Protein AF-A0A8H6TPE9-F1 (afdb_monomer_lite)

Radius of gyration: 25.23 Å; chains: 1; bounding box: 68×58×78 Å

pLDDT: mean 80.51, std 21.18, range [26.17, 98.31]

Secondary structure (DSSP, 8-state):
---HHHHHHHHHHHHHHIIIIITTS--B--EEEE---HHHHHTSTT--S-PEE--TT---EESSSTTT-EESS-TT--TTPPPPB--EEEE-SSEEEEE-SS-EEEEES--------SPPPS--PPPP----B--------------S-----EE-TTS-EE----SS--EEEEEEE-SS-EEEEEESS---EEEEESSPPPPPPPTTTSHHHHHHHHHHHIIIIITSHHHHTSBHHHHHHHSTTTSTT--HHHHHHHHHHTT--TT-BHHHHHT-HHHHHHHHHHHHHHHHHHHHHHIIIIIHHHEETTEE---HHHHHHHHHHSSSTT-SEEEE-HHHHHHHHHHHTT---S----GGGGHHHHTSTT--HHHHH-HHHHHHH-TTSPPPPTT-HHHHHIIIIIHHHH-------PPTTT---SS-----EEEE-HHHHHHHHHHHHHTS-PPSS-------------

Organism: Mycena chlorophos (NCBI:txid658473)

Foldseek 3Di:
DFFQLLQLLVLVLVQVLCVPADVVAFQWFPWKWFFDDPVRQVVPPPRPRFIDTDDLPDPAWAAPDPVQTDGPHQPPDDPPDDTFGFDDWDTASAWIWTRRPQKIKTKGPQGDPDDDDDDDDPDDPDDFDFDWAWADAQDDDDDDDDPDQDQHQYDDPPDGGDGDHPPQDKTFLMWTDDPGTITTRIGRVSNIRMDMDSDGDDHQDDCPRHVQSLLQLVLVCCVVQLPDPVQQAAQQLCSCQVPVVNVHSCDDLNQLLLCVLLLHFSRDGSNNQSLALQNVLSSVLSRNLVNVCSNPPVVPLQQVVQADNSTRTDDPVSVVSVVVPRQAPPDFKGQAAPLLVVQVVCVVVVNAQAGSHQLLSSVVQLQDQQHSQCSQLNPVLCVQASPPGHDHDCPGSSNVSNVPPSCVPPNDDSCNSHDPPSPRYNDGRDRDDMDGRSVNVVVVVVVVVPVPDDDDDDPDPPPDPDDDPD

Sequence (470 aa):
MPEIRECIAAYQFAQWGFREFIQPTDGTVLHIYYDPTYEEGASLSGYAGHPQLLEHTSTCLRGSGSKSQKPLWPPFRGAHSAPLVLRAIDATNRALILDFTVAHLLVCGAVTLWSCHSHPPASVPAAHVAPVVLKARMERCHHEGSEGCAFHLSFDRGRKLTVKVSSGGFSVAIAFVFNTRVLAFVSGDNLFEPYWSRTRFSIPPTPDGAPHDFLRIIAEWIRTHALKPRSLNTVAHVTITDLQDQFHGVGRYTIMELFFLAGLPPMITTRELFTNASRTARFISALYTFTVEARDKIWDKFLKSAIHDGIIAPTLEQRLRFASWLHVWAKERALMPDRMAQLVDEINDKIGKYDPFEPSYILAALRVSHNLGHLIFGQLLWNQIRGDMSYASTVDPITALFQQTIHVAFGHQADTHLKPGHIQSLQHEGLNCWRPVFCYLLVKRAKANSAKPATKGGQVWSILKMHVPS

Structure (mmCIF, N/CA/C/O backbone):
data_AF-A0A8H6TPE9-F1
#
_entry.id   AF-A0A8H6TPE9-F1
#
loop_
_atom_site.group_PDB
_atom_site.id
_atom_site.type_symbol
_atom_site.label_atom_id
_atom_site.label_alt_id
_atom_site.label_comp_id
_atom_site.label_asym_id
_atom_site.label_entity_id
_atom_site.label_seq_id
_atom_site.pdbx_PDB_ins_code
_atom_site.Cartn_x
_atom_site.Cartn_y
_atom_site.Cartn_z
_atom_site.occupancy
_atom_site.B_iso_or_equiv
_atom_site.auth_seq_id
_atom_site.auth_comp_id
_atom_site.auth_asym_id
_atom_site.auth_atom_id
_atom_site.pdbx_PDB_model_num
ATOM 1 N N . MET A 1 1 ? -0.204 9.393 8.383 1.00 54.72 1 MET A N 1
ATOM 2 C CA . MET A 1 1 ? -1.195 8.473 7.782 1.00 54.72 1 MET A CA 1
ATOM 3 C C . MET A 1 1 ? -0.556 7.104 7.678 1.00 54.72 1 MET A C 1
ATOM 5 O O . MET A 1 1 ? 0.618 7.076 7.322 1.00 54.72 1 MET A O 1
ATOM 9 N N . PRO A 1 2 ? -1.272 6.021 8.017 1.00 75.44 2 PRO A N 1
ATOM 10 C CA . PRO A 1 2 ? -0.738 4.672 7.899 1.00 75.44 2 PRO A CA 1
ATOM 11 C C . PRO A 1 2 ? -0.516 4.330 6.424 1.00 75.44 2 PRO A C 1
ATOM 13 O O . PRO A 1 2 ? -1.301 4.742 5.564 1.00 75.44 2 PRO A O 1
ATOM 16 N N . GLU A 1 3 ? 0.570 3.623 6.136 1.00 89.00 3 GLU A N 1
ATOM 17 C CA . GLU A 1 3 ? 0.878 3.149 4.793 1.00 89.00 3 GLU A CA 1
ATOM 18 C C . GLU A 1 3 ? 0.411 1.685 4.640 1.00 89.00 3 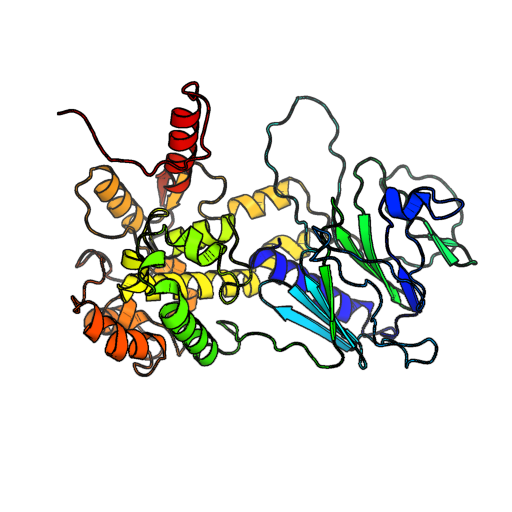GLU A C 1
ATOM 20 O O . GLU A 1 3 ? -0.170 1.106 5.567 1.00 89.00 3 GLU A O 1
ATOM 25 N N . ILE A 1 4 ? 0.582 1.089 3.452 1.00 91.50 4 ILE A N 1
ATOM 26 C CA . ILE A 1 4 ? -0.009 -0.222 3.101 1.00 91.50 4 ILE A CA 1
ATOM 27 C C . ILE A 1 4 ? 0.311 -1.298 4.152 1.00 91.50 4 ILE A C 1
ATOM 29 O O . ILE A 1 4 ? -0.580 -2.039 4.572 1.00 91.50 4 ILE A O 1
ATOM 33 N N . ARG A 1 5 ? 1.572 -1.383 4.603 1.00 93.69 5 ARG A N 1
ATOM 34 C CA . ARG A 1 5 ? 2.006 -2.422 5.551 1.00 93.69 5 ARG A CA 1
ATOM 35 C C . ARG A 1 5 ? 1.394 -2.228 6.934 1.00 93.69 5 ARG A C 1
ATOM 37 O O . ARG A 1 5 ? 0.962 -3.213 7.525 1.00 93.69 5 ARG A O 1
ATOM 44 N N . GLU A 1 6 ? 1.303 -0.998 7.439 1.00 90.56 6 GLU A N 1
ATOM 45 C CA . GLU A 1 6 ? 0.653 -0.726 8.726 1.00 90.56 6 GLU A CA 1
ATOM 46 C C . GLU A 1 6 ? -0.848 -1.013 8.669 1.00 90.56 6 GLU A C 1
ATOM 48 O O . GLU A 1 6 ? -1.394 -1.571 9.619 1.00 90.56 6 GLU A O 1
ATOM 53 N N . CYS A 1 7 ? -1.513 -0.678 7.558 1.00 90.56 7 CYS A N 1
ATOM 54 C CA . CYS A 1 7 ? -2.940 -0.957 7.389 1.00 90.56 7 CYS A CA 1
ATOM 55 C C . CYS A 1 7 ? -3.219 -2.462 7.383 1.00 90.56 7 CYS A C 1
ATOM 57 O O . CYS A 1 7 ? -4.099 -2.927 8.107 1.00 90.56 7 CYS A O 1
ATOM 59 N N . ILE A 1 8 ? -2.434 -3.232 6.623 1.00 92.81 8 ILE A N 1
ATOM 60 C CA . ILE A 1 8 ? -2.541 -4.696 6.595 1.00 92.81 8 ILE A CA 1
ATOM 61 C C . ILE A 1 8 ? -2.228 -5.288 7.971 1.00 92.81 8 ILE A C 1
ATOM 63 O O . ILE A 1 8 ? -2.944 -6.176 8.433 1.00 92.81 8 ILE A O 1
ATOM 67 N N . ALA A 1 9 ? -1.205 -4.776 8.656 1.00 93.25 9 ALA A N 1
ATOM 68 C CA . ALA A 1 9 ? -0.860 -5.234 9.992 1.00 93.25 9 ALA A CA 1
ATOM 69 C C . ALA A 1 9 ? -1.999 -5.005 10.999 1.00 93.25 9 ALA A C 1
ATOM 71 O O . ALA A 1 9 ? -2.392 -5.918 11.728 1.00 93.25 9 ALA A O 1
ATOM 72 N N . ALA A 1 10 ? -2.564 -3.797 11.013 1.00 91.44 10 ALA A N 1
ATOM 73 C CA . ALA A 1 10 ? -3.683 -3.459 11.882 1.00 91.44 10 ALA A CA 1
ATOM 74 C C . ALA A 1 10 ? -4.930 -4.284 11.556 1.00 91.44 10 ALA A C 1
ATOM 76 O O . ALA A 1 10 ? -5.628 -4.717 12.470 1.00 91.44 10 ALA A O 1
ATOM 77 N N . TYR A 1 11 ? -5.177 -4.548 10.272 1.00 93.44 11 TYR A N 1
ATOM 78 C CA . TYR A 1 11 ? -6.275 -5.396 9.826 1.00 93.44 11 TYR A CA 1
ATOM 79 C C . TYR A 1 11 ? -6.136 -6.815 10.359 1.00 93.44 11 TYR A C 1
ATOM 81 O O . TYR A 1 11 ? -7.057 -7.321 10.994 1.00 93.44 11 TYR A O 1
ATOM 89 N N . GLN A 1 12 ? -4.976 -7.440 10.161 1.00 94.69 12 GLN A N 1
ATOM 90 C CA . GLN A 1 12 ? -4.740 -8.804 10.627 1.00 94.69 12 GLN A CA 1
ATOM 91 C C . GLN A 1 12 ? -4.843 -8.912 12.144 1.00 94.69 12 GLN A C 1
ATOM 93 O O . GLN A 1 12 ? -5.461 -9.848 12.649 1.00 94.69 12 GLN A O 1
ATOM 98 N N . PHE A 1 13 ? -4.303 -7.931 12.870 1.00 93.94 13 PHE A N 1
ATOM 99 C CA . PHE A 1 13 ? -4.432 -7.878 14.319 1.00 93.94 13 PHE A CA 1
ATOM 100 C C . PHE A 1 13 ? -5.885 -7.732 14.774 1.00 93.94 13 PHE A C 1
ATOM 102 O O . PHE A 1 13 ? -6.348 -8.509 15.609 1.00 93.94 13 PHE A O 1
ATOM 109 N N . ALA A 1 14 ? -6.625 -6.780 14.203 1.00 92.12 14 ALA A N 1
ATOM 110 C CA . ALA A 1 14 ? -8.026 -6.568 14.539 1.00 92.12 14 ALA A CA 1
ATOM 111 C C . ALA A 1 14 ? -8.874 -7.803 14.197 1.00 92.12 14 ALA A C 1
ATOM 113 O O . ALA A 1 14 ? -9.703 -8.222 15.000 1.00 92.12 14 ALA A O 1
ATOM 114 N N . GLN A 1 15 ? -8.631 -8.433 13.045 1.00 94.00 15 GLN A N 1
ATOM 115 C CA . GLN A 1 15 ? -9.341 -9.631 12.605 1.00 94.00 15 GLN A CA 1
ATOM 116 C C . GLN A 1 15 ? -9.025 -10.857 13.474 1.00 94.00 15 GLN A C 1
ATOM 118 O O . GLN A 1 15 ? -9.921 -11.654 13.757 1.00 94.00 15 GLN A O 1
ATOM 123 N N . TRP A 1 16 ? -7.768 -11.038 13.887 1.00 93.75 16 TRP A N 1
ATOM 124 C CA . TRP A 1 16 ? -7.392 -12.046 14.883 1.00 93.75 16 TRP A CA 1
ATOM 125 C C . TRP A 1 16 ? -8.137 -11.793 16.191 1.00 93.75 16 TRP A C 1
ATOM 127 O O . TRP A 1 16 ? -8.850 -12.660 16.683 1.00 93.75 16 TRP A O 1
ATOM 137 N N . GLY A 1 17 ? -8.067 -10.563 16.688 1.00 90.44 17 GLY A N 1
ATOM 138 C CA . GLY A 1 17 ? -8.712 -10.166 17.922 1.00 90.44 17 GLY A CA 1
ATOM 139 C C . GLY A 1 17 ? -10.234 -10.349 17.928 1.00 90.44 17 GLY A C 1
ATOM 140 O O . GLY A 1 17 ? -10.813 -10.838 18.899 1.00 90.44 17 GLY A O 1
ATOM 141 N N . PHE A 1 18 ? -10.887 -10.006 16.819 1.00 91.12 18 PHE A N 1
ATOM 142 C CA . PHE A 1 18 ? -12.315 -10.220 16.621 1.00 91.12 18 PHE A CA 1
ATOM 143 C C . PHE A 1 18 ? -12.682 -11.705 16.688 1.00 91.12 18 PHE A C 1
ATOM 145 O O . PHE A 1 18 ? -13.596 -12.061 17.430 1.00 91.12 18 PHE A O 1
ATOM 152 N N . ARG A 1 19 ? -11.950 -12.563 15.967 1.00 91.62 19 ARG A N 1
ATOM 153 C CA . ARG A 1 19 ? -12.204 -14.011 15.928 1.00 91.62 19 ARG A CA 1
ATOM 154 C C . ARG A 1 19 ? -11.954 -14.689 17.271 1.00 91.62 19 ARG A C 1
ATOM 156 O O . ARG A 1 19 ? -12.794 -15.458 17.723 1.00 91.62 19 ARG A O 1
ATOM 163 N N . GLU A 1 20 ? -10.837 -14.376 17.920 1.00 89.44 20 GLU A N 1
ATOM 164 C CA . GLU A 1 20 ? -10.436 -15.045 19.162 1.00 89.44 20 GLU A CA 1
ATOM 165 C C . GLU A 1 20 ? -11.231 -14.571 20.382 1.00 89.44 20 GLU A C 1
ATOM 167 O O . GLU A 1 20 ? -11.468 -15.346 21.309 1.00 89.44 20 GLU A O 1
ATOM 172 N N . PHE A 1 21 ? -11.641 -13.297 20.419 1.00 86.94 21 PHE A N 1
ATOM 173 C CA . PHE A 1 21 ? -12.153 -12.703 21.656 1.00 86.94 21 PHE A CA 1
ATOM 174 C C . PHE A 1 21 ? -13.574 -12.149 21.573 1.00 86.94 21 PHE A C 1
ATOM 176 O O . PHE A 1 21 ? -14.268 -12.173 22.588 1.00 86.94 21 PHE A O 1
ATOM 183 N N . ILE A 1 22 ? -14.022 -11.651 20.416 1.00 85.56 22 ILE A N 1
ATOM 184 C CA . ILE A 1 22 ? -15.324 -10.968 20.297 1.00 85.56 22 ILE A CA 1
ATOM 185 C C . ILE A 1 22 ? -16.392 -11.915 19.750 1.00 85.56 22 ILE A C 1
ATOM 187 O O . ILE A 1 22 ? -17.419 -12.119 20.393 1.00 85.56 22 ILE A O 1
ATOM 191 N N . GLN A 1 23 ? -16.142 -12.535 18.594 1.00 83.88 23 GLN A N 1
ATOM 192 C CA . GLN A 1 23 ? -17.081 -13.438 17.924 1.00 83.88 23 GLN A CA 1
ATOM 193 C C . GLN A 1 23 ? -17.614 -14.569 18.835 1.00 83.88 23 GLN A C 1
ATOM 195 O O . GLN A 1 23 ? -18.792 -14.902 18.700 1.00 83.88 23 GLN A O 1
ATOM 200 N N . PRO A 1 24 ? -16.838 -15.116 19.799 1.00 79.12 24 PRO A N 1
ATOM 201 C CA . PRO A 1 24 ? -17.351 -16.134 20.716 1.00 79.12 24 PRO A CA 1
ATOM 202 C C . PRO A 1 24 ? -18.220 -15.606 21.875 1.00 79.12 24 PRO A C 1
ATOM 204 O O . PRO A 1 24 ? -18.872 -16.415 22.529 1.00 79.12 24 PRO A O 1
ATOM 207 N N . THR A 1 25 ? -18.211 -14.300 22.197 1.00 70.31 25 THR A N 1
ATOM 208 C CA . THR A 1 25 ? -18.718 -13.781 23.495 1.00 70.31 25 THR A CA 1
ATOM 209 C C . THR A 1 25 ? -19.751 -12.643 23.415 1.00 70.31 25 THR A C 1
ATOM 211 O O . THR A 1 25 ? -19.939 -11.933 24.402 1.00 70.31 25 THR A O 1
ATOM 214 N N . ASP A 1 26 ? -20.475 -12.551 22.291 1.00 83.06 26 ASP A N 1
ATOM 215 C CA . ASP A 1 26 ? -21.394 -11.464 21.888 1.00 83.06 26 ASP A CA 1
ATOM 216 C C . ASP A 1 26 ? -20.665 -10.205 21.369 1.00 83.06 26 ASP A C 1
ATOM 218 O O . ASP A 1 26 ? -19.893 -9.551 22.069 1.00 83.06 26 ASP A O 1
ATOM 222 N N . GLY A 1 27 ? -20.931 -9.863 20.103 1.00 90.94 27 GLY A N 1
ATOM 223 C CA . GLY A 1 27 ? -20.377 -8.699 19.404 1.00 90.94 27 GLY A CA 1
ATOM 224 C C . GLY A 1 27 ? -21.146 -7.397 19.644 1.00 90.94 27 GLY A C 1
ATOM 225 O O . GLY A 1 27 ? -20.892 -6.410 18.953 1.00 90.94 27 GLY A O 1
ATOM 226 N N . THR A 1 28 ? -22.107 -7.381 20.566 1.00 95.31 28 THR A N 1
ATOM 227 C CA . THR A 1 28 ? -22.883 -6.186 20.910 1.00 95.31 28 THR A CA 1
ATOM 228 C C . THR A 1 28 ? -22.026 -5.163 21.658 1.00 95.31 28 THR A C 1
ATOM 230 O O . THR A 1 28 ? -21.460 -5.444 22.716 1.00 95.31 28 THR A O 1
ATOM 233 N N . VAL A 1 29 ? -21.945 -3.948 21.115 1.00 94.56 29 VAL A N 1
ATOM 234 C CA . VAL A 1 29 ? -21.273 -2.813 21.753 1.00 94.56 29 VAL A CA 1
ATOM 235 C C . VAL A 1 29 ? -22.152 -2.288 22.885 1.00 94.56 29 VAL A C 1
ATOM 237 O O . VAL A 1 29 ? -23.270 -1.829 22.653 1.00 94.56 29 VAL A O 1
ATOM 240 N N . LEU A 1 30 ? -21.621 -2.320 24.105 1.00 93.31 30 LEU A N 1
ATOM 241 C CA . LEU A 1 30 ? -22.263 -1.799 25.310 1.00 93.31 30 LEU A CA 1
ATOM 242 C C . LEU A 1 30 ? -22.024 -0.297 25.461 1.00 93.31 30 LEU A C 1
ATOM 244 O O . LEU A 1 30 ? -22.951 0.471 25.711 1.00 93.31 30 LEU A O 1
ATOM 248 N N . HIS A 1 31 ? -20.771 0.122 25.287 1.00 93.75 31 HIS A N 1
ATOM 249 C CA . HIS A 1 31 ? -20.344 1.504 25.461 1.00 93.75 31 HIS A CA 1
ATOM 250 C C . HIS A 1 31 ? -19.278 1.875 24.435 1.00 93.75 31 HIS A C 1
ATOM 252 O O . HIS A 1 31 ? -18.488 1.031 24.008 1.00 93.75 31 HIS A O 1
ATOM 258 N N . ILE A 1 32 ? -19.238 3.155 24.075 1.00 94.31 32 ILE A N 1
ATOM 259 C CA . ILE A 1 32 ? -18.158 3.737 23.283 1.00 94.31 32 ILE A CA 1
ATOM 260 C C . ILE A 1 32 ? -17.449 4.754 24.169 1.00 94.31 32 ILE A C 1
ATOM 262 O O . ILE A 1 32 ? -18.114 5.561 24.808 1.00 94.31 32 ILE A O 1
ATOM 266 N N . TYR A 1 33 ? -16.124 4.713 24.226 1.00 94.12 33 TYR A N 1
ATOM 267 C CA . TYR A 1 33 ? -15.305 5.673 24.965 1.00 94.12 33 TYR A CA 1
ATOM 268 C C . TYR A 1 33 ? -14.354 6.409 24.026 1.00 94.12 33 TYR A C 1
ATOM 270 O O . TYR A 1 33 ? -14.007 5.895 22.962 1.00 94.12 33 TYR A O 1
ATOM 278 N N . TYR A 1 34 ? -13.915 7.595 24.433 1.00 93.31 34 TYR A N 1
ATOM 279 C CA . TYR A 1 34 ? -12.902 8.381 23.733 1.00 93.31 34 TYR A CA 1
ATOM 280 C C . TYR A 1 34 ? -12.131 9.261 24.720 1.00 93.31 34 TYR A C 1
ATOM 282 O O . TYR A 1 34 ? -12.682 9.673 25.738 1.00 93.31 34 TYR A O 1
ATOM 290 N N . ASP A 1 35 ? -10.876 9.576 24.419 1.00 91.25 35 ASP A N 1
ATOM 291 C CA . ASP A 1 35 ? -10.110 10.580 25.153 1.00 91.25 35 ASP A CA 1
ATOM 292 C C . ASP A 1 35 ? -10.401 11.962 24.568 1.00 91.25 35 ASP A C 1
ATOM 294 O O . ASP A 1 35 ? -10.077 12.196 23.395 1.00 91.25 35 ASP A O 1
ATOM 298 N N . PRO A 1 36 ? -11.020 12.885 25.329 1.00 88.06 36 PRO A N 1
ATOM 299 C CA . PRO A 1 36 ? -11.230 14.246 24.865 1.00 88.06 36 PRO A CA 1
ATOM 300 C C . PRO A 1 36 ? -9.885 14.976 24.749 1.00 88.06 36 PRO A C 1
ATOM 302 O O . PRO A 1 36 ? -8.950 14.728 25.518 1.00 88.06 36 PRO A O 1
ATOM 305 N N . THR A 1 37 ? -9.776 15.895 23.785 1.00 86.06 37 THR A N 1
ATOM 306 C CA . THR A 1 37 ? -8.611 16.790 23.728 1.00 86.06 37 THR A CA 1
ATOM 307 C C . THR A 1 37 ? -8.572 17.671 24.974 1.00 86.06 37 THR A C 1
ATOM 309 O O . THR A 1 37 ? -9.538 17.729 25.737 1.00 86.06 37 THR A O 1
ATOM 312 N N . TYR A 1 38 ? -7.462 18.369 25.209 1.00 83.62 38 TYR A N 1
ATOM 313 C CA . TYR A 1 38 ? -7.378 19.284 26.346 1.00 83.62 38 TYR A CA 1
ATOM 314 C C . TYR A 1 38 ? -8.497 20.338 26.306 1.00 83.62 38 TYR A C 1
ATOM 316 O O . TYR A 1 38 ? -9.146 20.589 27.318 1.00 83.62 38 TYR A O 1
ATOM 324 N N . GLU A 1 39 ? -8.777 20.891 25.126 1.00 84.62 39 GLU A N 1
ATOM 325 C CA . GLU A 1 39 ? -9.820 21.897 24.913 1.00 84.62 39 GLU A CA 1
ATOM 326 C C . GLU A 1 39 ? -11.224 21.328 25.145 1.00 84.62 39 GLU A C 1
ATOM 328 O O . GLU A 1 39 ? -12.052 21.962 25.795 1.00 84.62 39 GLU A O 1
ATOM 333 N N . GLU A 1 40 ? -11.492 20.118 24.653 1.00 85.19 40 GLU A N 1
ATOM 334 C CA . GLU A 1 40 ? -12.769 19.440 24.890 1.00 85.19 40 GLU A CA 1
ATOM 335 C C . GLU A 1 40 ? -12.945 19.094 26.369 1.00 85.19 40 GLU A C 1
ATOM 337 O O . GLU A 1 40 ? -14.000 19.337 26.952 1.00 85.19 40 GLU A O 1
ATOM 342 N N . GLY A 1 41 ? -11.890 18.571 26.992 1.00 84.94 41 GLY A N 1
ATOM 343 C CA . GLY A 1 41 ? -11.862 18.194 28.395 1.00 84.94 41 GLY A CA 1
ATOM 344 C C . GLY A 1 41 ? -12.026 19.384 29.336 1.00 84.94 41 GLY A C 1
ATOM 345 O O . GLY A 1 41 ? -12.686 19.251 30.359 1.00 84.94 41 GLY A O 1
ATOM 346 N N . ALA A 1 42 ? -11.516 20.565 28.974 1.00 85.69 42 ALA A N 1
ATOM 347 C CA . ALA A 1 42 ? -11.684 21.788 29.760 1.00 85.69 42 ALA A CA 1
ATOM 348 C C . ALA A 1 42 ? -13.159 22.207 29.916 1.00 85.69 42 ALA A C 1
ATOM 350 O O . ALA A 1 42 ? -13.510 22.860 30.896 1.00 85.69 42 ALA A O 1
ATOM 351 N N . SER A 1 43 ? -14.028 21.811 28.979 1.00 85.00 43 SER A N 1
ATOM 352 C CA . SER A 1 43 ? -15.476 22.042 29.072 1.00 85.00 43 SER A CA 1
ATOM 353 C C . SER A 1 43 ? -16.213 21.009 29.936 1.00 85.00 43 SER A C 1
ATOM 355 O O . SER A 1 43 ? -17.364 21.223 30.318 1.00 85.00 43 SER A O 1
ATOM 357 N N . LEU A 1 44 ? -15.555 19.896 30.269 1.00 84.75 44 LEU A N 1
ATOM 358 C CA . LEU A 1 44 ? -16.122 18.806 31.050 1.00 84.75 44 LEU A CA 1
ATOM 359 C C . LEU A 1 44 ? -15.745 18.972 32.526 1.00 84.75 44 LEU A C 1
ATOM 361 O O . LEU A 1 44 ? -14.575 18.904 32.910 1.00 84.75 44 LEU A O 1
ATOM 365 N N . SER A 1 45 ? -16.752 19.163 33.380 1.00 83.19 45 SER A N 1
ATOM 366 C CA . SER A 1 45 ? -16.541 19.283 34.825 1.00 83.19 45 SER A CA 1
ATOM 367 C C . SER A 1 45 ? -15.863 18.024 35.381 1.00 83.19 45 SER A C 1
ATOM 369 O O . SER A 1 45 ? -16.370 16.913 35.225 1.00 83.19 45 SER A O 1
ATOM 371 N N . GLY A 1 46 ? -14.700 18.193 36.018 1.00 80.25 46 GLY A N 1
ATOM 372 C CA . GLY A 1 46 ? -13.940 17.096 36.624 1.00 80.25 46 GLY A CA 1
ATOM 373 C C . GLY A 1 46 ? -13.092 16.263 35.654 1.00 80.25 46 GLY A C 1
ATOM 374 O O . GLY A 1 46 ? -12.683 15.155 36.014 1.00 80.25 46 GLY A O 1
ATOM 375 N N . TYR A 1 47 ? -12.807 16.758 34.444 1.00 82.56 47 TYR A N 1
ATOM 376 C CA . TYR A 1 47 ? -11.881 16.079 33.540 1.00 82.56 47 TYR A CA 1
ATOM 377 C C . TYR A 1 47 ? -10.466 16.004 34.131 1.00 82.56 47 TYR A C 1
ATOM 379 O O . TYR A 1 47 ? -9.817 17.015 34.381 1.00 82.56 47 TYR A O 1
ATOM 387 N N . ALA A 1 48 ? -9.982 14.778 34.325 1.00 82.00 48 ALA A N 1
ATOM 388 C CA . ALA A 1 48 ? -8.659 14.484 34.877 1.00 82.00 48 ALA A CA 1
ATOM 389 C C . ALA A 1 48 ? -7.783 13.685 33.893 1.00 82.00 48 ALA A C 1
ATOM 391 O O . ALA A 1 48 ? -6.937 12.900 34.315 1.00 82.00 48 ALA A O 1
ATOM 392 N N . GLY A 1 49 ? -8.014 13.835 32.581 1.00 80.38 49 GLY A N 1
ATOM 393 C CA . GLY A 1 49 ? -7.253 13.100 31.562 1.00 80.38 49 GLY A CA 1
ATOM 394 C C . GLY A 1 49 ? -7.692 11.645 31.366 1.00 80.38 49 GLY A C 1
ATOM 395 O O . GLY A 1 49 ? -6.875 10.813 30.990 1.00 80.38 49 GLY A O 1
ATOM 396 N N . HIS A 1 50 ? -8.947 11.307 31.679 1.00 84.38 50 HIS A N 1
ATOM 397 C CA . HIS A 1 50 ? -9.479 9.946 31.525 1.00 84.38 50 HIS A CA 1
ATOM 398 C C . HIS A 1 50 ? -10.427 9.830 30.326 1.00 84.38 50 HIS A C 1
ATOM 400 O O . HIS A 1 50 ? -11.176 10.786 30.087 1.00 84.38 50 HIS A O 1
ATOM 406 N N . PRO A 1 51 ? -10.515 8.647 29.684 1.00 89.44 51 PRO A N 1
ATOM 407 C CA . PRO A 1 51 ? -11.503 8.411 28.643 1.00 89.44 51 PRO A CA 1
ATOM 408 C C . PRO A 1 51 ? -12.919 8.697 29.136 1.00 89.44 51 PRO A C 1
ATOM 410 O O . PRO A 1 51 ? -13.310 8.298 30.237 1.00 89.44 51 PRO A O 1
ATOM 413 N N . GLN A 1 52 ? -13.695 9.380 28.305 1.00 92.38 52 GLN A N 1
ATOM 414 C CA . GLN A 1 52 ? -15.082 9.744 28.561 1.00 92.38 52 GLN A CA 1
ATOM 415 C C . GLN A 1 52 ? -16.023 8.840 27.777 1.00 92.38 52 GLN A C 1
ATOM 417 O O . GLN A 1 52 ? -15.701 8.381 26.679 1.00 92.38 52 GLN A O 1
ATOM 422 N N . LEU A 1 53 ? -17.196 8.579 28.354 1.00 93.12 53 LEU A N 1
ATOM 423 C CA . LEU A 1 53 ? -18.265 7.866 27.666 1.00 93.12 53 LEU A CA 1
ATOM 424 C C . LEU A 1 53 ? -18.780 8.743 26.516 1.00 93.12 53 LEU A C 1
ATOM 426 O O . LEU A 1 53 ? -19.190 9.883 26.723 1.00 93.12 53 LEU A O 1
ATOM 430 N N . LEU A 1 54 ? -18.772 8.201 25.304 1.00 92.50 54 LEU A N 1
ATOM 431 C CA . LEU A 1 54 ? -19.346 8.835 24.130 1.00 92.50 54 LEU A CA 1
ATOM 432 C C . LEU A 1 54 ? -20.849 8.542 24.100 1.00 92.50 54 LEU A C 1
ATOM 434 O O . LEU A 1 54 ? -21.285 7.488 23.634 1.00 92.50 54 LEU A O 1
ATOM 438 N N . GLU A 1 55 ? -21.640 9.466 24.636 1.00 91.38 55 GLU A N 1
ATOM 439 C CA . GLU A 1 55 ? -23.097 9.364 24.598 1.00 91.38 55 GLU A CA 1
ATOM 440 C C . GLU A 1 55 ? -23.648 9.560 23.180 1.00 91.38 55 GLU A C 1
ATOM 442 O O . GLU A 1 55 ? -23.029 10.192 22.324 1.00 91.38 55 GLU A O 1
ATOM 447 N N . HIS A 1 56 ? -24.858 9.057 22.935 1.00 88.19 56 HIS A N 1
ATOM 448 C CA . HIS A 1 56 ? -25.518 9.154 21.630 1.00 88.19 56 HIS A CA 1
ATOM 449 C C . HIS A 1 56 ? -25.897 10.585 21.218 1.00 88.19 56 HIS A C 1
ATOM 451 O O . HIS A 1 56 ? -26.200 10.833 20.054 1.00 88.19 56 HIS A O 1
ATOM 457 N N . THR A 1 57 ? -25.896 11.513 22.171 1.00 88.31 57 THR A N 1
ATOM 458 C CA . THR A 1 57 ? -26.084 12.957 21.982 1.00 88.31 57 THR A CA 1
ATOM 459 C C . THR A 1 57 ? -24.766 13.699 21.753 1.00 88.31 57 THR A C 1
ATOM 461 O O . THR A 1 57 ? -24.787 14.909 21.531 1.00 88.31 57 THR A O 1
ATOM 464 N N . SER A 1 58 ? -23.618 13.011 21.812 1.00 87.94 58 SER A N 1
ATOM 465 C CA . SER A 1 58 ? -22.311 13.650 21.690 1.00 87.94 58 SER A CA 1
ATOM 466 C C . SER A 1 58 ? -22.117 14.267 20.309 1.00 87.94 58 SER A C 1
ATOM 468 O O . SER A 1 58 ? -22.246 13.608 19.277 1.00 87.94 58 SER A O 1
ATOM 470 N N . THR A 1 59 ? -21.731 15.540 20.301 1.00 87.81 59 THR A N 1
ATOM 471 C CA . THR A 1 59 ? -21.331 16.285 19.103 1.00 87.81 59 THR A CA 1
ATOM 472 C C . THR A 1 59 ? -19.813 16.315 18.928 1.00 87.81 59 THR A C 1
ATOM 474 O O . THR A 1 59 ? -19.303 17.148 18.181 1.00 87.81 59 THR A O 1
ATOM 477 N N . CYS A 1 60 ? -19.070 15.454 19.636 1.00 89.25 60 CYS A N 1
ATOM 478 C CA . CYS A 1 60 ? -17.612 15.428 19.569 1.00 89.25 60 CYS A CA 1
ATOM 479 C C . CYS A 1 60 ? -17.133 15.069 18.157 1.00 89.25 60 CYS A C 1
ATOM 481 O O . CYS A 1 60 ? -17.600 14.100 17.542 1.00 89.25 60 CYS A O 1
ATOM 483 N N . LEU A 1 61 ? -16.179 15.858 17.661 1.00 89.31 61 LEU A N 1
ATOM 484 C CA . LEU A 1 61 ? -15.591 15.701 16.340 1.00 89.31 61 LEU A CA 1
ATOM 485 C C . LEU A 1 61 ? -14.103 15.328 16.447 1.00 89.31 61 LEU A C 1
ATOM 487 O O . LEU A 1 61 ? -13.389 15.770 17.346 1.00 89.31 61 LEU A O 1
ATOM 491 N N . ARG A 1 62 ? -13.601 14.538 15.496 1.00 87.25 62 ARG A N 1
ATOM 492 C CA . ARG A 1 62 ? -12.184 14.151 15.380 1.00 87.25 62 ARG A CA 1
ATOM 493 C C . ARG A 1 62 ? -11.678 14.321 13.954 1.00 87.25 62 ARG A C 1
ATOM 495 O O . ARG A 1 62 ? -12.427 14.098 13.010 1.00 87.25 62 ARG A O 1
ATOM 502 N N . GLY A 1 63 ? -10.421 14.730 13.806 1.00 79.19 63 GLY A N 1
ATOM 503 C CA . GLY A 1 63 ? -9.767 14.927 12.512 1.00 79.19 63 GLY A CA 1
ATOM 504 C C . GLY A 1 63 ? -8.600 15.912 12.594 1.00 79.19 63 GLY A C 1
ATOM 505 O O . GLY A 1 63 ? -8.468 16.661 13.558 1.00 79.19 63 GLY A O 1
ATOM 506 N N . SER A 1 64 ? -7.751 15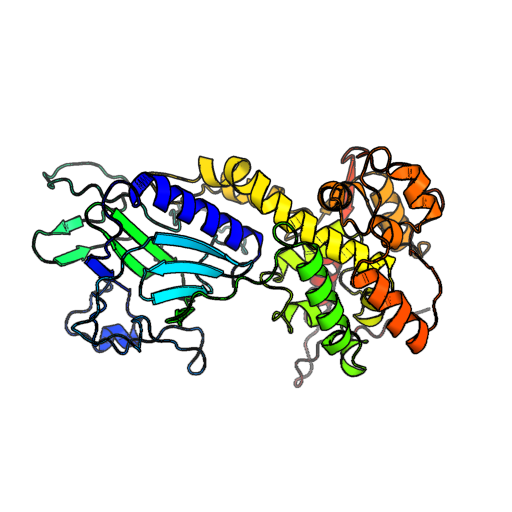.930 11.565 1.00 70.88 64 SER A N 1
ATOM 507 C CA . SER A 1 64 ? -6.508 16.720 11.520 1.00 70.88 64 SER A CA 1
ATOM 508 C C . SER A 1 64 ? -6.695 18.214 11.191 1.00 70.88 64 SER A C 1
ATOM 510 O O . SER A 1 64 ? -5.745 18.878 10.777 1.00 70.88 64 SER A O 1
ATOM 512 N N . GLY A 1 65 ? -7.915 18.746 11.299 1.00 73.69 65 GLY A N 1
ATOM 513 C CA . GLY A 1 65 ? -8.235 20.137 10.984 1.00 73.69 65 GLY A CA 1
ATOM 514 C C . GLY A 1 65 ? -9.737 20.418 10.977 1.00 73.69 65 GLY A C 1
ATOM 515 O O . GLY A 1 65 ? -10.555 19.505 10.895 1.00 73.69 65 GLY A O 1
ATOM 516 N N . SER A 1 66 ? -10.116 21.697 11.015 1.00 70.44 66 SER A N 1
ATOM 517 C CA . SER A 1 66 ? -11.526 22.118 11.121 1.00 70.44 66 SER A CA 1
ATOM 518 C C . SER A 1 66 ? -12.417 21.616 9.979 1.00 70.44 66 SER A C 1
ATOM 520 O O . SER A 1 66 ? -13.595 21.353 10.183 1.00 70.44 66 SER A O 1
ATOM 522 N N . LYS A 1 67 ? -11.862 21.434 8.773 1.00 75.06 67 LYS A N 1
ATOM 523 C CA . LYS A 1 67 ? -12.598 20.920 7.600 1.00 75.06 67 LYS A CA 1
ATOM 524 C C . LYS A 1 67 ? -12.671 19.389 7.531 1.00 75.06 67 LYS A C 1
ATOM 526 O O . LYS A 1 67 ? -13.505 18.861 6.798 1.00 75.06 67 LYS A O 1
ATOM 531 N N . SER A 1 68 ? -11.802 18.684 8.256 1.00 76.31 68 SER A N 1
ATOM 532 C CA . SER A 1 68 ? -11.740 17.215 8.300 1.00 76.31 68 SER A CA 1
ATOM 533 C C . SER A 1 68 ? -12.277 16.636 9.607 1.00 76.31 68 SER A C 1
ATOM 535 O O . SER A 1 68 ? -12.266 15.427 9.792 1.00 76.31 68 SER A O 1
ATOM 537 N N . GLN A 1 69 ? -12.786 17.476 10.508 1.00 85.00 69 GLN A N 1
ATOM 538 C CA . GLN A 1 69 ? -13.446 17.038 11.728 1.00 85.00 69 GLN A CA 1
ATOM 539 C C . GLN A 1 69 ? -14.740 16.277 11.403 1.00 85.00 69 GLN A C 1
ATOM 541 O O . GLN A 1 69 ? -15.651 16.802 10.759 1.00 85.00 69 GLN A O 1
ATOM 546 N N . LYS A 1 70 ? -14.807 15.017 11.836 1.00 89.00 70 LYS A N 1
ATOM 547 C CA . LYS A 1 70 ? -15.940 14.104 11.652 1.00 89.00 70 LYS A CA 1
ATOM 548 C C . LYS A 1 70 ? -16.495 13.650 12.998 1.00 89.00 70 LYS A C 1
ATOM 550 O O . LYS A 1 70 ? -15.723 13.511 13.947 1.00 89.00 70 LYS A O 1
ATOM 555 N N . PRO A 1 71 ? -17.810 13.411 13.099 1.00 91.25 71 PRO A N 1
ATOM 556 C CA . PRO A 1 71 ? -18.420 12.993 14.351 1.00 91.25 71 PRO A CA 1
ATOM 557 C C . PRO A 1 71 ? -17.911 11.615 14.778 1.00 91.25 71 PRO A C 1
ATOM 559 O O . PRO A 1 71 ? -17.880 10.677 13.978 1.00 91.25 71 PRO A O 1
ATOM 562 N N . LEU A 1 72 ? -17.532 11.492 16.053 1.00 91.25 72 LEU A N 1
ATOM 563 C CA . LEU A 1 72 ? -17.151 10.205 16.642 1.00 91.25 72 LEU A CA 1
ATOM 564 C C . LEU A 1 72 ? -18.349 9.260 16.761 1.00 91.25 72 LEU A C 1
ATOM 566 O O . LEU A 1 72 ? -18.196 8.053 16.577 1.00 91.25 72 LEU A O 1
ATOM 570 N N . TRP A 1 73 ? -19.537 9.802 17.040 1.00 92.12 73 TRP A N 1
ATOM 571 C CA . TRP A 1 73 ? -20.785 9.044 17.090 1.00 92.12 73 TRP A CA 1
ATOM 572 C C . TRP A 1 73 ? -21.462 9.003 15.706 1.00 92.12 73 TRP A C 1
ATOM 574 O O . TRP A 1 73 ? -21.395 9.994 14.976 1.00 92.12 73 TRP A O 1
ATOM 584 N N . PRO A 1 74 ? -22.146 7.908 15.314 1.00 90.38 74 PRO A N 1
ATOM 585 C CA . PRO A 1 74 ? -22.871 7.853 14.046 1.00 90.38 74 PRO A CA 1
ATOM 586 C C . PRO A 1 74 ? -23.953 8.954 13.971 1.00 90.38 74 PRO A C 1
ATOM 588 O O . PRO A 1 74 ? -24.954 8.870 14.686 1.00 90.38 74 PRO A O 1
ATOM 591 N N . PRO A 1 75 ? -23.834 9.958 13.081 1.00 88.00 75 PRO A N 1
ATOM 592 C CA . PRO A 1 75 ? -24.691 11.153 13.111 1.00 88.00 75 PRO A CA 1
ATOM 593 C C . PRO A 1 75 ? -26.143 10.871 12.706 1.00 88.00 75 PRO A C 1
ATOM 595 O O . PRO A 1 75 ? -27.042 11.667 12.945 1.00 88.00 75 PRO A O 1
ATOM 598 N N . PHE A 1 76 ? -26.383 9.728 12.068 1.00 87.44 76 PHE A N 1
ATOM 599 C CA . PHE A 1 76 ? -27.693 9.310 11.583 1.00 87.44 76 PHE A CA 1
ATOM 600 C C . PHE A 1 76 ? -28.453 8.414 12.569 1.00 87.44 76 PHE A C 1
ATOM 602 O O . PHE A 1 76 ? -29.479 7.838 12.189 1.00 87.44 76 PHE A O 1
ATOM 609 N N . ARG A 1 77 ? -27.937 8.247 13.793 1.00 83.50 77 ARG A N 1
ATOM 610 C CA . ARG A 1 77 ? -28.532 7.415 14.838 1.00 83.50 77 ARG A CA 1
ATOM 611 C C . ARG A 1 77 ? -29.100 8.274 15.964 1.00 83.50 77 ARG A C 1
ATOM 613 O O . ARG A 1 77 ? -28.378 9.050 16.571 1.00 83.50 77 ARG A O 1
ATOM 620 N N . GLY A 1 78 ? -30.381 8.073 16.271 1.00 79.88 78 GLY A N 1
ATOM 621 C CA . GLY A 1 78 ? -31.024 8.620 17.471 1.00 79.88 78 GLY A CA 1
ATOM 622 C C . GLY A 1 78 ? -30.921 7.686 18.684 1.00 79.88 78 GLY A C 1
ATOM 623 O O . GLY A 1 78 ? -30.429 6.560 18.571 1.00 79.88 78 GLY A O 1
ATOM 624 N N . ALA A 1 79 ? -31.449 8.129 19.828 1.00 74.44 79 ALA A N 1
ATOM 625 C CA . ALA A 1 79 ? -31.428 7.407 21.108 1.00 74.44 79 ALA A CA 1
ATOM 626 C C . ALA A 1 79 ? -32.017 5.982 21.050 1.00 74.44 79 ALA A C 1
ATOM 628 O O . ALA A 1 79 ? -31.529 5.080 21.721 1.00 74.44 79 ALA A O 1
ATOM 629 N N . HIS A 1 80 ? -33.033 5.759 20.210 1.00 74.69 80 HIS A N 1
ATOM 630 C CA . HIS A 1 80 ? -33.759 4.483 20.089 1.00 74.69 80 HIS A CA 1
ATOM 631 C C . HIS A 1 80 ? -33.271 3.598 18.932 1.00 74.69 80 HIS A C 1
ATOM 633 O O . HIS A 1 80 ? -34.012 2.771 18.405 1.00 74.69 80 HIS A O 1
ATOM 639 N N . SER A 1 81 ? -32.038 3.803 18.474 1.00 82.94 81 SER A N 1
ATOM 640 C CA . SER A 1 81 ? -31.474 3.023 17.371 1.00 82.94 81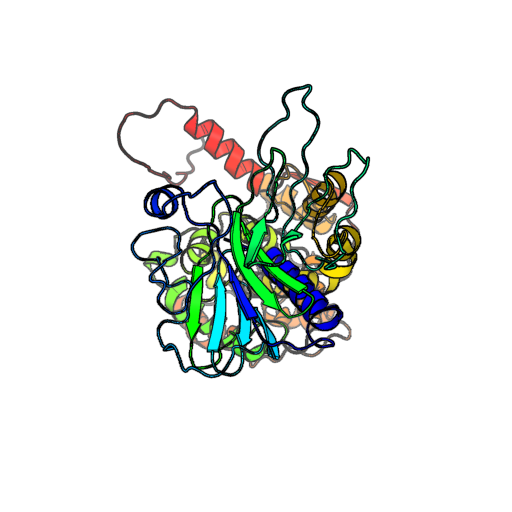 SER A CA 1
ATOM 641 C C . SER A 1 81 ? -31.066 1.614 17.821 1.00 82.94 81 SER A C 1
ATOM 643 O O . SER A 1 81 ? -30.538 1.433 18.915 1.00 82.94 81 SER A O 1
ATOM 645 N N . ALA A 1 82 ? -31.270 0.617 16.953 1.00 89.81 82 ALA A N 1
ATOM 646 C CA . ALA A 1 82 ? -30.882 -0.775 17.203 1.00 89.81 82 ALA A CA 1
ATOM 647 C C . ALA A 1 82 ? -29.396 -0.899 17.600 1.00 89.81 82 ALA A C 1
ATOM 649 O O . ALA A 1 82 ? -28.575 -0.153 17.066 1.00 89.81 82 ALA A O 1
ATOM 650 N N . PRO A 1 83 ? -29.014 -1.805 18.515 1.00 92.69 83 PRO A N 1
ATOM 651 C CA . PRO A 1 83 ? -27.649 -1.880 19.042 1.00 92.69 83 PRO A CA 1
ATOM 652 C C . PRO A 1 83 ? -26.592 -2.028 17.935 1.00 92.69 83 PRO A C 1
ATOM 654 O O . PRO A 1 83 ? -26.847 -2.620 16.889 1.00 92.69 83 PRO A O 1
ATOM 657 N N . LEU A 1 84 ? -25.397 -1.465 18.147 1.00 94.06 84 LEU A N 1
ATOM 658 C CA . LEU A 1 84 ? -24.250 -1.741 17.275 1.00 94.06 84 LEU A CA 1
ATOM 659 C C . LEU A 1 84 ? -23.756 -3.156 17.583 1.00 94.06 84 LEU A C 1
ATOM 661 O O . LEU A 1 84 ? -23.312 -3.416 18.697 1.00 94.06 84 LEU A O 1
ATOM 665 N N . VAL A 1 85 ? -23.814 -4.055 16.606 1.00 95.44 85 VAL A N 1
ATOM 666 C CA . VAL A 1 85 ? -23.284 -5.418 16.738 1.00 95.44 85 VAL A CA 1
ATOM 667 C C . VAL A 1 85 ? -22.169 -5.598 15.725 1.00 95.44 85 VAL A C 1
ATOM 669 O O . VAL A 1 85 ? -22.436 -5.565 14.527 1.00 95.44 85 VAL A O 1
ATOM 672 N N . LEU A 1 86 ? -20.931 -5.774 16.186 1.00 95.56 86 LEU A N 1
ATOM 673 C CA . LEU A 1 86 ? -19.777 -5.988 15.316 1.00 95.56 86 LEU A CA 1
ATOM 674 C C . LEU A 1 86 ? -19.882 -7.368 14.646 1.00 95.56 86 LEU A C 1
ATOM 676 O O . LEU A 1 86 ? -19.836 -8.397 15.320 1.00 95.56 86 LEU A O 1
ATOM 680 N N . ARG A 1 87 ? -20.044 -7.391 13.320 1.00 95.19 87 ARG A N 1
ATOM 681 C CA . ARG A 1 87 ? -20.207 -8.612 12.509 1.00 95.19 87 ARG A CA 1
ATOM 682 C C . ARG A 1 87 ? -18.955 -9.004 11.753 1.00 95.19 87 ARG A C 1
ATOM 684 O O . ARG A 1 87 ? -18.706 -10.193 11.581 1.00 95.19 87 ARG A O 1
ATOM 691 N N . ALA A 1 88 ? -18.206 -8.016 11.286 1.00 95.12 88 ALA A N 1
ATOM 692 C CA . ALA A 1 88 ? -17.016 -8.229 10.489 1.00 95.12 88 ALA A CA 1
ATOM 693 C C . ALA A 1 88 ? -16.036 -7.070 10.656 1.00 95.12 88 ALA A C 1
ATOM 695 O O . ALA A 1 88 ? -16.405 -5.950 11.023 1.00 95.12 88 ALA A O 1
ATOM 696 N N . ILE A 1 89 ? -14.779 -7.370 10.353 1.00 94.75 89 ILE A N 1
ATOM 697 C CA . ILE A 1 89 ? -13.717 -6.391 10.177 1.00 94.75 89 ILE A CA 1
ATOM 698 C C . ILE A 1 89 ? -13.156 -6.624 8.783 1.00 94.75 89 ILE A C 1
ATOM 700 O O . ILE A 1 89 ? -12.762 -7.745 8.471 1.00 94.75 89 ILE A O 1
ATOM 704 N N . ASP A 1 90 ? -13.116 -5.566 7.983 1.00 93.56 90 ASP A N 1
ATOM 705 C CA . ASP A 1 90 ? -12.479 -5.522 6.670 1.00 93.56 90 ASP A CA 1
ATOM 706 C C . ASP A 1 90 ? -11.399 -4.432 6.656 1.00 93.56 90 ASP A C 1
ATOM 708 O O . ASP A 1 90 ? -11.219 -3.678 7.620 1.00 93.56 90 ASP A O 1
ATOM 712 N N . ALA A 1 91 ? -10.684 -4.315 5.540 1.00 91.88 91 ALA A N 1
ATOM 713 C CA . ALA A 1 91 ? -9.726 -3.244 5.334 1.00 91.88 91 ALA A CA 1
ATOM 714 C C . ALA A 1 91 ? -9.638 -2.811 3.872 1.00 91.88 91 ALA A C 1
ATOM 716 O O . ALA A 1 91 ? -9.933 -3.557 2.942 1.00 91.88 91 ALA A O 1
ATOM 717 N N . THR A 1 92 ? -9.177 -1.580 3.702 1.00 88.44 92 THR A N 1
ATOM 718 C CA . THR A 1 92 ? -8.594 -1.064 2.465 1.00 88.44 92 THR A CA 1
ATOM 719 C C . THR A 1 92 ? -7.096 -0.859 2.695 1.00 88.44 92 THR A C 1
ATOM 721 O O . THR A 1 92 ? -6.612 -0.947 3.824 1.00 88.44 92 THR A O 1
ATOM 724 N N . ASN A 1 93 ? -6.355 -0.462 1.662 1.00 84.12 93 ASN A N 1
ATOM 725 C CA . ASN A 1 93 ? -4.937 -0.119 1.809 1.00 84.12 93 ASN A CA 1
ATOM 726 C C . ASN A 1 93 ? -4.659 1.110 2.707 1.00 84.12 93 ASN A C 1
ATOM 728 O O . ASN A 1 93 ? -3.495 1.432 2.931 1.00 84.12 93 ASN A O 1
ATOM 732 N N . ARG A 1 94 ? -5.687 1.823 3.199 1.00 84.38 94 ARG A N 1
ATOM 733 C CA . ARG A 1 94 ? -5.539 3.056 4.002 1.00 84.38 94 ARG A CA 1
ATOM 734 C C . ARG A 1 94 ? -6.337 3.064 5.309 1.00 84.38 94 ARG A C 1
ATOM 736 O O . ARG A 1 94 ? -6.138 3.950 6.142 1.00 84.38 94 ARG A O 1
ATOM 743 N N . ALA A 1 95 ? -7.275 2.140 5.473 1.00 89.25 95 ALA A N 1
ATOM 744 C CA . ALA A 1 95 ? -8.259 2.216 6.543 1.00 89.25 95 ALA A CA 1
ATOM 745 C C . ALA A 1 95 ? -8.822 0.846 6.906 1.00 89.25 95 ALA A C 1
ATOM 747 O O . ALA A 1 95 ? -8.920 -0.041 6.057 1.00 89.25 95 ALA A O 1
ATOM 748 N N . LEU A 1 96 ? -9.251 0.722 8.159 1.00 92.81 96 LEU A N 1
ATOM 749 C CA . LEU A 1 96 ? -10.030 -0.414 8.643 1.00 92.81 96 LEU A CA 1
ATOM 750 C C . LEU A 1 96 ? -11.517 -0.118 8.504 1.00 92.81 96 LEU A C 1
ATOM 752 O O . LEU A 1 96 ? -11.935 1.025 8.662 1.00 92.81 96 LEU A O 1
ATOM 756 N N . ILE A 1 97 ? -12.312 -1.144 8.234 1.00 94.62 97 ILE A N 1
ATOM 757 C CA . ILE A 1 97 ? -13.768 -1.052 8.176 1.00 94.62 97 ILE A CA 1
ATOM 758 C C . ILE A 1 97 ? -14.331 -1.974 9.253 1.00 94.62 97 ILE A C 1
ATOM 760 O O . ILE A 1 97 ? -14.080 -3.175 9.236 1.00 94.62 97 ILE A O 1
ATOM 764 N N . LEU A 1 98 ? -15.103 -1.415 10.181 1.00 95.56 98 LEU A N 1
ATOM 765 C CA . LEU A 1 98 ? -15.866 -2.167 11.172 1.00 95.56 98 LEU A CA 1
ATOM 766 C C . LEU A 1 98 ? -17.328 -2.222 10.726 1.00 95.56 98 LEU A C 1
ATOM 768 O O . LEU A 1 98 ? -17.970 -1.180 10.556 1.00 95.56 98 LEU A O 1
ATOM 772 N N . ASP A 1 99 ? -17.851 -3.428 10.526 1.00 95.69 99 ASP A N 1
ATOM 773 C CA . ASP A 1 99 ? -19.250 -3.655 10.164 1.00 95.69 99 ASP A CA 1
ATOM 774 C C . ASP A 1 99 ? -20.094 -3.848 11.426 1.00 95.69 99 ASP A C 1
ATOM 776 O O . ASP A 1 99 ? -20.014 -4.887 12.084 1.00 95.69 99 ASP A O 1
ATOM 780 N N . PHE A 1 100 ? -20.911 -2.848 11.754 1.00 94.81 100 PHE A N 1
ATOM 781 C CA . PHE A 1 100 ? -21.800 -2.852 12.907 1.00 94.81 100 PHE A CA 1
ATOM 782 C C . PHE A 1 100 ? -23.280 -3.035 12.536 1.00 94.81 100 PHE A C 1
ATOM 784 O O . PHE A 1 100 ? -24.105 -2.296 13.067 1.00 94.81 100 PHE A O 1
ATOM 791 N N . THR A 1 101 ? -23.674 -3.989 11.682 1.00 90.44 101 THR A N 1
ATOM 792 C CA . THR A 1 101 ? -25.076 -4.318 11.273 1.00 90.44 101 THR A CA 1
ATOM 793 C C . THR A 1 101 ? -25.910 -3.180 10.663 1.00 90.44 101 THR A C 1
ATOM 795 O O . THR A 1 101 ? -26.405 -3.302 9.552 1.00 90.44 101 THR A O 1
ATOM 798 N N . VAL A 1 102 ? -26.122 -2.098 11.408 1.00 91.69 102 VAL A N 1
ATOM 799 C CA . VAL A 1 102 ? -26.902 -0.901 11.082 1.00 91.69 102 VAL A CA 1
ATOM 800 C C . VAL A 1 102 ? -26.020 0.310 10.764 1.00 91.69 102 VAL A C 1
ATOM 802 O O . VAL A 1 102 ? -26.529 1.384 10.439 1.00 91.69 102 VAL A O 1
ATOM 805 N N . ALA A 1 103 ? -24.704 0.172 10.918 1.00 94.19 103 ALA A N 1
ATOM 806 C CA . ALA A 1 103 ? -23.726 1.201 10.610 1.00 94.19 103 ALA A CA 1
ATOM 807 C C . ALA A 1 103 ? -22.389 0.562 10.231 1.00 94.19 103 ALA A C 1
ATOM 809 O O . ALA A 1 103 ? -22.034 -0.500 10.731 1.00 94.19 103 ALA A O 1
ATOM 810 N N . HIS A 1 104 ? -21.616 1.250 9.406 1.00 95.12 104 HIS A N 1
ATOM 811 C CA . HIS A 1 104 ? -20.243 0.889 9.088 1.00 95.12 104 HIS A CA 1
ATOM 812 C C . HIS A 1 104 ? -19.337 2.034 9.514 1.00 95.12 104 HIS A C 1
ATOM 814 O O . HIS A 1 104 ? -19.649 3.196 9.234 1.00 95.12 104 HIS A O 1
ATOM 820 N N . LEU A 1 105 ? -18.227 1.709 10.174 1.00 94.56 105 LEU A N 1
ATOM 821 C CA . LEU A 1 105 ? -17.196 2.670 10.549 1.00 94.56 105 LEU A CA 1
ATOM 822 C C . LEU A 1 105 ? -15.937 2.419 9.730 1.00 94.56 105 LEU A C 1
ATOM 824 O O . LEU A 1 105 ? -15.315 1.371 9.862 1.00 94.56 105 LEU A O 1
ATOM 828 N N . LEU A 1 106 ? -15.539 3.399 8.932 1.00 92.62 106 LEU A N 1
ATOM 829 C CA . LEU A 1 106 ? -14.236 3.449 8.290 1.00 92.62 106 LEU A CA 1
ATOM 830 C C . LEU A 1 106 ? -13.289 4.261 9.182 1.00 92.62 106 LEU A C 1
ATOM 832 O O . LEU A 1 106 ? -13.523 5.439 9.454 1.00 92.62 106 LEU A O 1
ATOM 836 N N . VAL A 1 107 ? -12.233 3.609 9.659 1.00 89.38 107 VAL A N 1
ATOM 837 C CA . VAL A 1 107 ? -11.206 4.184 10.528 1.00 89.38 107 VAL A CA 1
ATOM 838 C C . VAL A 1 107 ? -9.995 4.569 9.686 1.00 89.38 107 VAL A C 1
ATOM 840 O O . VAL A 1 107 ? -9.195 3.712 9.300 1.00 89.38 107 VAL A O 1
ATOM 843 N N . CYS A 1 108 ? -9.846 5.868 9.431 1.00 82.88 108 CYS A N 1
ATOM 844 C CA . CYS A 1 108 ? -8.676 6.439 8.772 1.00 82.88 108 CYS A CA 1
ATOM 845 C C . CYS A 1 108 ? -7.664 6.930 9.821 1.00 82.88 108 CYS A C 1
ATOM 847 O O . CYS A 1 108 ? -8.036 7.523 10.833 1.00 82.88 108 CYS A O 1
ATOM 849 N N . GLY A 1 109 ? -6.367 6.720 9.579 1.00 64.50 109 GLY A N 1
ATOM 850 C CA . GLY A 1 109 ? -5.308 7.388 10.355 1.00 64.50 109 GLY A CA 1
ATOM 851 C C . GLY A 1 109 ? -4.845 6.702 11.647 1.00 64.50 109 GLY A C 1
ATOM 852 O O . GLY A 1 109 ? -3.772 7.032 12.133 1.00 64.50 109 GLY A O 1
ATOM 853 N N . ALA A 1 110 ? -5.563 5.698 12.152 1.00 49.53 110 ALA A N 1
ATOM 854 C CA . ALA A 1 110 ? -5.423 5.215 13.532 1.00 49.53 110 ALA A CA 1
ATOM 855 C C . ALA A 1 110 ? -4.363 4.124 13.798 1.00 49.53 110 ALA A C 1
ATOM 857 O O . ALA A 1 110 ? -4.527 3.329 14.721 1.00 49.53 110 ALA A O 1
ATOM 858 N N . VAL A 1 111 ? -3.298 4.031 12.999 1.00 42.12 111 VAL A N 1
ATOM 859 C CA . VAL A 1 111 ? -2.258 3.010 13.218 1.00 42.12 111 VAL A CA 1
ATOM 860 C C . VAL A 1 111 ? -0.903 3.685 13.350 1.00 42.12 111 VAL A C 1
ATOM 862 O O . VAL A 1 111 ? -0.116 3.743 12.409 1.00 42.12 111 VAL A O 1
ATOM 865 N N . THR A 1 112 ? -0.611 4.210 14.537 1.00 35.91 112 THR A N 1
ATOM 866 C CA . THR A 1 112 ? 0.769 4.530 14.909 1.00 35.91 112 THR A CA 1
ATOM 867 C C . THR A 1 112 ? 1.502 3.252 15.306 1.00 35.91 112 THR A C 1
ATOM 869 O O . THR A 1 112 ? 1.509 2.866 16.471 1.00 35.91 112 THR A O 1
ATOM 872 N N . LEU A 1 113 ? 2.176 2.618 14.344 1.00 33.78 113 LEU A N 1
ATOM 873 C CA . LEU A 1 113 ? 3.433 1.924 14.624 1.00 33.78 113 LEU A CA 1
ATOM 874 C C . LEU A 1 113 ? 4.525 2.999 14.569 1.00 33.78 113 LEU A C 1
ATOM 876 O O . LEU A 1 113 ? 4.777 3.594 13.527 1.00 33.78 113 LEU A O 1
ATOM 880 N N . TRP A 1 114 ? 5.093 3.335 15.725 1.00 31.06 114 TRP A N 1
ATOM 881 C CA . TRP A 1 114 ? 6.074 4.414 15.880 1.00 31.06 114 TRP A CA 1
ATOM 882 C C . TRP A 1 114 ? 7.231 4.304 14.867 1.00 31.06 114 TRP A C 1
ATOM 884 O O . TRP A 1 114 ? 7.973 3.321 14.881 1.00 31.06 114 TRP A O 1
ATOM 894 N N . SER A 1 115 ? 7.436 5.336 14.038 1.00 27.67 115 SER A N 1
ATOM 895 C CA . SER A 1 115 ? 8.653 5.494 13.234 1.00 27.67 115 SER A CA 1
ATOM 896 C C . SER A 1 115 ? 9.700 6.273 14.037 1.00 27.67 115 SER A C 1
ATOM 898 O O . SER A 1 115 ? 9.529 7.465 14.291 1.00 27.67 115 SER A O 1
ATOM 900 N N . CYS A 1 116 ? 10.795 5.625 14.439 1.00 26.17 116 CYS A N 1
ATOM 901 C CA . CYS A 1 116 ? 11.903 6.299 15.116 1.00 26.17 116 CYS A CA 1
ATOM 902 C C . CYS A 1 116 ? 12.678 7.190 14.134 1.00 26.17 116 CYS A C 1
ATOM 904 O O . CYS A 1 116 ? 13.291 6.679 13.198 1.00 26.17 116 CYS A O 1
ATOM 906 N N . HIS A 1 117 ? 12.719 8.501 14.382 1.00 27.05 117 HIS A N 1
ATOM 907 C CA . HIS A 1 117 ? 13.777 9.401 13.913 1.00 27.05 117 HIS A CA 1
ATOM 908 C C . HIS A 1 117 ? 14.222 10.287 15.083 1.00 27.05 117 HIS A C 1
ATOM 910 O O . HIS A 1 117 ? 13.572 11.287 15.373 1.00 27.05 117 HIS A O 1
ATOM 916 N N . SER A 1 118 ? 15.312 9.909 15.759 1.00 27.98 118 SER A N 1
ATOM 917 C CA . SER A 1 118 ? 16.386 10.784 16.277 1.00 27.98 118 SER A CA 1
ATOM 918 C C . SER A 1 118 ? 17.319 9.998 17.217 1.00 27.98 118 SER A C 1
ATOM 920 O O . SER A 1 118 ? 16.910 9.033 17.854 1.00 27.98 118 SER A O 1
ATOM 922 N N . HIS A 1 119 ? 18.601 10.376 17.214 1.00 28.25 119 HIS A N 1
ATOM 923 C CA . HIS A 1 119 ? 19.710 9.781 17.971 1.00 28.25 119 HIS A CA 1
ATOM 924 C C . HIS A 1 119 ? 19.454 9.686 19.491 1.00 28.25 119 HIS A C 1
ATOM 926 O O . HIS A 1 119 ? 18.756 10.543 20.032 1.00 28.25 119 HIS A O 1
ATOM 932 N N . PRO A 1 120 ? 20.054 8.712 20.206 1.00 28.52 120 PRO A N 1
ATOM 933 C CA . PRO A 1 120 ? 19.898 8.610 21.653 1.00 28.52 120 PRO A CA 1
ATOM 934 C C . PRO A 1 120 ? 20.775 9.653 22.370 1.00 28.52 120 PRO A C 1
ATOM 936 O O . PRO A 1 120 ? 21.965 9.746 22.058 1.00 28.52 120 PRO A O 1
ATOM 939 N N . PRO A 1 121 ? 20.270 10.393 23.374 1.00 30.20 121 PRO A N 1
ATOM 940 C CA . PRO A 1 121 ? 21.115 10.803 24.481 1.00 30.20 121 PRO A CA 1
ATOM 941 C C . PRO A 1 121 ? 21.385 9.583 25.374 1.00 30.20 121 PRO A C 1
ATOM 943 O O . PRO A 1 121 ? 20.540 8.698 25.532 1.00 30.20 121 PRO A O 1
ATOM 946 N N . ALA A 1 122 ? 22.589 9.520 25.939 1.00 36.00 122 ALA A N 1
ATOM 947 C CA . ALA A 1 122 ? 22.946 8.513 26.925 1.00 36.00 122 ALA A CA 1
ATOM 948 C C . ALA A 1 122 ? 22.045 8.628 28.173 1.00 36.00 122 ALA A C 1
ATOM 950 O O . ALA A 1 122 ? 21.707 9.728 28.606 1.00 36.00 122 ALA A O 1
ATOM 951 N N . SER A 1 123 ? 21.693 7.465 28.732 1.00 34.94 123 SER A N 1
ATOM 952 C CA . SER A 1 123 ? 21.044 7.236 30.036 1.00 34.94 123 SER A CA 1
ATOM 953 C C . SER A 1 123 ? 19.644 7.830 30.266 1.00 34.94 123 SER A C 1
ATOM 955 O O . SER A 1 123 ? 19.492 8.799 31.000 1.00 34.94 123 SER A O 1
ATOM 957 N N . VAL A 1 124 ? 18.607 7.155 29.750 1.00 28.70 124 VAL A N 1
ATOM 958 C CA . VAL A 1 124 ? 17.249 7.119 30.341 1.00 28.70 124 VAL A CA 1
ATOM 959 C C . VAL A 1 124 ? 16.677 5.701 30.134 1.00 28.70 124 VAL A C 1
ATOM 961 O O . VAL A 1 124 ? 16.811 5.174 29.026 1.00 28.70 124 VAL A O 1
ATOM 964 N N . PRO A 1 125 ? 16.066 5.044 31.143 1.00 29.22 125 PRO A N 1
ATOM 965 C CA . PRO A 1 125 ? 15.436 3.737 30.959 1.00 29.22 125 PRO A CA 1
ATOM 966 C C . PRO A 1 125 ? 14.223 3.849 30.021 1.00 29.22 125 PRO A C 1
ATOM 968 O O . PRO A 1 125 ? 13.360 4.709 30.189 1.00 29.22 125 PRO A O 1
ATOM 971 N N . ALA A 1 126 ? 14.190 2.992 29.000 1.00 28.28 126 ALA A N 1
ATOM 972 C CA . ALA A 1 126 ? 13.198 3.013 27.931 1.00 28.28 126 ALA A CA 1
ATOM 973 C C . ALA A 1 126 ? 11.795 2.643 28.449 1.00 28.28 126 ALA A C 1
ATOM 975 O O . ALA A 1 126 ? 11.574 1.520 28.895 1.00 28.28 126 ALA A O 1
ATOM 976 N N . ALA A 1 127 ? 10.841 3.573 28.355 1.00 28.91 127 ALA A N 1
ATOM 977 C CA . ALA A 1 127 ? 9.427 3.323 28.630 1.00 28.91 127 ALA A CA 1
ATOM 978 C C . ALA A 1 127 ? 8.694 2.821 27.368 1.00 28.91 127 ALA A C 1
ATOM 980 O O . ALA A 1 127 ? 8.886 3.330 26.261 1.00 28.91 127 ALA A O 1
ATOM 981 N N . HIS A 1 128 ? 7.866 1.792 27.557 1.00 33.28 128 HIS A N 1
ATOM 982 C CA . HIS A 1 128 ? 7.162 1.006 26.541 1.00 33.28 128 HIS A CA 1
ATOM 983 C C . HIS A 1 128 ? 5.805 1.621 26.152 1.00 33.28 128 HIS A C 1
ATOM 985 O O . HIS A 1 128 ? 5.020 1.943 27.037 1.00 33.28 128 HIS A O 1
ATOM 991 N N . VAL A 1 129 ? 5.483 1.718 24.850 1.00 32.91 129 VAL A N 1
ATOM 992 C CA . VAL A 1 129 ? 4.143 2.116 24.353 1.00 32.91 129 VAL A CA 1
ATOM 993 C C . VAL A 1 129 ? 3.799 1.416 23.025 1.00 32.91 129 VAL A C 1
ATOM 995 O O . VAL A 1 129 ? 4.676 1.232 22.173 1.00 32.91 129 VAL A O 1
ATOM 998 N N . ALA A 1 130 ? 2.528 1.020 22.877 1.00 29.72 130 ALA A N 1
ATOM 999 C CA . ALA A 1 130 ? 2.026 -0.107 22.086 1.00 29.72 130 ALA A CA 1
ATOM 1000 C C . ALA A 1 130 ? 0.545 0.097 21.658 1.00 29.72 130 ALA A C 1
ATOM 1002 O O . ALA A 1 130 ? -0.233 0.501 22.524 1.00 29.72 130 ALA A O 1
ATOM 1003 N N . PRO A 1 131 ? 0.110 -0.164 20.398 1.00 35.75 131 PRO A N 1
ATOM 1004 C CA . PRO A 1 131 ? -1.305 -0.047 20.016 1.00 35.75 131 PRO A CA 1
ATOM 1005 C C . PRO A 1 131 ? -2.159 -1.338 20.015 1.00 35.75 131 PRO A C 1
ATOM 1007 O O . PRO A 1 131 ? -1.675 -2.444 19.808 1.00 35.75 131 PRO A O 1
ATOM 1010 N N . VAL A 1 132 ? -3.472 -1.099 20.170 1.00 41.12 132 VAL A N 1
ATOM 1011 C CA . VAL A 1 132 ? -4.671 -1.973 20.185 1.00 41.12 132 VAL A CA 1
ATOM 1012 C C . VAL A 1 132 ? -4.746 -2.981 21.332 1.00 41.12 132 VAL A C 1
ATOM 1014 O O . VAL A 1 132 ? -3.998 -3.940 21.352 1.00 41.12 132 VAL A O 1
ATOM 1017 N N . VAL A 1 133 ? -5.694 -2.789 22.260 1.00 41.25 133 VAL A N 1
ATOM 1018 C CA . VAL A 1 133 ? -5.895 -3.648 23.444 1.00 41.25 133 VAL A CA 1
ATOM 1019 C C . VAL A 1 133 ? -7.049 -4.618 23.243 1.00 41.25 133 VAL A C 1
ATOM 1021 O O . VAL A 1 133 ? -8.141 -4.173 22.918 1.00 41.25 133 VAL A O 1
ATOM 1024 N N . LEU A 1 134 ? -6.816 -5.905 23.512 1.00 44.75 134 LEU A N 1
ATOM 1025 C CA . LEU A 1 134 ? -7.798 -6.988 23.609 1.00 44.75 134 LEU A CA 1
ATOM 1026 C C . LEU A 1 134 ? -7.461 -7.956 24.759 1.00 44.75 134 LEU A C 1
ATOM 1028 O O . LEU A 1 134 ? -7.354 -9.163 24.571 1.00 44.75 134 LEU A O 1
ATOM 1032 N N . LYS A 1 135 ? -7.361 -7.431 25.985 1.00 33.25 135 LYS A N 1
ATOM 1033 C CA . LYS A 1 135 ? -7.722 -8.148 27.221 1.00 33.25 135 LYS A CA 1
ATOM 1034 C C . LYS A 1 135 ? -7.866 -7.150 28.371 1.00 33.25 135 LYS A C 1
ATOM 1036 O O . LYS A 1 135 ? -6.894 -6.575 28.835 1.00 33.25 135 LYS A O 1
ATOM 1041 N N . ALA A 1 136 ? -9.083 -6.999 28.880 1.00 34.88 136 ALA A N 1
ATOM 1042 C CA . ALA A 1 136 ? -9.300 -6.682 30.284 1.00 34.88 136 ALA A CA 1
ATOM 1043 C C . ALA A 1 136 ? -10.105 -7.861 30.827 1.00 34.88 136 ALA A C 1
ATOM 1045 O O . ALA A 1 136 ? -11.279 -8.022 30.495 1.00 34.88 136 ALA A O 1
ATOM 1046 N N . ARG A 1 137 ? -9.462 -8.769 31.571 1.00 34.41 137 ARG A N 1
ATOM 1047 C CA . ARG A 1 137 ? -10.229 -9.736 32.358 1.00 34.41 137 ARG A CA 1
ATOM 1048 C C . ARG A 1 137 ? -10.834 -8.930 33.499 1.00 34.41 137 ARG A C 1
ATOM 1050 O O . ARG A 1 137 ? -10.111 -8.251 34.219 1.00 34.41 137 ARG A O 1
ATOM 1057 N N . MET A 1 138 ? -12.153 -8.968 33.620 1.00 30.97 138 MET A N 1
ATOM 1058 C CA . MET A 1 138 ? -12.884 -8.342 34.716 1.00 30.97 138 MET A CA 1
ATOM 1059 C C . MET A 1 138 ? -12.634 -9.168 35.992 1.00 30.97 138 MET A C 1
ATOM 1061 O O . MET A 1 138 ? -13.479 -9.949 36.420 1.00 30.97 138 MET A O 1
ATOM 1065 N N . GLU A 1 139 ? -11.420 -9.109 36.540 1.00 30.34 139 GLU A N 1
ATOM 1066 C CA . GLU A 1 139 ? -11.094 -9.742 37.818 1.00 30.34 139 GLU A CA 1
ATOM 1067 C C . GLU A 1 139 ? -11.430 -8.789 38.964 1.00 30.34 139 GLU A C 1
ATOM 1069 O O . GLU A 1 139 ? -11.210 -7.580 38.886 1.00 30.34 139 GLU A O 1
ATOM 1074 N N . ARG A 1 140 ? -12.010 -9.342 40.035 1.00 27.88 140 ARG A N 1
ATOM 1075 C CA . ARG A 1 140 ? -12.227 -8.614 41.287 1.00 27.88 140 ARG A CA 1
ATOM 1076 C C . ARG A 1 140 ? -10.858 -8.236 41.847 1.00 27.88 140 ARG A C 1
ATOM 1078 O O . ARG A 1 140 ? -10.082 -9.128 42.170 1.00 27.88 140 ARG A O 1
ATOM 1085 N N . CYS A 1 141 ? -10.582 -6.945 41.992 1.00 29.14 141 CYS A N 1
ATOM 1086 C CA . CYS A 1 141 ? -9.388 -6.490 42.694 1.00 29.14 141 CYS A CA 1
ATOM 1087 C C . CYS A 1 141 ? -9.443 -6.932 44.166 1.00 29.14 141 CYS A C 1
ATOM 1089 O O . CYS A 1 141 ? -10.262 -6.429 44.934 1.00 29.14 141 CYS A O 1
ATOM 1091 N N . HIS A 1 142 ? -8.542 -7.835 44.552 1.00 28.88 142 HIS A N 1
ATOM 1092 C CA . HIS A 1 142 ? -7.965 -7.876 45.892 1.00 28.88 142 HIS A CA 1
ATOM 1093 C C . HIS A 1 142 ? -6.522 -7.364 45.764 1.00 28.88 142 HIS A C 1
ATOM 1095 O O . HIS A 1 142 ? -5.773 -7.828 44.908 1.00 28.88 142 HIS A O 1
ATOM 1101 N N . HIS A 1 143 ? -6.177 -6.337 46.540 1.00 35.09 143 HIS A N 1
ATOM 1102 C CA . HIS A 1 143 ? -4.836 -5.751 46.597 1.00 35.09 143 HIS A CA 1
ATOM 1103 C C . HIS A 1 143 ? -3.803 -6.765 47.114 1.00 35.09 143 HIS A C 1
ATOM 1105 O O . HIS A 1 143 ? -4.085 -7.429 48.103 1.00 35.09 143 HIS A O 1
ATOM 1111 N N . GLU A 1 144 ? -2.616 -6.833 46.492 1.00 34.72 144 GLU A N 1
ATOM 1112 C CA . GLU A 1 144 ? -1.316 -6.426 47.077 1.00 34.72 144 GLU A CA 1
ATOM 1113 C C . GLU A 1 144 ? -0.121 -6.816 46.171 1.00 34.72 144 GLU A C 1
ATOM 1115 O O . GLU A 1 144 ? -0.018 -7.944 45.704 1.00 34.72 144 GLU A O 1
ATOM 1120 N N . GLY A 1 145 ? 0.795 -5.860 45.953 1.00 40.12 145 GLY A N 1
ATOM 1121 C CA . GLY A 1 145 ? 2.232 -6.098 45.744 1.00 40.12 145 GLY A CA 1
ATOM 1122 C C . GLY A 1 145 ? 2.742 -6.692 44.421 1.00 40.12 145 GLY A C 1
ATOM 1123 O O . GLY A 1 145 ? 3.233 -7.814 44.414 1.00 40.12 145 GLY A O 1
ATOM 1124 N N . SER A 1 146 ? 2.802 -5.910 43.333 1.00 32.44 146 SER A N 1
ATOM 1125 C CA . SER A 1 146 ? 3.809 -6.142 42.277 1.00 32.44 146 SER A CA 1
ATOM 1126 C C . SER A 1 146 ? 4.130 -4.864 41.492 1.00 32.44 146 SER A C 1
ATOM 1128 O O . SER A 1 146 ? 3.269 -4.327 40.792 1.00 32.44 146 SER A O 1
ATOM 1130 N N . GLU A 1 147 ? 5.375 -4.390 41.580 1.00 33.88 147 GLU A N 1
ATOM 1131 C CA . GLU A 1 147 ? 5.922 -3.314 40.745 1.00 33.88 147 GLU A CA 1
ATOM 1132 C C . GLU A 1 147 ? 6.265 -3.858 39.350 1.00 33.88 147 GLU A C 1
ATOM 1134 O O . GLU A 1 147 ? 7.385 -4.267 39.058 1.00 33.88 147 GLU A O 1
ATOM 1139 N N . GLY A 1 148 ? 5.265 -3.890 38.475 1.00 30.91 148 GLY A N 1
ATOM 1140 C CA . GLY A 1 148 ? 5.431 -4.082 37.038 1.00 30.91 148 GLY A CA 1
ATOM 1141 C C . GLY A 1 148 ? 4.585 -3.049 36.301 1.00 30.91 148 GLY A C 1
ATOM 1142 O O . GLY A 1 148 ? 3.504 -2.697 36.770 1.00 30.91 148 GLY A O 1
ATOM 1143 N N . CYS A 1 149 ? 5.064 -2.538 35.161 1.00 32.97 149 CYS A N 1
ATOM 1144 C CA . CYS A 1 149 ? 4.289 -1.653 34.283 1.00 32.97 149 CYS A CA 1
ATOM 1145 C C . CYS A 1 149 ? 3.092 -2.419 33.695 1.00 32.97 149 CYS A C 1
ATOM 1147 O O . CYS A 1 149 ? 3.158 -2.942 32.586 1.00 32.97 149 CYS A O 1
ATOM 1149 N N . ALA A 1 150 ? 2.010 -2.523 34.464 1.00 35.09 150 ALA A N 1
ATOM 1150 C CA . ALA A 1 150 ? 0.774 -3.167 34.061 1.00 35.09 150 ALA A CA 1
ATOM 1151 C C . ALA A 1 150 ? -0.229 -2.111 33.585 1.00 35.09 150 ALA A C 1
ATOM 1153 O O . ALA A 1 150 ? -0.573 -1.176 34.310 1.00 35.09 150 ALA A O 1
ATOM 1154 N N . PHE A 1 151 ? -0.745 -2.286 32.369 1.00 41.50 151 PHE A N 1
ATOM 1155 C CA . PHE A 1 151 ? -1.925 -1.567 31.906 1.00 41.50 151 PHE A CA 1
ATOM 1156 C C . PHE A 1 151 ? -3.150 -2.139 32.612 1.00 41.50 151 PHE A C 1
ATOM 1158 O O . PHE A 1 151 ? -3.710 -3.147 32.189 1.00 41.50 151 PHE A O 1
ATOM 1165 N N . HIS A 1 152 ? -3.571 -1.510 33.707 1.00 44.28 152 HIS A N 1
ATOM 1166 C CA . HIS A 1 152 ? -4.771 -1.940 34.412 1.00 44.28 152 HIS A CA 1
ATOM 1167 C C . HIS A 1 152 ? -5.988 -1.180 33.882 1.00 44.28 152 HIS A C 1
ATOM 1169 O O . HIS A 1 152 ? -6.289 -0.076 34.327 1.00 44.28 152 HIS A O 1
ATOM 1175 N N . LEU A 1 153 ? -6.705 -1.784 32.933 1.00 46.78 153 LEU A N 1
ATOM 1176 C CA . LEU A 1 153 ? -8.076 -1.382 32.623 1.00 46.78 153 LEU A CA 1
ATOM 1177 C C . LEU A 1 153 ? -8.976 -1.988 33.700 1.00 46.78 153 LEU A C 1
ATOM 1179 O O . LEU A 1 153 ? -9.324 -3.165 33.638 1.00 46.78 153 LEU A O 1
ATOM 1183 N N . SER A 1 154 ? -9.297 -1.207 34.729 1.00 49.00 154 SER A N 1
ATOM 1184 C CA . SER A 1 154 ? -10.278 -1.613 35.738 1.00 49.00 154 SER A CA 1
ATOM 1185 C C . SER A 1 154 ? -11.621 -0.950 35.448 1.00 49.00 154 SER A C 1
ATOM 1187 O O . SER A 1 154 ? -11.694 0.252 35.181 1.00 49.00 154 SER A O 1
ATOM 1189 N N . PHE A 1 155 ? -12.677 -1.760 35.481 1.00 46.31 155 PHE A N 1
ATOM 1190 C CA . PHE A 1 155 ? -14.048 -1.284 35.584 1.00 46.31 155 PHE A CA 1
ATOM 1191 C C . PHE A 1 155 ? -14.423 -1.355 37.057 1.00 46.31 155 PHE A C 1
ATOM 1193 O O . PHE A 1 155 ? -14.610 -2.446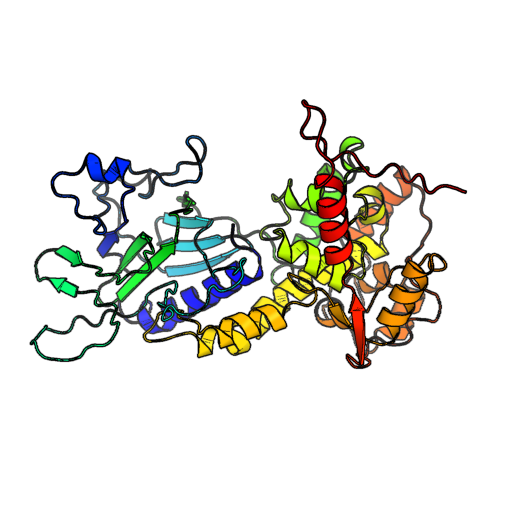 37.599 1.00 46.31 155 PHE A O 1
ATOM 1200 N N . ASP A 1 156 ? -14.520 -0.201 37.708 1.00 44.94 156 ASP A N 1
ATOM 1201 C CA . ASP A 1 156 ? -15.188 -0.153 39.003 1.00 44.94 156 ASP A CA 1
ATOM 1202 C C . ASP A 1 156 ? -16.688 -0.427 38.788 1.00 44.94 156 ASP A C 1
ATOM 1204 O O . ASP A 1 156 ? -17.215 -0.145 37.704 1.00 44.94 156 ASP A O 1
ATOM 1208 N N . ARG A 1 157 ? -17.392 -0.971 39.791 1.00 43.41 157 ARG A N 1
ATOM 1209 C CA . ARG A 1 157 ? -18.805 -1.425 39.727 1.00 43.41 157 ARG A CA 1
ATOM 1210 C C . ARG A 1 157 ? -19.833 -0.305 39.420 1.00 43.41 157 ARG A C 1
ATOM 1212 O O . ARG A 1 157 ? -21.023 -0.480 39.658 1.00 43.41 157 ARG A O 1
ATOM 1219 N N . GLY A 1 158 ? -19.400 0.820 38.846 1.00 42.66 158 GLY A N 1
ATOM 1220 C CA . GLY A 1 158 ? -20.198 1.989 38.487 1.00 42.66 158 GLY A CA 1
ATOM 1221 C C . GLY A 1 158 ? -19.632 2.875 37.359 1.00 42.66 158 GLY A C 1
ATOM 1222 O O . GLY A 1 158 ? -19.661 4.090 37.499 1.00 42.66 158 GLY A O 1
ATOM 1223 N N . ARG A 1 159 ? -19.232 2.304 36.206 1.00 50.16 159 ARG A N 1
ATOM 1224 C CA . ARG A 1 159 ? -19.101 2.982 34.876 1.00 50.16 159 ARG A CA 1
ATOM 1225 C C . ARG A 1 159 ? -17.802 3.730 34.522 1.00 50.16 159 ARG A C 1
ATOM 1227 O O . ARG A 1 159 ? -17.725 4.275 33.418 1.00 50.16 159 ARG A O 1
ATOM 1234 N N . LYS A 1 160 ? -16.770 3.759 35.371 1.00 49.00 160 LYS A N 1
ATOM 1235 C CA . LYS A 1 160 ? -15.526 4.490 35.055 1.00 49.00 160 LYS A CA 1
ATOM 1236 C C . LYS A 1 160 ? -14.423 3.555 34.554 1.00 49.00 160 LYS A C 1
ATOM 1238 O O . LYS A 1 160 ? -13.929 2.723 35.310 1.00 49.00 160 LYS A O 1
ATOM 1243 N N . LEU A 1 161 ? -14.027 3.726 33.292 1.00 48.38 161 LEU A N 1
ATOM 1244 C CA . LEU A 1 161 ? -12.800 3.153 32.743 1.00 48.38 161 LEU A CA 1
ATOM 1245 C C . LEU A 1 161 ? -11.629 4.014 33.223 1.00 48.38 161 LEU A C 1
ATOM 1247 O O . LEU A 1 161 ? -11.527 5.181 32.847 1.00 48.38 161 LEU A O 1
ATOM 1251 N N . THR A 1 162 ? -10.753 3.466 34.062 1.00 46.81 162 THR A N 1
ATOM 1252 C CA . THR A 1 162 ? -9.539 4.183 34.478 1.00 46.81 162 THR A CA 1
ATOM 1253 C C . THR A 1 162 ? -8.341 3.564 33.777 1.00 46.81 162 THR A C 1
ATOM 1255 O O . THR A 1 162 ? -8.026 2.402 34.016 1.00 46.81 162 THR A O 1
ATOM 1258 N N . VAL A 1 163 ? -7.679 4.338 32.915 1.00 52.28 163 VAL A N 1
ATOM 1259 C CA . VAL A 1 163 ? -6.392 3.977 32.308 1.00 52.28 163 VAL A CA 1
ATOM 1260 C C . VAL A 1 163 ? -5.318 4.789 33.023 1.00 52.28 163 VAL A C 1
ATOM 1262 O O . VAL A 1 163 ? -5.296 6.013 32.912 1.00 52.28 163 VAL A O 1
ATOM 1265 N N . LYS A 1 164 ? -4.443 4.140 33.796 1.00 47.88 164 LYS A N 1
ATOM 1266 C CA . LYS A 1 164 ? -3.217 4.780 34.298 1.00 47.88 164 LYS A CA 1
ATOM 1267 C C . LYS A 1 164 ? -2.083 4.429 33.344 1.00 47.88 164 LYS A C 1
ATOM 1269 O O . LYS A 1 164 ? -1.653 3.282 33.304 1.00 47.88 164 LYS A O 1
ATOM 1274 N N . VAL A 1 165 ? -1.619 5.411 32.576 1.00 49.78 165 VAL A N 1
ATOM 1275 C CA . VAL A 1 165 ? -0.446 5.267 31.708 1.00 49.78 165 VAL A CA 1
ATOM 1276 C C . VAL A 1 165 ? 0.745 5.910 32.409 1.00 49.78 165 VAL A C 1
ATOM 1278 O O . VAL A 1 165 ? 0.768 7.118 32.634 1.00 49.78 165 VAL A O 1
ATOM 1281 N N . SER A 1 166 ? 1.737 5.108 32.784 1.00 43.38 166 SER A N 1
ATOM 1282 C CA . SER A 1 166 ? 3.024 5.606 33.267 1.00 43.38 166 SER A CA 1
ATOM 1283 C C . SER A 1 166 ? 3.841 6.154 32.088 1.00 43.38 166 SER A C 1
ATOM 1285 O O . SER A 1 166 ? 4.190 5.410 31.176 1.00 43.38 166 SER A O 1
ATOM 1287 N N . SER A 1 167 ? 4.084 7.470 32.104 1.00 43.56 167 SER A N 1
ATOM 1288 C CA . SER A 1 167 ? 5.125 8.246 31.391 1.00 43.56 167 SER A CA 1
ATOM 1289 C C . SER A 1 167 ? 5.307 8.130 29.862 1.00 43.56 167 SER A C 1
ATOM 1291 O O . SER A 1 167 ? 6.136 8.851 29.312 1.00 43.56 167 SER A O 1
ATOM 1293 N N . GLY A 1 168 ? 4.498 7.356 29.138 1.00 53.25 168 GLY A N 1
ATOM 1294 C CA . GLY A 1 168 ? 4.450 7.349 27.669 1.00 53.25 168 GLY A CA 1
ATOM 1295 C C . GLY A 1 168 ? 3.018 7.507 27.164 1.00 53.25 168 GLY A C 1
ATOM 1296 O O . GLY A 1 168 ? 2.367 6.519 26.842 1.00 53.25 168 GLY A O 1
ATOM 1297 N N . GLY A 1 169 ? 2.492 8.735 27.173 1.00 66.50 169 GLY A N 1
ATOM 1298 C CA . GLY A 1 169 ? 1.073 9.009 26.926 1.00 66.50 169 GLY A CA 1
ATOM 1299 C C . GLY A 1 169 ? 0.630 8.642 25.509 1.00 66.50 169 GLY A C 1
ATOM 1300 O O . GLY A 1 169 ? 1.003 9.304 24.546 1.00 66.50 169 GLY A O 1
ATOM 1301 N N . PHE A 1 170 ? -0.186 7.601 25.382 1.00 74.75 170 PHE A N 1
ATOM 1302 C CA . PHE A 1 170 ? -1.063 7.408 24.230 1.00 74.75 170 PHE A CA 1
ATOM 1303 C C . PHE A 1 170 ? -2.467 7.860 24.610 1.00 74.75 170 PHE A C 1
ATOM 1305 O O . PHE A 1 170 ? -2.844 7.818 25.780 1.00 74.75 170 PHE A O 1
ATOM 1312 N N . SER A 1 171 ? -3.234 8.279 23.613 1.00 83.56 171 SER A N 1
ATOM 1313 C CA . SER A 1 171 ? -4.644 8.616 23.753 1.00 83.56 171 SER A CA 1
ATOM 1314 C C . SER A 1 171 ? -5.509 7.553 23.077 1.00 83.56 171 SER A C 1
ATOM 1316 O O . SER A 1 171 ? -5.186 7.039 22.003 1.00 83.56 171 SER A O 1
ATOM 1318 N N . VAL A 1 172 ? -6.619 7.207 23.712 1.00 89.12 172 VAL A N 1
ATOM 1319 C CA . VAL A 1 172 ? -7.694 6.378 23.180 1.00 89.12 172 VAL A CA 1
ATOM 1320 C C . VAL A 1 172 ? -8.534 7.237 22.246 1.00 89.12 172 VAL A C 1
ATOM 1322 O O . VAL A 1 172 ? -9.431 7.958 22.674 1.00 89.12 172 VAL A O 1
ATOM 1325 N N . ALA A 1 173 ? -8.273 7.147 20.946 1.00 89.31 173 ALA A N 1
ATOM 1326 C CA . ALA A 1 173 ? -9.044 7.902 19.971 1.00 89.31 173 ALA A CA 1
ATOM 1327 C C . ALA A 1 173 ? -10.516 7.459 19.947 1.00 89.31 173 ALA A C 1
ATOM 1329 O O . ALA A 1 173 ? -11.419 8.294 19.914 1.00 89.31 173 ALA A O 1
ATOM 1330 N N . ILE A 1 174 ? -10.749 6.144 20.000 1.00 92.25 174 ILE A N 1
ATOM 1331 C CA . ILE A 1 174 ? -12.063 5.543 20.244 1.00 92.25 174 ILE A CA 1
ATOM 1332 C C . ILE A 1 174 ? -11.890 4.132 20.819 1.00 92.25 174 ILE A C 1
ATOM 1334 O O . ILE A 1 174 ? -10.974 3.403 20.433 1.00 92.25 174 ILE A O 1
ATOM 1338 N N . ALA A 1 175 ? -12.779 3.717 21.716 1.00 93.88 175 ALA A N 1
ATOM 1339 C CA . ALA A 1 175 ? -12.842 2.355 22.231 1.00 93.88 175 ALA A CA 1
ATOM 1340 C C . ALA A 1 175 ? -14.276 1.829 22.252 1.00 93.88 175 ALA A C 1
ATOM 1342 O O . ALA A 1 175 ? -15.187 2.512 22.708 1.00 93.88 175 ALA A O 1
ATOM 1343 N N . PHE A 1 176 ? -14.461 0.592 21.799 1.00 94.31 176 PHE A N 1
ATOM 1344 C CA . PHE A 1 176 ? -15.727 -0.134 21.821 1.00 94.31 176 PHE A CA 1
ATOM 1345 C C . PHE A 1 176 ? -15.681 -1.174 22.934 1.00 94.31 176 PHE A C 1
ATOM 1347 O O . PHE A 1 176 ? -14.826 -2.060 22.925 1.00 94.31 176 PHE A O 1
ATOM 1354 N N . VAL A 1 177 ? -16.584 -1.061 23.902 1.00 93.00 177 VAL A N 1
ATOM 1355 C CA . VAL A 1 177 ? -16.695 -1.987 25.032 1.00 93.00 177 VAL A CA 1
ATOM 1356 C C . VAL A 1 177 ? -17.746 -3.039 24.710 1.00 93.00 177 VAL A C 1
ATOM 1358 O O . VAL A 1 177 ? -18.893 -2.705 24.423 1.00 93.00 177 VAL A O 1
ATOM 1361 N N . PHE A 1 178 ? -17.348 -4.300 24.791 1.00 91.88 178 PHE A N 1
ATOM 1362 C CA . PHE A 1 178 ? -18.191 -5.489 24.699 1.00 91.88 178 PHE A CA 1
ATOM 1363 C C . PHE A 1 178 ? -18.330 -6.114 26.090 1.00 91.88 178 PHE A C 1
ATOM 1365 O O . PHE A 1 178 ? -17.687 -5.678 27.045 1.00 91.88 178 PHE A O 1
ATOM 1372 N N . ASN A 1 179 ? -19.127 -7.176 26.211 1.00 88.12 179 ASN A N 1
ATOM 1373 C CA . ASN A 1 179 ? -19.401 -7.811 27.502 1.00 88.12 179 ASN A CA 1
ATOM 1374 C C . ASN A 1 179 ? -18.133 -8.243 28.260 1.00 88.12 179 ASN A C 1
ATOM 1376 O O . ASN A 1 179 ? -18.020 -8.044 29.465 1.00 88.12 179 ASN A O 1
ATOM 1380 N N . THR A 1 180 ? -17.150 -8.813 27.556 1.00 84.50 180 THR A N 1
ATOM 1381 C CA . THR A 1 180 ? -15.929 -9.328 28.199 1.00 84.50 180 THR A CA 1
ATOM 1382 C C . THR A 1 180 ? -14.642 -8.675 27.704 1.00 84.50 180 THR A C 1
ATOM 1384 O O . THR A 1 180 ? -13.557 -9.036 28.167 1.00 84.50 180 THR A O 1
ATOM 1387 N N . ARG A 1 181 ? -14.721 -7.750 26.742 1.00 88.44 181 ARG A N 1
ATOM 1388 C CA . ARG A 1 181 ? -13.561 -7.238 25.998 1.00 88.44 181 ARG A CA 1
ATOM 1389 C C . ARG A 1 181 ? -13.741 -5.776 25.622 1.00 88.44 181 ARG A C 1
ATOM 1391 O O . ARG A 1 181 ? -14.851 -5.265 25.572 1.00 88.44 181 ARG A O 1
ATOM 1398 N N . VAL A 1 182 ? -12.632 -5.125 25.302 1.00 90.00 182 VAL A N 1
ATOM 1399 C CA . VAL A 1 182 ? -12.603 -3.775 24.737 1.00 90.00 182 VAL A CA 1
ATOM 1400 C C . VAL A 1 182 ? -11.814 -3.853 23.441 1.00 90.00 182 VAL A C 1
ATOM 1402 O O . VAL A 1 182 ? -10.797 -4.532 23.419 1.00 90.00 182 VAL A O 1
ATOM 1405 N N . LEU A 1 183 ? -12.276 -3.190 22.383 1.00 91.25 183 LEU A N 1
ATOM 1406 C CA . LEU A 1 183 ? -11.502 -2.923 21.172 1.00 91.25 183 LEU A CA 1
ATOM 1407 C C . LEU A 1 183 ? -11.156 -1.437 21.161 1.00 91.25 183 LEU A C 1
ATOM 1409 O O . LEU A 1 183 ? -12.048 -0.608 20.987 1.00 91.25 183 LEU A O 1
ATOM 1413 N N . ALA A 1 184 ? -9.884 -1.098 21.346 1.00 91.25 184 ALA A N 1
ATOM 1414 C CA . ALA A 1 184 ? -9.431 0.291 21.412 1.00 91.25 184 ALA A CA 1
ATOM 1415 C C . ALA A 1 184 ? -8.527 0.661 20.232 1.00 91.25 184 ALA A C 1
ATOM 1417 O O . ALA A 1 184 ? -7.546 -0.026 19.953 1.00 91.25 184 ALA A O 1
ATOM 1418 N N . PHE A 1 185 ? -8.820 1.791 19.594 1.00 89.12 185 PHE A N 1
ATOM 1419 C CA . PHE A 1 185 ? -7.953 2.450 18.625 1.00 89.12 185 PHE A CA 1
ATOM 1420 C C . PHE A 1 185 ? -7.208 3.558 19.352 1.00 89.12 185 PHE A C 1
ATOM 1422 O O . PHE A 1 185 ? -7.808 4.539 19.793 1.00 89.12 185 PHE A O 1
ATOM 1429 N N . VAL A 1 186 ? -5.901 3.380 19.506 1.00 86.38 186 VAL A N 1
ATOM 1430 C CA . VAL A 1 186 ? -5.049 4.323 20.231 1.00 86.38 186 VAL A CA 1
ATOM 1431 C C . VAL A 1 186 ? -4.144 5.066 19.257 1.00 86.38 186 VAL A C 1
ATOM 1433 O O . VAL A 1 186 ? -3.657 4.482 18.289 1.00 86.38 186 VAL A O 1
ATOM 1436 N N . SER A 1 187 ? -3.912 6.348 19.523 1.00 80.94 187 SER A N 1
ATOM 1437 C CA . SER A 1 187 ? -2.949 7.171 18.793 1.00 80.94 187 SER A CA 1
ATOM 1438 C C . SER A 1 187 ? -2.101 7.985 19.764 1.00 80.94 187 SER A C 1
ATOM 1440 O O . SER A 1 187 ? -2.545 8.319 20.860 1.00 80.94 187 SER A O 1
ATOM 1442 N N . GLY A 1 188 ? -0.878 8.331 19.364 1.00 76.94 188 GLY A N 1
ATOM 1443 C CA . GLY A 1 188 ? -0.037 9.255 20.134 1.00 76.94 188 GLY A CA 1
ATOM 1444 C C . GLY A 1 188 ? -0.510 10.713 20.073 1.00 76.94 188 GLY A C 1
ATOM 1445 O O . GLY A 1 188 ? -0.205 11.494 20.962 1.00 76.94 188 GLY A O 1
ATOM 1446 N N . ASP A 1 189 ? -1.257 11.080 19.034 1.00 72.06 189 ASP A N 1
ATOM 1447 C CA . ASP A 1 189 ? -1.591 12.468 18.687 1.00 72.06 189 ASP A CA 1
ATOM 1448 C C . ASP A 1 189 ? -3.080 12.677 18.365 1.00 72.06 189 ASP A C 1
ATOM 1450 O O . ASP A 1 189 ? -3.466 13.716 17.834 1.00 72.06 189 ASP A O 1
ATOM 1454 N N . ASN A 1 190 ? -3.925 11.678 18.647 1.00 70.75 190 ASN A N 1
ATOM 1455 C CA . ASN A 1 190 ? -5.343 11.676 18.277 1.00 70.75 190 ASN A CA 1
ATOM 1456 C C . ASN A 1 190 ? -5.620 11.948 16.782 1.00 70.75 190 ASN A C 1
ATOM 1458 O O . ASN A 1 190 ? -6.730 12.361 16.435 1.00 70.75 190 ASN A O 1
ATOM 1462 N N . LEU A 1 191 ? -4.668 11.668 15.874 1.00 72.62 191 LEU A N 1
ATOM 1463 C CA . LEU A 1 191 ? -4.907 11.653 14.425 1.00 72.62 191 LEU A CA 1
ATOM 1464 C C . LEU A 1 191 ? -5.768 10.445 14.026 1.00 72.62 191 LEU A C 1
ATOM 1466 O O . LEU A 1 191 ? -5.316 9.465 13.439 1.00 72.62 191 LEU A O 1
ATOM 1470 N N . PHE A 1 192 ? -7.044 10.542 14.366 1.00 81.88 192 PHE A N 1
ATOM 1471 C CA . PHE A 1 192 ? -8.086 9.569 14.100 1.00 81.88 192 PHE A CA 1
ATOM 1472 C C . PHE A 1 192 ? -9.211 10.269 13.347 1.00 81.88 192 PHE A C 1
ATOM 1474 O O . PHE A 1 192 ? -9.692 11.315 13.780 1.00 81.88 192 PHE A O 1
ATOM 1481 N N . GLU A 1 193 ? -9.631 9.711 12.217 1.00 87.50 193 GLU A N 1
ATOM 1482 C CA . GLU A 1 193 ? -10.694 10.295 11.401 1.00 87.50 193 GLU A CA 1
ATOM 1483 C C . GLU A 1 193 ? -11.765 9.229 11.120 1.00 87.50 193 GLU A C 1
ATOM 1485 O O . GLU A 1 193 ? -11.574 8.377 10.242 1.00 87.50 193 GLU A O 1
ATOM 1490 N N . PRO A 1 194 ? -12.867 9.216 11.897 1.00 91.75 194 PRO A N 1
ATOM 1491 C CA . PRO A 1 194 ? -13.942 8.254 11.715 1.00 91.75 194 PRO A CA 1
ATOM 1492 C C . PRO A 1 194 ? -14.870 8.678 10.582 1.00 91.75 194 PRO A C 1
ATOM 1494 O O . PRO A 1 194 ? -15.318 9.820 10.504 1.00 91.75 194 PRO A O 1
ATOM 1497 N N . TYR A 1 195 ? -15.249 7.718 9.753 1.00 92.69 195 TYR A N 1
ATOM 1498 C CA . TYR A 1 195 ? -16.280 7.891 8.742 1.00 92.69 195 TYR A CA 1
ATOM 1499 C C . TYR A 1 195 ? -17.394 6.885 8.991 1.00 92.69 195 TYR A C 1
ATOM 1501 O O . TYR A 1 195 ? -17.187 5.679 8.897 1.00 92.69 195 TYR A O 1
ATOM 1509 N N . TRP A 1 196 ? -18.588 7.385 9.299 1.00 94.56 196 TRP A N 1
ATOM 1510 C CA . TRP A 1 196 ? -19.773 6.559 9.501 1.00 94.56 196 TRP A CA 1
ATOM 1511 C C . TRP A 1 196 ? -20.632 6.514 8.242 1.00 94.56 196 TRP A C 1
ATOM 1513 O O . TRP A 1 196 ? -20.894 7.547 7.627 1.00 94.56 196 TRP A O 1
ATOM 1523 N N . SER A 1 197 ? -21.133 5.330 7.897 1.00 94.38 197 SER A N 1
ATOM 1524 C CA . SER A 1 197 ? -22.062 5.133 6.782 1.00 94.38 197 SER A CA 1
ATOM 1525 C C . SER A 1 197 ? -23.180 4.157 7.146 1.00 94.38 197 SER A C 1
ATOM 1527 O O . SER A 1 197 ? -22.976 3.235 7.934 1.00 94.38 197 SER A O 1
ATOM 1529 N N . ARG A 1 198 ? -24.370 4.353 6.560 1.00 94.50 198 ARG A N 1
ATOM 1530 C CA . ARG A 1 198 ? -25.481 3.382 6.624 1.00 94.50 198 ARG A CA 1
ATOM 1531 C C . ARG A 1 198 ? -25.274 2.209 5.672 1.00 94.50 198 ARG A C 1
ATOM 1533 O O . ARG A 1 198 ? -25.804 1.133 5.904 1.00 94.50 198 ARG A O 1
ATOM 1540 N N . THR A 1 199 ? -24.535 2.438 4.593 1.00 93.50 199 THR A N 1
ATOM 1541 C CA . THR A 1 199 ? -24.203 1.427 3.594 1.00 93.50 199 THR A CA 1
ATOM 1542 C C . THR A 1 199 ? -22.757 1.007 3.757 1.00 93.50 199 THR A C 1
ATOM 1544 O O . THR A 1 199 ? -21.901 1.826 4.112 1.00 93.50 199 THR A O 1
ATOM 1547 N N . ARG A 1 200 ? -22.470 -0.260 3.464 1.00 90.81 200 ARG A N 1
ATOM 1548 C CA . ARG A 1 200 ? -21.102 -0.769 3.479 1.00 90.81 200 ARG A CA 1
ATOM 1549 C C . ARG A 1 200 ? -20.230 0.081 2.558 1.00 90.81 200 ARG A C 1
ATOM 1551 O O . ARG A 1 200 ? -20.639 0.418 1.446 1.00 90.81 200 ARG A O 1
ATOM 1558 N N . PHE A 1 201 ? -19.045 0.448 3.036 1.00 88.69 201 PHE A N 1
ATOM 1559 C CA . PHE A 1 201 ? -18.069 1.148 2.210 1.00 88.69 201 PHE A CA 1
ATOM 1560 C C . PHE A 1 201 ? -17.664 0.255 1.040 1.00 88.69 201 PHE A C 1
ATOM 1562 O O . PHE A 1 201 ? -17.406 -0.936 1.224 1.00 88.69 201 PHE A O 1
ATOM 1569 N N . SER A 1 202 ? -17.593 0.828 -0.159 1.00 87.75 202 SER A N 1
ATOM 1570 C CA . SER A 1 202 ? -17.007 0.133 -1.299 1.00 87.75 202 SER A CA 1
ATOM 1571 C C . SER A 1 202 ? -15.520 -0.068 -1.025 1.00 87.75 202 SER A C 1
ATOM 1573 O O . SER A 1 202 ? -14.780 0.909 -0.905 1.00 87.75 202 SER A O 1
ATOM 1575 N N . ILE A 1 203 ? -15.087 -1.321 -0.922 1.00 84.19 203 ILE A N 1
ATOM 1576 C CA . ILE A 1 203 ? -13.668 -1.660 -0.828 1.00 84.19 203 ILE A CA 1
ATOM 1577 C C . ILE A 1 203 ? -13.095 -1.513 -2.241 1.00 84.19 203 ILE A C 1
ATOM 1579 O O . ILE A 1 203 ? -13.576 -2.202 -3.146 1.00 84.19 203 ILE A O 1
ATOM 1583 N N . PRO A 1 204 ? -12.124 -0.608 -2.474 1.00 85.06 204 PRO A N 1
ATOM 1584 C CA . PRO A 1 204 ? -11.492 -0.507 -3.778 1.00 85.06 204 PRO A CA 1
ATOM 1585 C C . PRO A 1 204 ? -10.886 -1.862 -4.169 1.00 85.06 204 PRO A C 1
ATOM 1587 O O . PRO A 1 204 ? -10.301 -2.520 -3.305 1.00 85.06 204 PRO A O 1
ATOM 1590 N N . PRO A 1 205 ? -10.993 -2.275 -5.443 1.00 87.88 205 PRO A N 1
ATOM 1591 C CA . PRO A 1 205 ? -10.301 -3.447 -5.959 1.00 87.88 205 PRO A CA 1
ATOM 1592 C C . PRO A 1 205 ? -8.830 -3.452 -5.543 1.00 87.88 205 PRO A C 1
ATOM 1594 O O . PRO A 1 205 ? -8.097 -2.496 -5.806 1.00 87.88 205 PRO A O 1
ATOM 1597 N N . THR A 1 206 ? -8.405 -4.520 -4.875 1.00 86.81 206 THR A N 1
ATOM 1598 C CA . THR A 1 206 ? -7.007 -4.715 -4.495 1.00 86.81 206 THR A CA 1
ATOM 1599 C C . THR A 1 206 ? -6.290 -5.555 -5.550 1.00 86.81 206 THR A C 1
ATOM 1601 O O . THR A 1 206 ? -6.944 -6.320 -6.273 1.00 86.81 206 THR A O 1
ATOM 1604 N N . PRO A 1 207 ? -4.951 -5.450 -5.649 1.00 84.94 207 PRO A N 1
ATOM 1605 C CA . PRO A 1 207 ? -4.190 -6.221 -6.623 1.00 84.94 207 PRO A CA 1
ATOM 1606 C C . PRO A 1 207 ? -4.441 -7.733 -6.508 1.00 84.94 207 PRO A C 1
ATOM 1608 O O . PRO A 1 207 ? -4.515 -8.419 -7.518 1.00 84.94 207 PRO A O 1
ATOM 1611 N N . ASP A 1 208 ? -4.620 -8.245 -5.292 1.00 82.31 208 ASP A N 1
ATOM 1612 C CA . ASP A 1 208 ? -4.789 -9.661 -4.966 1.00 82.31 208 ASP A CA 1
ATOM 1613 C C . ASP A 1 208 ? -6.246 -10.156 -4.961 1.00 82.31 208 ASP A C 1
ATOM 1615 O O . ASP A 1 208 ? -6.480 -11.336 -5.213 1.00 82.31 208 ASP A O 1
ATOM 1619 N N . GLY A 1 209 ? -7.220 -9.288 -4.667 1.00 86.62 209 GLY A N 1
ATOM 1620 C CA . GLY A 1 209 ? -8.635 -9.664 -4.574 1.00 86.62 209 GLY A CA 1
ATOM 1621 C C . GLY A 1 209 ? -9.388 -9.543 -5.899 1.00 86.62 209 GLY A C 1
ATOM 1622 O O . GLY A 1 209 ? -10.238 -10.373 -6.211 1.00 86.62 209 GLY A O 1
ATOM 1623 N N . ALA A 1 210 ? -9.066 -8.519 -6.690 1.00 90.44 210 ALA A N 1
ATOM 1624 C CA . ALA A 1 210 ? -9.705 -8.248 -7.975 1.00 90.44 210 ALA A CA 1
ATOM 1625 C C . ALA A 1 210 ? -8.684 -7.639 -8.958 1.00 90.44 210 ALA A C 1
ATOM 1627 O O . ALA A 1 210 ? -8.807 -6.471 -9.339 1.00 90.44 210 ALA A O 1
ATOM 1628 N N . PRO A 1 211 ? -7.661 -8.412 -9.380 1.00 90.19 211 PRO A N 1
ATOM 1629 C CA . PRO A 1 211 ? -6.525 -7.913 -10.161 1.00 90.19 211 PRO A CA 1
ATOM 1630 C C . PRO A 1 211 ? -6.936 -7.160 -11.429 1.00 90.19 211 PRO A C 1
ATOM 1632 O O . PRO A 1 211 ? -6.395 -6.096 -11.711 1.00 90.19 211 PRO A O 1
ATOM 1635 N N . HIS A 1 212 ? -7.910 -7.669 -12.190 1.00 92.81 212 HIS A N 1
ATOM 1636 C CA . HIS A 1 212 ? -8.345 -7.017 -13.428 1.00 92.81 212 HIS A CA 1
ATOM 1637 C C . HIS A 1 212 ? -9.001 -5.649 -13.171 1.00 92.81 212 HIS A C 1
ATOM 1639 O O . HIS A 1 212 ? -8.672 -4.669 -13.840 1.00 92.81 212 HIS A O 1
ATOM 1645 N N . ASP A 1 213 ? -9.885 -5.557 -12.174 1.00 93.25 213 ASP A N 1
ATOM 1646 C CA . ASP A 1 213 ? -10.518 -4.291 -11.795 1.00 93.25 213 ASP A CA 1
ATOM 1647 C C . ASP A 1 213 ? -9.519 -3.299 -11.202 1.00 93.25 213 ASP A C 1
ATOM 1649 O O . ASP A 1 213 ? -9.587 -2.105 -11.496 1.00 93.25 213 ASP A O 1
ATOM 1653 N N . PHE A 1 214 ? -8.552 -3.790 -10.427 1.00 92.75 214 PHE A N 1
ATOM 1654 C CA . PHE A 1 214 ? -7.440 -2.984 -9.944 1.00 92.75 214 PHE A CA 1
ATOM 1655 C C . PHE A 1 214 ? -6.651 -2.378 -11.116 1.00 92.75 214 PHE A C 1
ATOM 1657 O O . PHE A 1 214 ? -6.480 -1.161 -11.180 1.00 92.75 214 PHE A O 1
ATOM 1664 N N . LEU A 1 215 ? -6.248 -3.192 -12.100 1.00 95.19 215 LEU A N 1
ATOM 1665 C CA . LEU A 1 215 ? -5.552 -2.703 -13.296 1.00 95.19 215 LEU A CA 1
ATOM 1666 C C . LEU A 1 215 ? -6.392 -1.687 -14.082 1.00 95.19 215 LEU A C 1
ATOM 1668 O O . LEU A 1 215 ? -5.852 -0.692 -14.564 1.00 95.19 215 LEU A O 1
ATOM 1672 N N . ARG A 1 216 ? -7.710 -1.897 -14.183 1.00 95.81 216 ARG A N 1
ATOM 1673 C CA . ARG A 1 216 ? -8.643 -0.971 -14.846 1.00 95.81 216 ARG A CA 1
ATOM 1674 C C . ARG A 1 216 ? -8.680 0.393 -14.159 1.00 95.81 216 ARG A C 1
ATOM 1676 O O . ARG A 1 216 ? -8.621 1.416 -14.838 1.00 95.81 216 ARG A O 1
ATOM 1683 N N . ILE A 1 217 ? -8.741 0.409 -12.831 1.00 94.12 217 ILE A N 1
ATOM 1684 C CA . ILE A 1 217 ? -8.722 1.638 -12.031 1.00 94.12 217 ILE A CA 1
ATOM 1685 C C . ILE A 1 217 ? -7.394 2.383 -12.192 1.00 94.12 217 ILE A C 1
ATOM 1687 O O . ILE A 1 217 ? -7.393 3.594 -12.409 1.00 94.12 217 ILE A O 1
ATOM 1691 N N . ILE A 1 218 ? -6.266 1.669 -12.146 1.00 95.44 218 ILE A N 1
ATOM 1692 C CA . ILE A 1 218 ? -4.946 2.276 -12.354 1.00 95.44 218 ILE A CA 1
ATOM 1693 C C . ILE A 1 218 ? -4.820 2.841 -13.774 1.00 95.44 218 ILE A C 1
ATOM 1695 O O . ILE A 1 218 ? -4.351 3.967 -13.940 1.00 95.44 218 ILE A O 1
ATOM 1699 N N . ALA A 1 219 ? -5.279 2.112 -14.795 1.00 96.31 219 ALA A N 1
ATOM 1700 C CA . ALA A 1 219 ? -5.267 2.582 -16.179 1.00 96.31 219 ALA A CA 1
ATOM 1701 C C . ALA A 1 219 ? -6.059 3.890 -16.346 1.00 96.31 219 ALA A C 1
ATOM 1703 O O . ALA A 1 219 ? -5.593 4.833 -16.990 1.00 96.31 219 ALA A O 1
ATOM 1704 N N . GLU A 1 220 ? -7.244 3.958 -15.736 1.00 95.50 220 GLU A N 1
ATOM 1705 C CA . GLU A 1 220 ? -8.085 5.152 -15.755 1.00 95.50 220 GLU A CA 1
ATOM 1706 C C . GLU A 1 220 ? -7.444 6.320 -15.000 1.00 95.50 220 GLU A C 1
ATOM 1708 O O . GLU A 1 220 ? -7.427 7.447 -15.497 1.00 95.50 220 GLU A O 1
ATOM 1713 N N . TRP A 1 221 ? -6.824 6.060 -13.849 1.00 95.06 221 TRP A N 1
ATOM 1714 C CA . TRP A 1 221 ? -6.096 7.093 -13.119 1.00 95.06 221 TRP A CA 1
ATOM 1715 C C . TRP A 1 221 ? -4.941 7.673 -13.937 1.00 95.06 221 TRP A C 1
ATOM 1717 O O . TRP A 1 221 ? -4.775 8.894 -13.993 1.00 95.06 221 TRP A O 1
ATOM 1727 N N . ILE A 1 222 ? -4.162 6.821 -14.614 1.00 95.62 222 ILE A N 1
ATOM 1728 C CA . ILE A 1 222 ? -3.045 7.270 -15.454 1.00 95.62 222 ILE A CA 1
ATOM 1729 C C . ILE A 1 222 ? -3.569 8.215 -16.540 1.00 95.62 222 ILE A C 1
ATOM 1731 O O . ILE A 1 222 ? -3.043 9.319 -16.707 1.00 95.62 222 ILE A O 1
ATOM 1735 N N . ARG A 1 223 ? -4.650 7.821 -17.221 1.00 94.75 223 ARG A N 1
ATOM 1736 C CA . ARG A 1 223 ? -5.302 8.627 -18.259 1.00 94.75 223 ARG A CA 1
ATOM 1737 C C . ARG A 1 223 ? -5.782 9.975 -17.722 1.00 94.75 223 ARG A C 1
ATOM 1739 O O . ARG A 1 223 ? -5.489 11.015 -18.311 1.00 94.75 223 ARG A O 1
ATOM 1746 N N . THR A 1 224 ? -6.483 9.962 -16.594 1.00 93.44 224 THR A N 1
ATOM 1747 C CA . THR A 1 224 ? -7.173 11.144 -16.067 1.00 93.44 224 THR A CA 1
ATOM 1748 C C . THR A 1 224 ? -6.256 12.078 -15.276 1.00 93.44 224 THR A C 1
ATOM 1750 O O . THR A 1 224 ? -6.551 13.271 -15.163 1.00 93.44 224 THR A O 1
ATOM 1753 N N . HIS A 1 225 ? -5.119 11.601 -14.770 1.00 92.19 225 HIS A N 1
ATOM 1754 C CA . HIS A 1 225 ? -4.254 12.385 -13.886 1.00 92.19 225 HIS A CA 1
ATOM 1755 C C . HIS A 1 225 ? -2.801 12.466 -14.349 1.00 92.19 225 HIS A C 1
ATOM 1757 O O . HIS A 1 225 ? -2.265 13.573 -14.467 1.00 92.19 225 HIS A O 1
ATOM 1763 N N . ALA A 1 226 ? -2.162 11.326 -14.615 1.00 90.06 226 ALA A N 1
ATOM 1764 C CA . ALA A 1 226 ? -0.730 11.279 -14.903 1.00 90.06 226 ALA A CA 1
ATOM 1765 C C . ALA A 1 226 ? -0.384 11.844 -16.287 1.00 90.06 226 ALA A C 1
ATOM 1767 O O . ALA A 1 226 ? 0.616 12.544 -16.435 1.00 90.06 226 ALA A O 1
ATOM 1768 N N . LEU A 1 227 ? -1.234 11.603 -17.289 1.00 92.19 227 LEU A N 1
ATOM 1769 C CA . LEU A 1 227 ? -0.998 12.050 -18.666 1.00 92.19 227 LEU A CA 1
ATOM 1770 C C . LEU A 1 227 ? -1.408 13.511 -18.930 1.00 92.19 227 LEU A C 1
ATOM 1772 O O . LEU A 1 227 ? -1.277 14.000 -20.052 1.00 92.19 227 LEU A O 1
ATOM 1776 N N . LYS A 1 228 ? -1.865 14.249 -17.910 1.00 92.88 228 LYS A N 1
ATOM 1777 C CA . LYS A 1 228 ? -2.164 15.682 -18.043 1.00 92.88 228 LYS A CA 1
ATOM 1778 C C . LYS A 1 228 ? -0.872 16.490 -18.243 1.00 92.88 228 LYS A C 1
ATOM 1780 O O . LYS A 1 228 ? 0.085 16.270 -17.500 1.00 92.88 228 LYS A O 1
ATOM 1785 N N . PRO A 1 229 ? -0.845 17.510 -19.129 1.00 92.44 229 PRO A N 1
ATOM 1786 C CA . PRO A 1 229 ? 0.363 18.298 -19.405 1.00 92.44 229 PRO A CA 1
ATOM 1787 C C . PRO A 1 229 ? 1.057 18.873 -18.164 1.00 92.44 229 PRO A C 1
ATOM 1789 O O . PRO A 1 229 ? 2.283 18.901 -18.102 1.00 92.44 229 PRO A O 1
ATOM 1792 N N . ARG A 1 230 ? 0.279 19.287 -17.153 1.00 90.31 230 ARG A N 1
ATOM 1793 C CA . ARG A 1 230 ? 0.804 19.807 -15.879 1.00 90.31 230 ARG A CA 1
ATOM 1794 C C . ARG A 1 230 ? 1.524 18.743 -15.045 1.00 90.31 230 ARG A C 1
ATOM 1796 O O . ARG A 1 230 ? 2.476 19.082 -14.356 1.00 90.31 230 ARG A O 1
ATOM 1803 N N . SER A 1 231 ? 1.082 17.489 -15.118 1.00 90.38 231 SER A N 1
ATOM 1804 C CA . SER A 1 231 ? 1.631 16.372 -14.344 1.00 90.38 231 SER A CA 1
ATOM 1805 C C . SER A 1 231 ? 2.842 15.739 -15.022 1.00 90.38 231 SER A C 1
ATOM 1807 O O . SER A 1 231 ? 3.713 15.221 -14.345 1.00 90.38 231 SER A O 1
ATOM 1809 N N . LEU A 1 232 ? 2.948 15.780 -16.353 1.00 91.94 232 LEU A N 1
ATOM 1810 C CA . LEU A 1 232 ? 3.997 15.057 -17.085 1.00 91.94 232 LEU A CA 1
ATOM 1811 C C . LEU A 1 232 ? 5.426 15.384 -16.614 1.00 91.94 232 LEU A C 1
ATOM 1813 O O . LEU A 1 232 ? 6.264 14.491 -16.541 1.00 91.94 232 LEU A O 1
ATOM 1817 N N . ASN A 1 233 ? 5.700 16.639 -16.262 1.00 93.50 233 ASN A N 1
ATOM 1818 C CA . ASN A 1 233 ? 7.045 17.075 -15.873 1.00 93.50 233 ASN A CA 1
ATOM 1819 C C . ASN A 1 233 ? 7.259 17.121 -14.350 1.00 93.50 233 ASN A C 1
ATOM 1821 O O . ASN A 1 233 ? 8.324 17.539 -13.898 1.00 93.50 233 ASN A O 1
ATOM 1825 N N . THR A 1 234 ? 6.265 16.728 -13.547 1.00 93.50 234 THR A N 1
ATOM 1826 C CA . THR A 1 234 ? 6.444 16.590 -12.098 1.00 93.50 234 THR A CA 1
ATOM 1827 C C . THR A 1 234 ? 7.183 15.293 -11.786 1.00 93.50 234 THR A C 1
ATOM 1829 O O . THR A 1 234 ? 7.174 14.345 -12.574 1.00 93.50 234 THR A O 1
ATOM 1832 N N . VAL A 1 235 ? 7.831 15.237 -10.623 1.00 93.56 235 VAL A N 1
ATOM 1833 C CA . VAL A 1 235 ? 8.438 13.995 -10.134 1.00 93.56 235 VAL A CA 1
ATOM 1834 C C . VAL A 1 235 ? 7.324 12.995 -9.818 1.00 93.56 235 VAL A C 1
ATOM 1836 O O . VAL A 1 235 ? 6.376 13.330 -9.108 1.00 93.56 235 VAL A O 1
ATOM 1839 N N . ALA A 1 236 ? 7.434 11.767 -10.324 1.00 94.56 236 ALA A N 1
ATOM 1840 C CA . ALA A 1 236 ? 6.353 10.786 -10.297 1.00 94.56 236 ALA A CA 1
ATOM 1841 C C . ALA A 1 236 ? 5.864 10.473 -8.878 1.00 94.56 236 ALA A C 1
ATOM 1843 O O . ALA A 1 236 ? 4.656 10.379 -8.667 1.00 94.56 236 ALA A O 1
ATOM 1844 N N . HIS A 1 237 ? 6.772 10.365 -7.895 1.00 93.19 237 HIS A N 1
ATOM 1845 C CA . HIS A 1 237 ? 6.359 10.100 -6.515 1.00 93.19 237 HIS A CA 1
ATOM 1846 C C . HIS A 1 237 ? 5.452 11.201 -5.968 1.00 93.19 237 HIS A C 1
ATOM 1848 O O . HIS A 1 237 ? 4.496 10.868 -5.288 1.00 93.19 237 HIS A O 1
ATOM 1854 N N . VAL A 1 238 ? 5.691 12.474 -6.311 1.00 91.12 238 VAL A N 1
ATOM 1855 C CA . VAL A 1 238 ? 4.842 13.598 -5.885 1.00 91.12 238 VAL A CA 1
ATOM 1856 C C . VAL A 1 238 ? 3.441 13.437 -6.464 1.00 91.12 238 VAL A C 1
ATOM 1858 O O . VAL A 1 238 ? 2.465 13.475 -5.729 1.00 91.12 238 VAL A O 1
ATOM 1861 N N . THR A 1 239 ? 3.330 13.149 -7.764 1.00 91.75 239 THR A N 1
ATOM 1862 C CA . THR A 1 239 ? 2.032 12.918 -8.423 1.00 91.75 239 THR A CA 1
ATOM 1863 C C . THR A 1 239 ? 1.263 11.761 -7.790 1.00 91.75 239 THR A C 1
ATOM 1865 O O . THR A 1 239 ? 0.060 11.867 -7.571 1.00 91.75 239 THR A O 1
ATOM 1868 N N . ILE A 1 240 ? 1.955 10.661 -7.483 1.00 92.56 240 ILE A N 1
ATOM 1869 C CA . ILE A 1 240 ? 1.363 9.466 -6.870 1.00 92.56 240 ILE A CA 1
ATOM 1870 C C . ILE A 1 240 ? 0.922 9.758 -5.428 1.00 92.56 240 ILE A C 1
ATOM 1872 O O . ILE A 1 240 ? -0.181 9.377 -5.039 1.00 92.56 240 ILE A O 1
ATOM 1876 N N . THR A 1 241 ? 1.755 10.445 -4.639 1.00 87.75 241 THR A N 1
ATOM 1877 C CA . THR A 1 241 ? 1.472 10.719 -3.224 1.00 87.75 241 THR A CA 1
ATOM 1878 C C . THR A 1 241 ? 0.526 11.890 -2.995 1.00 87.75 241 THR A C 1
ATOM 1880 O O . THR A 1 241 ? -0.054 11.956 -1.916 1.00 87.75 241 THR A O 1
ATOM 1883 N N . ASP A 1 242 ? 0.374 12.810 -3.947 1.00 84.12 242 ASP A N 1
ATOM 1884 C CA . ASP A 1 242 ? -0.548 13.949 -3.828 1.00 84.12 242 ASP A CA 1
ATOM 1885 C C . ASP A 1 242 ? -1.954 13.584 -4.325 1.00 84.12 242 ASP A C 1
ATOM 1887 O O . ASP A 1 242 ? -2.948 14.073 -3.793 1.00 84.12 242 ASP A O 1
ATOM 1891 N N . LEU A 1 243 ? -2.053 12.680 -5.306 1.00 77.62 243 LEU A N 1
ATOM 1892 C CA . LEU A 1 243 ? -3.313 12.193 -5.878 1.00 77.62 243 LEU A CA 1
ATOM 1893 C C . LEU A 1 243 ? -3.639 10.787 -5.350 1.00 77.62 243 LEU A C 1
ATOM 1895 O O . LEU A 1 243 ? -3.829 9.840 -6.119 1.00 77.62 243 LEU A O 1
ATOM 1899 N N . GLN A 1 244 ? -3.678 10.658 -4.017 1.00 69.75 244 GLN A N 1
ATOM 1900 C CA . GLN A 1 244 ? -3.801 9.384 -3.282 1.00 69.75 244 GLN A CA 1
ATOM 1901 C C . GLN A 1 244 ? -5.108 8.618 -3.521 1.00 69.75 244 GLN A C 1
ATOM 1903 O O . GLN A 1 244 ? -5.272 7.524 -2.983 1.00 69.75 244 GLN A O 1
ATOM 1908 N N . ASP A 1 245 ? -6.027 9.172 -4.305 1.00 74.06 245 ASP A N 1
ATOM 1909 C CA . ASP A 1 245 ? -7.370 8.646 -4.539 1.00 74.06 245 ASP A CA 1
ATOM 1910 C C . ASP A 1 245 ? -7.362 7.216 -5.096 1.00 74.06 245 ASP A C 1
ATOM 1912 O O . ASP A 1 245 ? -8.349 6.507 -4.956 1.00 74.06 245 ASP A O 1
ATOM 1916 N N . GLN A 1 246 ? -6.269 6.788 -5.741 1.00 80.81 246 GLN A N 1
ATOM 1917 C CA . GLN A 1 246 ? -6.130 5.431 -6.292 1.00 80.81 246 GLN A CA 1
ATOM 1918 C C . GLN A 1 246 ? -4.913 4.673 -5.748 1.00 80.81 246 GLN A C 1
ATOM 1920 O O . GLN A 1 246 ? -4.923 3.445 -5.693 1.00 80.81 246 GLN A O 1
ATOM 1925 N N . PHE A 1 247 ? -3.900 5.383 -5.246 1.00 85.38 247 PHE A N 1
ATOM 1926 C CA . PHE A 1 247 ? -2.727 4.806 -4.580 1.00 85.38 247 PHE A CA 1
ATOM 1927 C C . PHE A 1 247 ? -2.867 4.860 -3.057 1.00 85.38 247 PHE A C 1
ATOM 1929 O O . PHE A 1 247 ? -2.008 5.366 -2.333 1.00 85.38 247 PHE A O 1
ATOM 1936 N N . HIS A 1 248 ? -3.985 4.331 -2.565 1.00 85.06 248 HIS A N 1
ATOM 1937 C CA . HIS A 1 248 ? -4.280 4.254 -1.141 1.00 85.06 248 HIS A CA 1
ATOM 1938 C C . HIS A 1 248 ? -3.133 3.581 -0.374 1.00 85.06 248 HIS A C 1
ATOM 1940 O O . HIS A 1 248 ? -2.679 2.502 -0.748 1.00 85.06 248 HIS A O 1
ATOM 1946 N N . GLY A 1 249 ? -2.672 4.229 0.699 1.00 86.94 249 GLY A N 1
ATOM 1947 C CA . GLY A 1 249 ? -1.599 3.715 1.555 1.00 86.94 249 GLY A CA 1
ATOM 1948 C C . GLY A 1 249 ? -0.184 3.882 0.995 1.00 86.94 249 GLY A C 1
ATOM 1949 O O . GLY A 1 249 ? 0.770 3.512 1.674 1.00 86.94 249 GLY A O 1
ATOM 1950 N N . VAL A 1 250 ? -0.001 4.440 -0.204 1.00 92.44 250 VAL A N 1
ATOM 1951 C CA . VAL A 1 250 ? 1.336 4.741 -0.734 1.00 92.44 250 VAL A CA 1
ATOM 1952 C C . VAL A 1 250 ? 1.815 6.066 -0.143 1.00 92.44 250 VAL A C 1
ATOM 1954 O O . VAL A 1 250 ? 1.557 7.140 -0.683 1.00 92.44 250 VAL A O 1
ATOM 1957 N N . GLY A 1 251 ? 2.478 5.988 1.010 1.00 90.12 251 GLY A N 1
ATOM 1958 C CA . GLY A 1 251 ? 3.112 7.140 1.643 1.00 90.12 251 GLY A CA 1
ATOM 1959 C C . GLY A 1 251 ? 4.581 7.299 1.251 1.00 90.12 251 GLY A C 1
ATOM 1960 O O . GLY A 1 251 ? 5.029 6.820 0.206 1.00 90.12 251 GLY A O 1
ATOM 1961 N N . ARG A 1 252 ? 5.333 8.023 2.087 1.00 87.56 252 ARG A N 1
ATOM 1962 C CA . ARG A 1 252 ? 6.710 8.440 1.780 1.00 87.56 252 ARG A CA 1
ATOM 1963 C C . ARG A 1 252 ? 7.676 7.270 1.767 1.00 87.56 252 ARG A C 1
ATOM 1965 O O . ARG A 1 252 ? 8.578 7.263 0.932 1.00 87.56 252 ARG A O 1
ATOM 1972 N N . TYR A 1 253 ? 7.528 6.320 2.687 1.00 90.88 253 TYR A N 1
ATOM 1973 C CA . TYR A 1 253 ? 8.458 5.200 2.718 1.00 90.88 253 TYR A CA 1
ATOM 1974 C C . TYR A 1 253 ? 8.074 4.144 1.687 1.00 90.88 253 TYR A C 1
ATOM 1976 O O . TYR A 1 253 ? 8.942 3.643 0.973 1.00 90.88 253 TYR A O 1
ATOM 1984 N N . THR A 1 254 ? 6.776 3.878 1.541 1.00 94.81 254 THR A N 1
ATOM 1985 C CA . THR A 1 254 ? 6.248 2.908 0.585 1.00 94.81 254 THR A CA 1
ATOM 1986 C C . THR A 1 254 ? 6.654 3.297 -0.821 1.00 94.81 254 THR A C 1
ATOM 1988 O O . THR A 1 254 ? 7.205 2.462 -1.522 1.00 94.81 254 THR A O 1
ATOM 1991 N N . ILE A 1 255 ? 6.496 4.559 -1.238 1.00 95.19 255 ILE A N 1
ATOM 1992 C CA . ILE A 1 255 ? 6.857 4.946 -2.610 1.00 95.19 255 ILE A CA 1
ATOM 1993 C C . ILE A 1 255 ? 8.350 4.741 -2.921 1.00 95.19 255 ILE A C 1
ATOM 1995 O O . ILE A 1 255 ? 8.697 4.359 -4.037 1.00 95.19 255 ILE A O 1
ATOM 1999 N N . MET A 1 256 ? 9.235 4.921 -1.934 1.00 95.06 256 MET A N 1
ATOM 2000 C CA . MET A 1 256 ? 10.669 4.652 -2.097 1.00 95.06 256 MET A CA 1
ATOM 2001 C C . MET A 1 256 ? 10.954 3.150 -2.220 1.00 95.06 256 MET A C 1
ATOM 2003 O O . MET A 1 256 ? 11.753 2.749 -3.065 1.00 95.06 256 MET A O 1
ATOM 2007 N N . GLU A 1 257 ? 10.279 2.320 -1.422 1.00 97.06 257 GLU A N 1
ATOM 2008 C CA . GLU A 1 257 ? 10.346 0.860 -1.539 1.00 97.06 257 GLU A CA 1
ATOM 2009 C C . GLU A 1 257 ? 9.813 0.383 -2.897 1.00 97.06 257 GLU A C 1
ATOM 2011 O O . GLU A 1 257 ? 10.463 -0.418 -3.562 1.00 97.06 257 GLU A O 1
ATOM 2016 N N . LEU A 1 258 ? 8.680 0.919 -3.360 1.00 97.38 258 LEU A N 1
ATOM 2017 C CA . LEU A 1 258 ? 8.089 0.570 -4.654 1.00 97.38 258 LEU A CA 1
ATOM 2018 C C . LEU A 1 258 ? 9.023 0.900 -5.819 1.00 97.38 258 LEU A C 1
ATOM 2020 O O . LEU A 1 258 ? 9.188 0.084 -6.722 1.00 97.38 258 LEU A O 1
ATOM 2024 N N . PHE A 1 259 ? 9.661 2.071 -5.797 1.00 97.19 259 PHE A N 1
ATOM 2025 C CA . PHE A 1 259 ? 10.646 2.435 -6.812 1.00 97.19 259 PHE A CA 1
ATOM 2026 C C . PHE A 1 259 ? 11.890 1.554 -6.766 1.00 97.19 259 PHE A C 1
ATOM 2028 O O . PHE A 1 259 ? 12.377 1.165 -7.824 1.00 97.19 259 PHE A O 1
ATOM 2035 N N . PHE A 1 260 ? 12.364 1.167 -5.581 1.00 96.69 260 PHE A N 1
ATOM 2036 C CA . PHE A 1 260 ? 13.461 0.208 -5.477 1.00 96.69 260 PHE A CA 1
ATOM 2037 C C . PHE A 1 260 ? 13.091 -1.159 -6.067 1.00 96.69 260 PHE A C 1
ATOM 2039 O O . PHE A 1 260 ? 13.817 -1.664 -6.921 1.00 96.69 260 PHE A O 1
ATOM 2046 N N . LEU A 1 261 ? 11.941 -1.721 -5.678 1.00 97.75 261 LEU A N 1
ATOM 2047 C CA . LEU A 1 261 ? 11.446 -3.003 -6.197 1.00 97.75 261 LEU A CA 1
ATOM 2048 C C . LEU A 1 261 ? 11.248 -2.965 -7.720 1.00 97.75 261 LEU A C 1
ATOM 2050 O O . LEU A 1 261 ? 11.550 -3.931 -8.416 1.00 97.75 261 LEU A O 1
ATOM 2054 N N . ALA A 1 262 ? 10.771 -1.838 -8.251 1.00 98.00 262 ALA A N 1
ATOM 2055 C CA . ALA A 1 262 ? 10.586 -1.635 -9.684 1.00 98.00 262 ALA A CA 1
ATOM 2056 C C . ALA A 1 262 ? 11.895 -1.329 -10.438 1.00 98.00 262 ALA A C 1
ATOM 2058 O O . ALA A 1 262 ? 11.881 -1.270 -11.669 1.00 98.00 262 ALA A O 1
ATOM 2059 N N . GLY A 1 263 ? 13.016 -1.114 -9.739 1.00 96.88 263 GLY A N 1
ATOM 2060 C CA . GLY A 1 263 ? 14.273 -0.668 -10.338 1.00 96.88 263 GLY A CA 1
ATOM 2061 C C . GLY A 1 263 ? 14.149 0.696 -11.013 1.00 96.88 263 GLY A C 1
ATOM 2062 O O . GLY A 1 263 ? 14.582 0.853 -12.148 1.00 96.88 263 GLY A O 1
ATOM 2063 N N . LEU A 1 264 ? 13.485 1.658 -10.372 1.00 96.00 264 LEU A N 1
ATOM 2064 C CA . LEU A 1 264 ? 13.228 2.994 -10.912 1.00 96.00 264 LEU A CA 1
ATOM 2065 C C . LEU A 1 264 ? 13.931 4.070 -10.071 1.00 96.00 264 LEU A C 1
ATOM 2067 O O . LEU A 1 264 ? 13.941 3.982 -8.839 1.00 96.00 264 LEU A O 1
ATOM 2071 N N . PRO A 1 265 ? 14.493 5.120 -10.696 1.00 93.00 265 PRO A N 1
ATOM 2072 C CA . PRO A 1 265 ? 15.101 6.209 -9.948 1.00 93.00 265 PRO A CA 1
ATOM 2073 C C . PRO A 1 265 ? 14.022 7.057 -9.245 1.00 93.00 265 PRO A C 1
ATOM 2075 O O . PRO A 1 265 ? 13.017 7.399 -9.869 1.00 93.00 265 PRO A O 1
ATOM 2078 N N . PRO A 1 266 ? 14.227 7.504 -7.988 1.00 90.88 266 PRO A N 1
ATOM 2079 C CA . PRO A 1 266 ? 13.213 8.276 -7.258 1.00 90.88 266 PRO A CA 1
ATOM 2080 C C . PRO A 1 266 ? 12.825 9.628 -7.868 1.00 90.88 266 PRO A C 1
ATOM 2082 O O . PRO A 1 266 ? 11.781 10.189 -7.527 1.00 90.88 266 PRO A O 1
ATOM 2085 N N . MET A 1 267 ? 13.681 10.147 -8.752 1.00 91.38 267 MET A N 1
ATOM 2086 C CA . MET A 1 267 ? 13.495 11.413 -9.462 1.00 91.38 267 MET A CA 1
ATOM 2087 C C . MET A 1 267 ? 12.868 11.246 -10.847 1.00 91.38 267 MET A C 1
ATOM 2089 O O . MET A 1 267 ? 12.778 12.233 -11.572 1.00 91.38 267 MET A O 1
ATOM 2093 N N . ILE A 1 268 ? 12.447 10.030 -11.215 1.00 94.44 268 ILE A N 1
ATOM 2094 C CA . ILE A 1 268 ? 11.752 9.795 -12.479 1.00 94.44 268 ILE A CA 1
ATOM 2095 C C . ILE A 1 268 ? 10.532 10.712 -12.582 1.00 94.44 268 ILE A C 1
ATOM 2097 O O . ILE A 1 268 ? 9.770 10.878 -11.623 1.00 94.44 268 ILE A O 1
ATOM 2101 N N . THR A 1 269 ? 10.357 11.344 -13.734 1.00 96.12 269 THR A N 1
ATOM 2102 C CA . THR A 1 269 ? 9.190 12.185 -13.996 1.00 96.12 269 THR A CA 1
ATOM 2103 C C . THR A 1 269 ? 7.950 11.335 -14.251 1.00 96.12 269 THR A C 1
ATOM 2105 O O . THR A 1 269 ? 8.027 10.176 -14.665 1.00 96.12 269 THR A O 1
ATOM 2108 N N . THR A 1 270 ? 6.772 11.921 -14.039 1.00 95.69 270 THR A N 1
ATOM 2109 C CA . THR A 1 270 ? 5.488 11.293 -14.377 1.00 95.69 270 THR A CA 1
ATOM 2110 C C . THR A 1 270 ? 5.457 10.864 -15.849 1.00 95.69 270 THR A C 1
ATOM 2112 O O . THR A 1 270 ? 4.967 9.778 -16.148 1.00 95.69 270 THR A O 1
ATOM 2115 N N . ARG A 1 271 ? 6.018 11.672 -16.762 1.00 95.19 271 ARG A N 1
ATOM 2116 C CA . ARG A 1 271 ? 6.167 11.334 -18.184 1.00 95.19 271 ARG A CA 1
ATOM 2117 C C . ARG A 1 271 ? 7.007 10.075 -18.356 1.00 95.19 271 ARG A C 1
ATOM 2119 O O . ARG A 1 271 ? 6.508 9.092 -18.881 1.00 95.19 271 ARG A O 1
ATOM 2126 N N . GLU A 1 272 ? 8.249 10.084 -17.880 1.00 94.69 272 GLU A N 1
ATOM 2127 C CA . GLU A 1 272 ? 9.179 8.958 -18.049 1.00 94.69 272 GLU A CA 1
ATOM 2128 C C . GLU A 1 272 ? 8.650 7.640 -17.472 1.00 94.69 272 GLU A C 1
ATOM 2130 O O . GLU A 1 272 ? 8.961 6.577 -18.012 1.00 94.69 272 GLU A O 1
ATOM 2135 N N . LEU A 1 273 ? 7.870 7.705 -16.388 1.00 96.19 273 LEU A N 1
ATOM 2136 C CA . LEU A 1 273 ? 7.224 6.540 -15.795 1.00 96.19 273 LEU A CA 1
ATOM 2137 C C . LEU A 1 273 ? 6.017 6.083 -16.622 1.00 96.19 273 LEU A C 1
ATOM 2139 O O . LEU A 1 273 ? 5.995 4.948 -17.096 1.00 96.19 273 LEU A O 1
ATOM 2143 N N . PHE A 1 274 ? 5.020 6.956 -16.795 1.00 95.88 274 PHE A N 1
ATOM 2144 C CA . PHE A 1 274 ? 3.693 6.576 -17.286 1.00 95.88 274 PHE A CA 1
ATOM 2145 C C . PHE A 1 274 ? 3.531 6.608 -18.807 1.00 95.88 274 PHE A C 1
ATOM 2147 O O . PHE A 1 274 ? 2.514 6.136 -19.303 1.00 95.88 274 PHE A O 1
ATOM 2154 N N . THR A 1 275 ? 4.516 7.106 -19.564 1.00 94.56 275 THR A N 1
ATOM 2155 C CA . THR A 1 275 ? 4.558 6.937 -21.029 1.00 94.56 275 THR A CA 1
ATOM 2156 C C . THR A 1 275 ? 5.437 5.764 -21.464 1.00 94.56 275 THR A C 1
ATOM 2158 O O . THR A 1 275 ? 5.548 5.506 -22.659 1.00 94.56 275 THR A O 1
ATOM 2161 N N . ASN A 1 276 ? 6.045 5.032 -20.524 1.00 95.25 276 ASN A N 1
ATOM 2162 C CA . ASN A 1 276 ? 6.828 3.832 -20.805 1.00 95.25 276 ASN A CA 1
ATOM 2163 C C . ASN A 1 276 ? 6.135 2.572 -20.254 1.00 95.25 276 ASN A C 1
ATOM 2165 O O . ASN A 1 276 ? 5.905 2.455 -19.047 1.00 95.25 276 ASN A O 1
ATOM 2169 N N . ALA A 1 277 ? 5.840 1.615 -21.140 1.00 95.75 277 ALA A N 1
ATOM 2170 C CA . ALA A 1 277 ? 5.102 0.396 -20.800 1.00 95.75 277 ALA A CA 1
ATOM 2171 C C . ALA A 1 277 ? 5.819 -0.464 -19.753 1.00 95.75 277 ALA A C 1
ATOM 2173 O O . ALA A 1 277 ? 5.205 -0.866 -18.765 1.00 95.75 277 ALA A O 1
ATOM 2174 N N . SER A 1 278 ? 7.127 -0.680 -19.921 1.00 96.81 278 SER A N 1
ATOM 2175 C CA . SER A 1 278 ? 7.926 -1.489 -18.996 1.00 96.81 278 SER A CA 1
ATOM 2176 C C . SER A 1 278 ? 8.005 -0.860 -17.610 1.00 96.81 278 SER A C 1
ATOM 2178 O O . SER A 1 278 ? 7.722 -1.525 -16.614 1.00 96.81 278 SER A O 1
ATOM 2180 N N . ARG A 1 279 ? 8.333 0.433 -17.517 1.00 97.56 279 ARG A N 1
ATOM 2181 C CA . ARG A 1 279 ? 8.441 1.145 -16.233 1.00 97.56 279 ARG A CA 1
ATOM 2182 C C . ARG A 1 279 ? 7.107 1.184 -15.492 1.00 97.56 279 ARG A C 1
ATOM 2184 O O . ARG A 1 279 ? 7.070 0.900 -14.295 1.00 97.56 279 ARG A O 1
ATOM 2191 N N . THR A 1 280 ? 6.011 1.461 -16.203 1.00 97.56 280 THR A N 1
ATOM 2192 C CA . THR A 1 280 ? 4.657 1.430 -15.628 1.00 97.56 280 THR A CA 1
ATOM 2193 C C . THR A 1 280 ? 4.311 0.038 -15.106 1.00 97.56 280 THR A C 1
ATOM 2195 O O . THR A 1 280 ? 3.898 -0.107 -13.955 1.00 97.56 280 THR A O 1
ATOM 2198 N N . ALA A 1 281 ? 4.528 -1.001 -15.915 1.00 97.56 281 ALA A N 1
ATOM 2199 C CA . ALA A 1 281 ? 4.235 -2.376 -15.531 1.00 97.56 281 ALA A CA 1
ATOM 2200 C C . ALA A 1 281 ? 5.084 -2.852 -14.339 1.00 97.56 281 ALA A C 1
ATOM 2202 O O . ALA A 1 281 ? 4.554 -3.508 -13.437 1.00 97.56 281 ALA A O 1
ATOM 2203 N N . ARG A 1 282 ? 6.370 -2.476 -14.278 1.00 98.31 282 ARG A N 1
ATOM 2204 C CA . ARG A 1 282 ? 7.249 -2.745 -13.127 1.00 98.31 282 ARG A CA 1
ATOM 2205 C C . ARG A 1 282 ? 6.757 -2.056 -11.863 1.00 98.31 282 ARG A C 1
ATOM 2207 O O . ARG A 1 282 ? 6.695 -2.700 -10.821 1.00 98.31 282 ARG A O 1
ATOM 2214 N N . PHE A 1 283 ? 6.354 -0.789 -11.952 1.00 98.12 283 PHE A N 1
ATOM 2215 C CA . PHE A 1 283 ? 5.811 -0.053 -10.810 1.00 98.12 283 PHE A CA 1
ATOM 2216 C C . PHE A 1 283 ? 4.525 -0.690 -10.259 1.00 98.12 283 PHE A C 1
ATOM 2218 O O . PHE A 1 283 ? 4.408 -0.913 -9.054 1.00 98.12 283 PHE A O 1
ATOM 2225 N N . ILE A 1 284 ? 3.586 -1.058 -11.135 1.00 97.62 284 ILE A N 1
ATOM 2226 C CA . ILE A 1 284 ? 2.342 -1.740 -10.742 1.00 97.62 284 ILE A CA 1
ATOM 2227 C C . ILE A 1 284 ? 2.643 -3.114 -10.122 1.00 97.62 284 ILE A C 1
ATOM 2229 O O . ILE A 1 284 ? 2.069 -3.475 -9.094 1.00 97.62 284 ILE A O 1
ATOM 2233 N N . SER A 1 285 ? 3.585 -3.861 -10.701 1.00 97.75 285 SER A N 1
ATOM 2234 C CA . SER A 1 285 ? 4.010 -5.169 -10.186 1.00 97.75 285 SER A CA 1
ATOM 2235 C C . SER A 1 285 ? 4.726 -5.065 -8.834 1.00 97.75 285 SER A C 1
ATOM 2237 O O . SER A 1 285 ? 4.552 -5.929 -7.970 1.00 97.75 285 SER A O 1
ATOM 2239 N N . ALA A 1 286 ? 5.487 -3.992 -8.610 1.00 97.88 286 ALA A N 1
ATOM 2240 C CA . ALA A 1 286 ? 6.070 -3.677 -7.312 1.00 97.88 286 ALA A CA 1
ATOM 2241 C C . ALA A 1 286 ? 4.984 -3.390 -6.270 1.00 97.88 286 ALA A C 1
ATOM 2243 O O . ALA A 1 286 ? 5.051 -3.930 -5.170 1.00 97.88 286 ALA A O 1
ATOM 2244 N N . LEU A 1 287 ? 3.949 -2.620 -6.622 1.00 96.56 287 LEU A N 1
ATOM 2245 C CA . LEU A 1 287 ? 2.812 -2.347 -5.736 1.00 96.56 287 LEU A CA 1
ATOM 2246 C C . LEU A 1 287 ? 2.044 -3.622 -5.367 1.00 96.56 287 LEU A C 1
ATOM 2248 O O . LEU A 1 287 ? 1.752 -3.844 -4.188 1.00 96.56 287 LEU A O 1
ATOM 2252 N N . TYR A 1 288 ? 1.777 -4.487 -6.349 1.00 96.00 288 TYR A N 1
ATOM 2253 C CA . TYR A 1 288 ? 1.196 -5.810 -6.112 1.00 96.00 288 TYR A CA 1
ATOM 2254 C C . TYR A 1 288 ? 2.061 -6.609 -5.130 1.00 96.00 288 TYR A C 1
ATOM 2256 O O . TYR A 1 288 ? 1.578 -7.059 -4.090 1.00 96.00 288 TYR A O 1
ATOM 2264 N N . THR A 1 289 ? 3.356 -6.750 -5.435 1.00 96.81 289 THR A N 1
ATOM 2265 C CA . THR A 1 289 ? 4.281 -7.565 -4.636 1.00 96.81 289 THR A CA 1
ATOM 2266 C C . THR A 1 289 ? 4.385 -7.037 -3.211 1.00 96.81 289 THR A C 1
ATOM 2268 O O . THR A 1 289 ? 4.256 -7.804 -2.263 1.00 96.81 289 THR A O 1
ATOM 2271 N N . PHE A 1 290 ? 4.519 -5.723 -3.046 1.00 96.44 290 PHE A N 1
ATOM 2272 C CA . PHE A 1 290 ? 4.597 -5.078 -1.741 1.00 96.44 290 PHE A CA 1
ATOM 2273 C C . PHE A 1 290 ? 3.358 -5.346 -0.875 1.00 96.44 290 PHE A C 1
ATOM 2275 O O . PHE A 1 290 ? 3.492 -5.604 0.323 1.00 96.44 290 PHE A O 1
ATOM 2282 N N . THR A 1 291 ? 2.169 -5.324 -1.486 1.00 94.19 291 THR A N 1
ATOM 2283 C CA . THR A 1 291 ? 0.883 -5.588 -0.820 1.00 94.19 291 THR A CA 1
ATOM 2284 C C . THR A 1 291 ? 0.760 -7.057 -0.410 1.00 94.19 291 THR A C 1
ATOM 2286 O O . THR A 1 291 ? 0.468 -7.3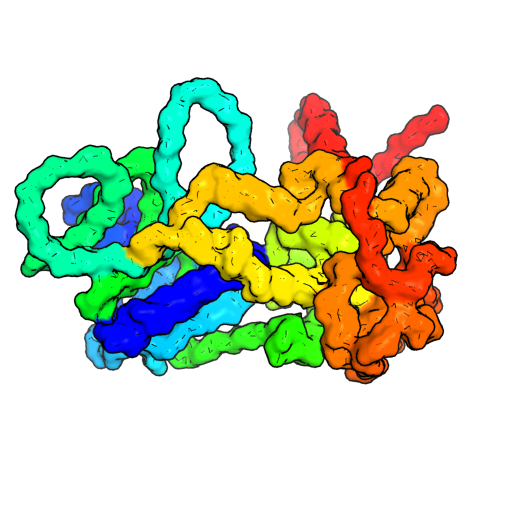58 0.747 1.00 94.19 291 THR A O 1
ATOM 2289 N N . VAL A 1 292 ? 1.041 -7.982 -1.331 1.00 94.25 292 VAL A N 1
ATOM 2290 C CA . VAL A 1 292 ? 0.947 -9.427 -1.069 1.00 94.25 292 VAL A CA 1
ATOM 2291 C C . VAL A 1 292 ? 1.972 -9.881 -0.040 1.00 94.25 292 VAL A C 1
ATOM 2293 O O . VAL A 1 292 ? 1.632 -10.621 0.877 1.00 94.25 292 VAL A O 1
ATOM 2296 N N . GLU A 1 293 ? 3.211 -9.396 -0.114 1.00 95.19 293 GLU A N 1
ATOM 2297 C CA . GLU A 1 293 ? 4.215 -9.729 0.896 1.00 95.19 293 GLU A CA 1
ATOM 2298 C C . GLU A 1 293 ? 3.832 -9.240 2.289 1.00 95.19 293 GLU A C 1
ATOM 2300 O O . GLU A 1 293 ? 4.101 -9.929 3.271 1.00 95.19 293 GLU A O 1
ATOM 2305 N N . ALA A 1 294 ? 3.218 -8.061 2.388 1.00 94.06 294 ALA A N 1
ATOM 2306 C CA . ALA A 1 294 ? 2.708 -7.567 3.655 1.00 94.06 294 ALA A CA 1
ATOM 2307 C C . ALA A 1 294 ? 1.641 -8.516 4.206 1.00 94.06 294 ALA A C 1
ATOM 2309 O O . ALA A 1 294 ? 1.765 -8.985 5.332 1.00 94.06 294 ALA A O 1
ATOM 2310 N N . ARG A 1 295 ? 0.648 -8.874 3.389 1.00 93.56 295 ARG A N 1
ATOM 2311 C CA . ARG A 1 295 ? -0.419 -9.800 3.778 1.00 93.56 295 ARG A CA 1
ATOM 2312 C C . ARG A 1 295 ? 0.133 -11.161 4.205 1.00 93.56 295 ARG A C 1
ATOM 2314 O O . ARG A 1 295 ? -0.243 -11.672 5.253 1.00 93.56 295 ARG A O 1
ATOM 2321 N N . ASP A 1 296 ? 1.055 -11.724 3.441 1.00 95.25 296 ASP A N 1
ATOM 2322 C CA . ASP A 1 296 ? 1.476 -13.109 3.647 1.00 95.25 296 ASP A CA 1
ATOM 2323 C C . ASP A 1 296 ? 2.560 -13.243 4.726 1.00 95.25 296 ASP A C 1
ATOM 2325 O O . ASP A 1 296 ? 2.703 -14.303 5.326 1.00 95.25 296 ASP A O 1
ATOM 2329 N N . LYS A 1 297 ? 3.354 -12.190 4.979 1.00 96.19 297 LYS A N 1
ATOM 2330 C CA . LYS A 1 297 ? 4.542 -12.285 5.846 1.00 96.19 297 LYS A CA 1
ATOM 2331 C C . LYS A 1 297 ? 4.439 -11.475 7.135 1.00 96.19 297 LYS A C 1
ATOM 2333 O O . LYS A 1 297 ? 5.131 -11.822 8.091 1.00 96.19 297 LYS A O 1
ATOM 2338 N N . ILE A 1 298 ? 3.651 -10.393 7.193 1.00 95.56 298 ILE A N 1
ATOM 2339 C CA . ILE A 1 298 ? 3.728 -9.455 8.329 1.00 95.56 298 ILE A CA 1
ATOM 2340 C C . ILE A 1 298 ? 3.241 -10.085 9.640 1.00 95.56 298 ILE A C 1
ATOM 2342 O O . ILE A 1 298 ? 3.822 -9.818 10.697 1.00 95.56 298 ILE A O 1
ATOM 2346 N N . TRP A 1 299 ? 2.237 -10.967 9.554 1.00 95.75 299 TRP A N 1
ATOM 2347 C CA . TRP A 1 299 ? 1.682 -11.690 10.694 1.00 95.75 299 TRP A CA 1
ATOM 2348 C C . TRP A 1 299 ? 2.746 -12.523 11.407 1.00 95.75 299 TRP A C 1
ATOM 2350 O O . TRP A 1 299 ? 3.075 -12.265 12.567 1.00 95.75 299 TRP A O 1
ATOM 2360 N N . ASP A 1 300 ? 3.319 -13.487 10.688 1.00 96.69 300 ASP A N 1
ATOM 2361 C CA . ASP A 1 300 ? 4.241 -14.460 11.265 1.00 96.69 300 ASP A CA 1
ATOM 2362 C C . ASP A 1 300 ? 5.609 -13.852 11.574 1.00 96.69 300 ASP A C 1
ATOM 2364 O O . ASP A 1 300 ? 6.223 -14.200 12.582 1.00 96.69 300 ASP A O 1
ATOM 2368 N N . LYS A 1 301 ? 6.091 -12.917 10.743 1.00 95.69 301 LYS A N 1
ATOM 2369 C CA . LYS A 1 301 ? 7.424 -12.326 10.934 1.00 95.69 301 LYS A CA 1
ATOM 2370 C C . LYS A 1 301 ? 7.483 -11.280 12.040 1.00 95.69 301 LYS A C 1
ATOM 2372 O O . LYS A 1 301 ? 8.531 -11.144 12.673 1.00 95.69 301 LYS A O 1
ATOM 2377 N N . PHE A 1 302 ? 6.413 -10.511 12.246 1.00 95.19 302 PHE A N 1
ATOM 2378 C CA . PHE A 1 302 ? 6.464 -9.338 13.123 1.00 95.19 302 PHE A CA 1
ATOM 2379 C C . PHE A 1 302 ? 5.356 -9.343 14.165 1.00 95.19 302 PHE A C 1
ATOM 2381 O O . PHE A 1 302 ? 5.661 -9.307 15.359 1.00 95.19 302 PHE A O 1
ATOM 2388 N N . LEU A 1 303 ? 4.095 -9.414 13.733 1.00 94.44 303 LEU A N 1
ATOM 2389 C CA . LEU A 1 303 ? 2.963 -9.173 14.625 1.00 94.44 303 LEU A CA 1
ATOM 2390 C C . LEU A 1 303 ? 2.853 -10.213 15.724 1.00 94.44 303 LEU A C 1
ATOM 2392 O O . LEU A 1 303 ? 2.848 -9.838 16.889 1.00 94.44 303 LEU A O 1
ATOM 2396 N N . LYS A 1 304 ? 2.824 -11.503 15.381 1.00 95.31 304 LYS A N 1
ATOM 2397 C CA . LYS A 1 304 ? 2.556 -12.577 16.345 1.00 95.31 304 LYS A CA 1
ATOM 2398 C C . LYS A 1 304 ? 3.475 -12.516 17.568 1.00 95.31 304 LYS A C 1
ATOM 2400 O O . LYS A 1 304 ? 3.018 -12.698 18.688 1.00 95.31 304 LYS A O 1
ATOM 2405 N N . SER A 1 305 ? 4.758 -12.218 17.353 1.00 95.56 305 SER A N 1
ATOM 2406 C CA . SER A 1 305 ? 5.748 -12.118 18.434 1.00 95.56 305 SER A CA 1
ATOM 2407 C C . SER A 1 305 ? 5.648 -10.839 19.270 1.00 95.56 305 SER A C 1
ATOM 2409 O O . SER A 1 305 ? 6.202 -10.796 20.362 1.00 95.56 305 SER A O 1
ATOM 2411 N N . ALA A 1 306 ? 5.000 -9.796 18.750 1.00 95.06 306 ALA A N 1
ATOM 2412 C CA . ALA A 1 306 ? 4.844 -8.504 19.411 1.00 95.06 306 ALA A CA 1
ATOM 2413 C C . ALA A 1 306 ? 3.529 -8.397 20.199 1.00 95.06 306 ALA A C 1
ATOM 2415 O O . ALA A 1 306 ? 3.270 -7.357 20.799 1.00 95.06 306 ALA A O 1
ATOM 2416 N N . ILE A 1 307 ? 2.676 -9.427 20.172 1.00 92.25 307 ILE A N 1
ATOM 2417 C CA . ILE A 1 307 ? 1.400 -9.426 20.886 1.00 92.25 307 ILE A CA 1
ATOM 2418 C C . ILE A 1 307 ? 1.616 -9.935 22.312 1.00 92.25 307 ILE A C 1
ATOM 2420 O O . ILE A 1 307 ? 1.974 -11.093 22.521 1.00 92.25 307 ILE A O 1
ATOM 2424 N N . HIS A 1 308 ? 1.330 -9.083 23.292 1.00 88.75 308 HIS A N 1
ATOM 2425 C CA . HIS A 1 308 ? 1.417 -9.379 24.718 1.00 88.75 308 HIS A CA 1
ATOM 2426 C C . HIS A 1 308 ? 0.087 -9.018 25.378 1.00 88.75 308 HIS A C 1
ATOM 2428 O O . HIS A 1 308 ? -0.360 -7.880 25.281 1.00 88.75 308 HIS A O 1
ATOM 2434 N N . ASP A 1 309 ? -0.584 -10.006 25.977 1.00 86.50 309 ASP A N 1
ATOM 2435 C CA . ASP A 1 309 ? -1.897 -9.839 26.624 1.00 86.50 309 ASP A CA 1
ATOM 2436 C C . ASP A 1 309 ? -2.954 -9.148 25.746 1.00 86.50 309 ASP A C 1
ATOM 2438 O O . ASP A 1 309 ? -3.767 -8.345 26.201 1.00 86.50 309 ASP A O 1
ATOM 2442 N N . GLY A 1 310 ? -2.948 -9.480 24.452 1.00 83.88 310 GLY A N 1
ATOM 2443 C CA . GLY A 1 310 ? -3.859 -8.888 23.477 1.00 83.88 310 GLY A CA 1
ATOM 2444 C C . GLY A 1 310 ? -3.506 -7.448 23.102 1.00 83.88 310 GLY A C 1
ATOM 2445 O O . GLY A 1 310 ? -4.378 -6.749 22.604 1.00 83.88 310 GLY A O 1
ATOM 2446 N N . ILE A 1 311 ? -2.268 -6.999 23.335 1.00 85.44 311 ILE A N 1
ATOM 2447 C CA . ILE A 1 311 ? -1.753 -5.676 22.954 1.00 85.44 311 ILE A CA 1
ATOM 2448 C C . ILE A 1 311 ? -0.551 -5.819 22.017 1.00 85.44 311 ILE A C 1
ATOM 2450 O O . ILE A 1 311 ? 0.319 -6.642 22.293 1.00 85.44 311 ILE A O 1
ATOM 2454 N N . ILE A 1 312 ? -0.442 -5.024 20.941 1.00 87.81 312 ILE A N 1
ATOM 2455 C CA . ILE A 1 312 ? 0.783 -4.998 20.116 1.00 87.81 312 ILE A CA 1
ATOM 2456 C C . ILE A 1 312 ? 1.850 -4.138 20.798 1.00 87.81 312 ILE A C 1
ATOM 2458 O O . ILE A 1 312 ? 1.899 -2.926 20.597 1.00 87.81 312 ILE A O 1
ATOM 2462 N N . ALA A 1 313 ? 2.748 -4.761 21.559 1.00 88.94 313 ALA A N 1
ATOM 2463 C CA . ALA A 1 313 ? 3.824 -4.108 22.298 1.00 88.94 313 ALA A CA 1
ATOM 2464 C C . ALA A 1 313 ? 5.222 -4.538 21.813 1.00 88.94 313 ALA A C 1
ATOM 2466 O O . ALA A 1 313 ? 5.921 -5.270 22.511 1.00 88.94 313 ALA A O 1
ATOM 2467 N N . PRO A 1 314 ? 5.673 -4.071 20.629 1.00 90.00 314 PRO A N 1
ATOM 2468 C CA . PRO A 1 314 ? 6.940 -4.507 20.065 1.00 90.00 314 PRO A CA 1
ATOM 2469 C C . PRO A 1 314 ? 8.133 -3.943 20.844 1.00 90.00 314 PRO A C 1
ATOM 2471 O O . PRO A 1 314 ? 8.216 -2.728 21.081 1.00 90.00 314 PRO A O 1
ATOM 2474 N N . THR A 1 315 ? 9.101 -4.807 21.149 1.00 91.81 315 THR A N 1
ATOM 2475 C CA . THR A 1 315 ? 10.417 -4.432 21.682 1.00 91.81 315 THR A CA 1
ATOM 2476 C C . THR A 1 315 ? 11.213 -3.603 20.669 1.00 91.81 315 THR A C 1
ATOM 2478 O O . THR A 1 315 ? 10.916 -3.591 19.470 1.00 91.81 315 THR A O 1
ATOM 2481 N N . LEU A 1 316 ? 12.264 -2.911 21.125 1.00 90.75 316 LEU A N 1
ATOM 2482 C CA . LEU A 1 316 ? 13.165 -2.184 20.222 1.00 90.75 316 LEU A CA 1
ATOM 2483 C C . LEU A 1 316 ? 13.764 -3.114 19.157 1.00 90.75 316 LEU A C 1
ATOM 2485 O O . LEU A 1 316 ? 13.790 -2.758 17.982 1.00 90.75 316 LEU A O 1
ATOM 2489 N N . GLU A 1 317 ? 14.182 -4.319 19.547 1.00 94.62 317 GLU A N 1
ATOM 2490 C CA . GLU A 1 317 ? 14.711 -5.318 18.617 1.00 94.62 317 GLU A CA 1
ATOM 2491 C C . GLU A 1 317 ? 13.679 -5.681 17.540 1.00 94.62 317 GLU A C 1
ATOM 2493 O O . GLU A 1 317 ? 13.987 -5.638 16.351 1.00 94.62 317 GLU A O 1
ATOM 2498 N N . GLN A 1 318 ? 12.426 -5.952 17.922 1.00 93.38 318 GLN A N 1
ATOM 2499 C CA . GLN A 1 318 ? 11.348 -6.247 16.972 1.00 93.38 318 GLN A CA 1
ATOM 2500 C C . GLN A 1 318 ? 11.108 -5.098 15.983 1.00 93.38 318 GLN A C 1
ATOM 2502 O O . GLN A 1 318 ? 10.940 -5.347 14.786 1.00 93.38 318 GLN A O 1
ATOM 2507 N N . ARG A 1 319 ? 11.155 -3.842 16.450 1.00 90.06 319 ARG A N 1
ATOM 2508 C CA . ARG A 1 319 ? 11.059 -2.654 15.580 1.00 90.06 319 ARG A CA 1
ATOM 2509 C C . ARG A 1 319 ? 12.238 -2.572 14.608 1.00 90.06 319 ARG A C 1
ATOM 2511 O O . ARG A 1 319 ? 12.038 -2.310 13.423 1.00 90.06 319 ARG A O 1
ATOM 2518 N N . LEU A 1 320 ? 13.456 -2.842 15.081 1.00 90.62 320 LEU A N 1
ATOM 2519 C CA . LEU A 1 320 ? 14.654 -2.863 14.239 1.00 90.62 320 LEU A CA 1
ATOM 2520 C C . LEU A 1 320 ? 14.615 -3.995 13.203 1.00 90.62 320 LEU A C 1
ATOM 2522 O O . LEU A 1 320 ? 15.069 -3.790 12.080 1.00 90.62 320 LEU A O 1
ATOM 2526 N N . ARG A 1 321 ? 14.011 -5.149 13.521 1.00 93.75 321 ARG A N 1
ATOM 2527 C CA . ARG A 1 321 ? 13.765 -6.222 12.539 1.00 93.75 321 ARG A CA 1
ATOM 2528 C C . ARG A 1 321 ? 12.793 -5.796 11.440 1.00 93.75 321 ARG A C 1
ATOM 2530 O O . ARG A 1 321 ? 12.975 -6.168 10.286 1.00 93.75 321 ARG A O 1
ATOM 2537 N N . PHE A 1 322 ? 11.768 -5.008 11.767 1.00 92.50 322 PHE A N 1
ATOM 2538 C CA . PHE A 1 322 ? 10.887 -4.446 10.741 1.00 92.50 322 PHE A CA 1
ATOM 2539 C C . PHE A 1 322 ? 11.637 -3.442 9.856 1.00 92.50 322 PHE A C 1
ATOM 2541 O O . PHE A 1 322 ? 11.567 -3.527 8.632 1.00 92.50 322 PHE A O 1
ATOM 2548 N N . ALA A 1 323 ? 12.425 -2.544 10.455 1.00 91.19 323 ALA A N 1
ATOM 2549 C CA . ALA A 1 323 ? 13.256 -1.601 9.705 1.00 91.19 323 ALA A CA 1
ATOM 2550 C C . ALA A 1 323 ? 14.289 -2.312 8.810 1.00 91.19 323 ALA A C 1
ATOM 2552 O O . ALA A 1 323 ? 14.541 -1.880 7.685 1.00 91.19 323 ALA A O 1
ATOM 2553 N N . SER A 1 324 ? 14.866 -3.429 9.268 1.00 92.00 324 SER A N 1
ATOM 2554 C CA . SER A 1 324 ? 15.803 -4.217 8.465 1.00 92.00 324 SER A CA 1
ATOM 2555 C C . SER A 1 324 ? 15.125 -4.947 7.302 1.00 92.00 324 SER A C 1
ATOM 2557 O O . SER A 1 324 ? 15.788 -5.159 6.287 1.00 92.00 324 SER A O 1
ATOM 2559 N N . TRP A 1 325 ? 13.825 -5.247 7.404 1.00 94.44 325 TRP A N 1
ATOM 2560 C CA . TRP A 1 325 ? 13.022 -5.862 6.343 1.00 94.44 325 TRP A CA 1
ATOM 2561 C C . TRP A 1 325 ? 12.654 -4.913 5.190 1.00 94.44 325 TRP A C 1
ATOM 2563 O O . TRP A 1 325 ? 12.360 -5.378 4.090 1.00 94.44 325 TRP A O 1
ATOM 2573 N N . LEU A 1 326 ? 12.679 -3.597 5.407 1.00 94.62 326 LEU A N 1
ATOM 2574 C CA . LEU A 1 326 ? 12.575 -2.607 4.325 1.00 94.62 326 LEU A CA 1
ATOM 2575 C C . LEU A 1 326 ? 13.848 -2.650 3.470 1.00 94.62 326 LEU A C 1
ATOM 2577 O O . LEU A 1 326 ? 14.924 -2.883 4.006 1.00 94.62 326 LEU A O 1
ATOM 2581 N N . HIS A 1 327 ? 13.791 -2.434 2.162 1.00 95.19 327 HIS A N 1
ATOM 2582 C CA . HIS A 1 327 ? 14.981 -2.536 1.313 1.00 95.19 327 HIS A CA 1
ATOM 2583 C C . HIS A 1 327 ? 15.850 -1.284 1.393 1.00 95.19 327 HIS A C 1
ATOM 2585 O O . HIS A 1 327 ? 17.072 -1.387 1.523 1.00 95.19 327 HIS A O 1
ATOM 2591 N N . VAL A 1 328 ? 15.228 -0.104 1.345 1.00 94.69 328 VAL A N 1
ATOM 2592 C CA . VAL A 1 328 ? 15.923 1.177 1.152 1.00 94.69 328 VAL A CA 1
ATOM 2593 C C . VAL A 1 328 ? 15.513 2.269 2.127 1.00 94.69 328 VAL A C 1
ATOM 2595 O O . VAL A 1 328 ? 16.283 3.209 2.338 1.00 94.69 328 VAL A O 1
ATOM 2598 N N . TRP A 1 329 ? 14.321 2.196 2.719 1.00 91.00 329 TRP A N 1
ATOM 2599 C CA . TRP A 1 329 ? 13.855 3.256 3.602 1.00 91.00 329 TRP A CA 1
ATOM 2600 C C . TRP A 1 329 ? 14.716 3.381 4.858 1.00 91.00 329 TRP A C 1
ATOM 2602 O O . TRP A 1 329 ? 15.012 2.392 5.524 1.00 91.00 329 TRP A O 1
ATOM 2612 N N . ALA A 1 330 ? 15.082 4.623 5.193 1.00 87.31 330 ALA A N 1
ATOM 2613 C CA . ALA A 1 330 ? 15.931 4.956 6.337 1.00 87.31 330 ALA A CA 1
ATOM 2614 C C . ALA A 1 330 ? 17.277 4.199 6.365 1.00 87.31 330 ALA A C 1
ATOM 2616 O O . ALA A 1 330 ? 17.868 4.014 7.428 1.00 87.31 330 ALA A O 1
ATOM 2617 N N . LYS A 1 331 ? 17.781 3.784 5.196 1.00 89.25 331 LYS A N 1
ATOM 2618 C CA . LYS A 1 331 ? 19.077 3.119 5.035 1.00 89.25 331 LYS A CA 1
ATOM 2619 C C . LYS A 1 331 ? 20.004 3.978 4.185 1.00 89.25 331 LYS A C 1
ATOM 2621 O O . LYS A 1 331 ? 19.560 4.687 3.290 1.00 89.25 331 LYS A O 1
ATOM 2626 N N . GLU A 1 332 ? 21.304 3.922 4.456 1.00 89.25 332 GLU A N 1
ATOM 2627 C CA . GLU A 1 332 ? 22.311 4.574 3.602 1.00 89.25 332 GLU A CA 1
ATOM 2628 C C . GLU A 1 332 ? 22.729 3.671 2.435 1.00 89.25 332 GLU A C 1
ATOM 2630 O O . GLU A 1 332 ? 23.076 4.142 1.350 1.00 89.25 332 GLU A O 1
ATOM 2635 N N . ARG A 1 333 ? 22.682 2.355 2.663 1.00 93.38 333 ARG A N 1
ATOM 2636 C CA . ARG A 1 333 ? 23.065 1.309 1.717 1.00 93.38 333 ARG A CA 1
ATOM 2637 C C . ARG A 1 333 ? 21.998 0.220 1.696 1.00 93.38 333 ARG A C 1
ATOM 2639 O O . ARG A 1 333 ? 21.396 -0.066 2.730 1.00 93.38 333 ARG A O 1
ATOM 2646 N N . ALA A 1 334 ? 21.805 -0.397 0.539 1.00 94.31 334 ALA A N 1
ATOM 2647 C CA . ALA A 1 334 ? 20.983 -1.587 0.373 1.00 94.31 334 ALA A CA 1
ATOM 2648 C C . ALA A 1 334 ? 21.852 -2.748 -0.103 1.00 94.31 334 ALA A C 1
ATOM 2650 O O . ALA A 1 334 ? 22.817 -2.555 -0.850 1.00 94.31 334 ALA A O 1
ATOM 2651 N N . LEU A 1 335 ? 21.501 -3.941 0.362 1.00 94.75 335 LEU A N 1
ATOM 2652 C CA . LEU A 1 335 ? 22.047 -5.188 -0.140 1.00 94.75 335 LEU A CA 1
ATOM 2653 C C . LEU A 1 335 ? 21.211 -5.602 -1.359 1.00 94.75 335 LEU A C 1
ATOM 2655 O O . LEU A 1 335 ? 19.984 -5.599 -1.280 1.00 94.75 335 LEU A O 1
ATOM 2659 N N . MET A 1 336 ? 21.860 -5.904 -2.480 1.00 95.56 336 MET A N 1
ATOM 2660 C CA . MET A 1 336 ? 21.199 -6.223 -3.748 1.00 95.56 336 MET A CA 1
ATOM 2661 C C . MET A 1 336 ? 21.935 -7.331 -4.516 1.00 95.56 336 MET A C 1
ATOM 2663 O O . MET A 1 336 ? 23.114 -7.577 -4.234 1.00 95.56 336 MET A O 1
ATOM 2667 N N . PRO A 1 337 ? 21.267 -7.993 -5.478 1.00 96.19 337 PRO A N 1
ATOM 2668 C CA . PRO A 1 337 ? 21.917 -8.943 -6.371 1.00 96.19 337 PRO A CA 1
ATOM 2669 C C . PRO A 1 337 ? 22.978 -8.294 -7.254 1.00 96.19 337 PRO A C 1
ATOM 2671 O O . PRO A 1 337 ? 22.890 -7.106 -7.582 1.00 96.19 337 PRO A O 1
ATOM 2674 N N . ASP A 1 338 ? 23.955 -9.097 -7.669 1.00 95.81 338 ASP A N 1
ATOM 2675 C CA . ASP A 1 338 ? 25.101 -8.649 -8.466 1.00 95.81 338 ASP A CA 1
ATOM 2676 C C . ASP A 1 338 ? 24.651 -8.007 -9.782 1.00 95.81 338 ASP A C 1
ATOM 2678 O O . ASP A 1 338 ? 25.126 -6.930 -10.149 1.00 95.81 338 ASP A O 1
ATOM 2682 N N . ARG A 1 339 ? 23.641 -8.594 -10.431 1.00 95.38 339 ARG A N 1
ATOM 2683 C CA . ARG A 1 339 ? 23.011 -8.053 -11.638 1.00 95.38 339 ARG A CA 1
ATOM 2684 C C . ARG A 1 339 ? 22.468 -6.631 -11.460 1.00 95.38 339 ARG A C 1
ATOM 2686 O O . ARG A 1 339 ? 22.655 -5.791 -12.341 1.00 95.38 339 ARG A O 1
ATOM 2693 N N . MET A 1 340 ? 21.807 -6.341 -10.339 1.00 95.75 340 MET A N 1
ATOM 2694 C CA . MET A 1 340 ? 21.306 -4.993 -10.042 1.00 95.75 340 MET A CA 1
ATOM 2695 C C . MET A 1 340 ? 22.458 -4.044 -9.706 1.00 95.75 340 MET A C 1
ATOM 2697 O O . MET A 1 340 ? 22.468 -2.907 -10.175 1.00 95.75 340 MET A O 1
ATOM 2701 N N . ALA A 1 341 ? 23.438 -4.517 -8.928 1.00 95.25 341 ALA A N 1
ATOM 2702 C CA . ALA A 1 341 ? 24.598 -3.729 -8.525 1.00 95.25 341 ALA A CA 1
ATOM 2703 C C . ALA A 1 341 ? 25.409 -3.243 -9.733 1.00 95.25 341 ALA A C 1
ATOM 2705 O O . ALA A 1 341 ? 25.751 -2.067 -9.785 1.00 95.25 341 ALA A O 1
ATOM 2706 N N . GLN A 1 342 ? 25.629 -4.104 -10.731 1.00 95.12 342 GLN A N 1
ATOM 2707 C CA . GLN A 1 342 ? 26.300 -3.734 -11.982 1.00 95.12 342 GLN A CA 1
ATOM 2708 C C . GLN A 1 342 ? 25.595 -2.572 -12.693 1.00 95.12 342 GLN A C 1
ATOM 2710 O O . GLN A 1 342 ? 26.242 -1.616 -13.106 1.00 95.12 342 GLN A O 1
ATOM 2715 N N . LEU A 1 343 ? 24.261 -2.606 -12.784 1.00 94.88 343 LEU A N 1
ATOM 2716 C CA . LEU A 1 343 ? 23.493 -1.523 -13.408 1.00 94.88 343 LEU A CA 1
ATOM 2717 C C . LEU A 1 343 ? 23.541 -0.232 -12.582 1.00 94.88 343 LEU A C 1
ATOM 2719 O O . LEU A 1 343 ? 23.610 0.857 -13.146 1.00 94.88 343 LEU A O 1
ATOM 2723 N N . VAL A 1 344 ? 23.518 -0.338 -11.250 1.00 92.81 344 VAL A N 1
ATOM 2724 C CA . VAL A 1 344 ? 23.694 0.820 -10.360 1.00 92.81 344 VAL A CA 1
ATOM 2725 C C . VAL A 1 344 ? 25.069 1.457 -10.564 1.00 92.81 344 VAL A C 1
ATOM 2727 O O . VAL A 1 344 ? 25.159 2.682 -10.642 1.00 92.81 344 VAL A O 1
ATOM 2730 N N . ASP A 1 345 ? 26.118 0.644 -10.674 1.00 91.88 345 ASP A N 1
ATOM 2731 C CA . ASP A 1 345 ? 27.484 1.110 -10.913 1.00 91.88 345 ASP A CA 1
ATOM 2732 C C . ASP A 1 345 ? 27.586 1.800 -12.289 1.00 91.88 345 ASP A C 1
ATOM 2734 O O . ASP A 1 345 ? 28.016 2.949 -12.360 1.00 91.88 345 ASP A O 1
ATOM 2738 N N . GLU A 1 346 ? 27.036 1.197 -13.351 1.00 92.06 346 GLU A N 1
ATOM 2739 C CA . GLU A 1 346 ? 26.974 1.806 -14.692 1.00 92.06 346 GLU A CA 1
ATOM 2740 C C . GLU A 1 346 ? 26.273 3.177 -14.701 1.00 92.06 346 GLU A C 1
ATOM 2742 O O . GLU A 1 346 ? 26.729 4.114 -15.364 1.00 92.06 346 GLU A O 1
ATOM 2747 N N . ILE A 1 347 ? 25.160 3.317 -13.971 1.00 88.94 347 ILE A N 1
ATOM 2748 C CA . ILE A 1 347 ? 24.435 4.592 -13.841 1.00 88.94 347 ILE A CA 1
ATOM 2749 C C . ILE A 1 347 ? 25.280 5.627 -13.093 1.00 88.94 347 ILE A C 1
ATOM 2751 O O . ILE A 1 347 ? 25.337 6.788 -13.509 1.00 88.94 347 ILE A O 1
ATOM 2755 N N . ASN A 1 348 ? 25.931 5.232 -11.995 1.00 84.75 348 ASN A N 1
ATOM 2756 C CA . ASN A 1 348 ? 26.771 6.129 -11.198 1.00 84.75 348 ASN A CA 1
ATOM 2757 C C . ASN A 1 348 ? 27.980 6.636 -11.992 1.00 84.75 348 ASN A C 1
ATOM 2759 O O . ASN A 1 348 ? 28.328 7.815 -11.880 1.00 84.75 348 ASN A O 1
ATOM 2763 N N . ASP A 1 349 ? 28.537 5.787 -12.852 1.00 86.56 349 ASP A N 1
ATOM 2764 C CA . ASP A 1 349 ? 29.634 6.130 -13.756 1.00 86.56 349 ASP A CA 1
ATOM 2765 C C . ASP A 1 349 ? 29.172 6.967 -14.962 1.00 86.56 349 ASP A C 1
ATOM 2767 O O . ASP A 1 349 ? 29.990 7.419 -15.761 1.00 86.56 349 ASP A O 1
ATOM 2771 N N . LYS A 1 350 ? 27.861 7.240 -15.075 1.00 83.50 350 LYS A N 1
ATOM 2772 C CA . LYS A 1 350 ? 27.210 7.963 -16.184 1.00 83.50 350 LYS A CA 1
ATOM 2773 C C . LYS A 1 350 ? 27.373 7.277 -17.545 1.00 83.50 350 LYS A C 1
ATOM 2775 O O . LYS A 1 350 ? 27.276 7.927 -18.584 1.00 83.50 350 LYS A O 1
ATOM 2780 N N . ILE A 1 351 ? 27.607 5.969 -17.536 1.00 78.50 351 ILE A N 1
ATOM 2781 C CA . ILE A 1 351 ? 27.744 5.135 -18.737 1.00 78.50 351 ILE A CA 1
ATOM 2782 C C . ILE A 1 351 ? 26.418 4.405 -19.020 1.00 78.50 351 ILE A C 1
ATOM 2784 O O . ILE A 1 351 ? 26.090 4.094 -20.167 1.00 78.50 351 ILE A O 1
ATOM 2788 N N . GLY A 1 352 ? 25.623 4.161 -17.975 1.00 76.62 352 GLY A N 1
ATOM 2789 C CA . GLY A 1 352 ? 24.358 3.442 -18.034 1.00 76.62 352 GLY A CA 1
ATOM 2790 C C . GLY A 1 352 ? 23.195 4.285 -18.558 1.00 76.62 352 GLY A C 1
ATOM 2791 O O . GLY A 1 352 ? 22.931 5.386 -18.081 1.00 76.62 352 GLY A O 1
ATOM 2792 N N . LYS A 1 353 ? 22.447 3.713 -19.506 1.00 90.62 353 LYS A N 1
ATOM 2793 C CA . LYS A 1 353 ? 21.146 4.217 -19.995 1.00 90.62 353 LYS A CA 1
ATOM 2794 C C . LYS A 1 353 ? 19.958 3.330 -19.600 1.00 90.62 353 LYS A C 1
ATOM 2796 O O . LYS A 1 353 ? 18.824 3.617 -19.973 1.00 90.62 353 LYS A O 1
ATOM 2801 N N . TYR A 1 354 ? 20.237 2.231 -18.904 1.00 95.19 354 TYR A N 1
ATOM 2802 C CA . TYR A 1 354 ? 19.260 1.221 -18.513 1.00 95.19 354 TYR A CA 1
ATOM 2803 C C . TYR A 1 354 ? 18.907 1.364 -17.038 1.00 95.19 354 TYR A C 1
ATOM 2805 O O . TYR A 1 354 ? 19.725 1.803 -16.234 1.00 95.19 354 TYR A O 1
ATOM 2813 N N . ASP A 1 355 ? 17.690 0.971 -16.693 1.00 95.88 355 ASP A N 1
ATOM 2814 C CA . ASP A 1 355 ? 17.199 1.014 -15.323 1.00 95.88 355 ASP A CA 1
ATOM 2815 C C . ASP A 1 355 ? 17.807 -0.129 -14.486 1.00 95.88 355 ASP A C 1
ATOM 2817 O O . ASP A 1 355 ? 17.912 -1.246 -15.002 1.00 95.88 355 ASP A O 1
ATOM 2821 N N . PRO A 1 356 ? 18.160 0.085 -13.199 1.00 95.62 356 PRO A N 1
ATOM 2822 C CA . PRO A 1 356 ? 18.761 -0.936 -12.344 1.00 95.62 356 PRO A CA 1
ATOM 2823 C C . PRO A 1 356 ? 17.685 -1.894 -11.821 1.00 95.62 356 PRO A C 1
ATOM 2825 O O . PRO A 1 356 ? 17.314 -1.864 -10.650 1.00 95.62 356 PRO A O 1
ATOM 2828 N N . PHE A 1 357 ? 17.123 -2.702 -12.718 1.00 96.88 357 PHE A N 1
ATOM 2829 C CA . PHE A 1 357 ? 15.981 -3.563 -12.441 1.00 96.88 357 PHE A CA 1
ATOM 2830 C C . PHE A 1 357 ? 16.384 -4.994 -12.095 1.00 96.88 357 PHE A C 1
ATOM 2832 O O . PHE A 1 357 ? 17.185 -5.617 -12.789 1.00 96.88 357 PHE A O 1
ATOM 2839 N N . GLU A 1 358 ? 15.752 -5.520 -11.048 1.00 97.06 358 GLU A N 1
ATOM 2840 C CA . GLU A 1 358 ? 15.914 -6.886 -10.574 1.00 97.06 358 GLU A CA 1
ATOM 2841 C C . GLU A 1 358 ? 14.549 -7.594 -10.519 1.00 97.06 358 GLU A C 1
ATOM 2843 O O . GLU A 1 358 ? 13.734 -7.295 -9.642 1.00 97.06 358 GLU A O 1
ATOM 2848 N N . PRO A 1 359 ? 14.259 -8.530 -11.442 1.00 97.38 359 PRO A N 1
ATOM 2849 C CA . PRO A 1 359 ? 12.931 -9.129 -11.560 1.00 97.38 359 PRO A CA 1
ATOM 2850 C C . PRO A 1 359 ? 12.521 -9.988 -10.359 1.00 97.38 359 PRO A C 1
ATOM 2852 O O . PRO A 1 359 ? 11.324 -10.125 -10.093 1.00 97.38 359 PRO A O 1
ATOM 2855 N N . SER A 1 360 ? 13.481 -10.541 -9.610 1.00 96.50 360 SER A N 1
ATOM 2856 C CA . SER A 1 360 ? 13.190 -11.369 -8.433 1.00 96.50 360 SER A CA 1
ATOM 2857 C C . SER A 1 360 ? 12.453 -10.598 -7.329 1.00 96.50 360 SER A C 1
ATOM 2859 O O . SER A 1 360 ? 11.669 -11.192 -6.586 1.00 96.50 360 SER A O 1
ATOM 2861 N N . TYR A 1 361 ? 12.599 -9.271 -7.279 1.00 97.44 361 TYR A N 1
ATOM 2862 C CA . TYR A 1 361 ? 11.898 -8.404 -6.330 1.00 97.44 361 TYR A CA 1
ATOM 2863 C C . TYR A 1 361 ? 10.406 -8.229 -6.602 1.00 97.44 361 TYR A C 1
ATOM 2865 O O . TYR A 1 361 ? 9.669 -7.857 -5.693 1.00 97.44 361 TYR A O 1
ATOM 2873 N N . ILE A 1 362 ? 9.943 -8.515 -7.820 1.00 97.81 362 ILE A N 1
ATOM 2874 C CA . ILE A 1 362 ? 8.520 -8.454 -8.182 1.00 97.81 362 ILE A CA 1
ATOM 2875 C C . ILE A 1 362 ? 7.956 -9.830 -8.551 1.00 97.81 362 ILE A C 1
ATOM 2877 O O . ILE A 1 362 ? 6.904 -9.939 -9.183 1.00 97.81 362 ILE A O 1
ATOM 2881 N N . LEU A 1 363 ? 8.648 -10.904 -8.160 1.00 96.38 363 LEU A N 1
ATOM 2882 C CA . LEU A 1 363 ? 8.316 -12.267 -8.571 1.00 96.38 363 LEU A CA 1
ATOM 2883 C C . LEU A 1 363 ? 6.911 -12.701 -8.127 1.00 96.38 363 LEU A C 1
ATOM 2885 O O . LEU A 1 363 ? 6.254 -13.461 -8.834 1.00 96.38 363 LEU A O 1
ATOM 2889 N N . ALA A 1 364 ? 6.419 -12.193 -6.992 1.00 95.50 364 ALA A N 1
ATOM 2890 C CA . ALA A 1 364 ? 5.055 -12.463 -6.536 1.00 95.50 364 ALA A CA 1
ATOM 2891 C C . ALA A 1 364 ? 4.003 -11.968 -7.545 1.00 95.50 364 ALA A C 1
ATOM 2893 O O . ALA A 1 364 ? 3.035 -12.676 -7.808 1.00 95.50 364 ALA A O 1
ATOM 2894 N N . ALA A 1 365 ? 4.216 -10.795 -8.148 1.00 96.25 365 ALA A N 1
ATOM 2895 C CA . ALA A 1 365 ? 3.344 -10.260 -9.192 1.00 96.25 365 ALA A CA 1
ATOM 2896 C C . ALA A 1 365 ? 3.508 -10.981 -10.537 1.00 96.25 365 ALA A C 1
ATOM 2898 O O . ALA A 1 365 ? 2.552 -11.087 -11.296 1.00 96.25 365 ALA A O 1
ATOM 2899 N N . LEU A 1 366 ? 4.700 -11.496 -10.849 1.00 96.25 366 LEU A N 1
ATOM 2900 C CA . LEU A 1 366 ? 4.928 -12.235 -12.097 1.00 96.25 366 LEU A CA 1
ATOM 2901 C C . LEU A 1 366 ? 4.256 -13.617 -12.105 1.00 96.25 366 LEU A C 1
ATOM 2903 O O . LEU A 1 366 ? 3.910 -14.120 -13.169 1.00 96.25 366 LEU A O 1
ATOM 2907 N N . ARG A 1 367 ? 4.028 -14.206 -10.926 1.00 94.94 367 ARG A N 1
ATOM 2908 C CA . ARG A 1 367 ? 3.434 -15.543 -10.768 1.00 94.94 367 ARG A CA 1
ATOM 2909 C C . ARG A 1 367 ? 1.911 -15.594 -10.894 1.00 94.94 367 ARG A C 1
ATOM 2911 O O . ARG A 1 367 ? 1.360 -16.690 -10.930 1.00 94.94 367 ARG A O 1
ATOM 2918 N N . VAL A 1 368 ? 1.219 -14.454 -10.938 1.00 93.00 368 VAL A N 1
ATOM 2919 C CA . VAL A 1 368 ? -0.248 -14.446 -11.061 1.00 93.00 368 VAL A CA 1
ATOM 2920 C C . VAL A 1 368 ? -0.726 -14.543 -12.509 1.00 93.00 368 VAL A C 1
ATOM 2922 O O . VAL A 1 368 ? -0.024 -14.137 -13.435 1.00 93.00 368 VAL A O 1
ATOM 2925 N N . SER A 1 369 ? -1.966 -15.008 -12.699 1.00 91.19 369 SER A N 1
ATOM 2926 C CA . SER A 1 369 ? -2.633 -15.146 -14.009 1.00 91.19 369 SER A CA 1
ATOM 2927 C C . SER A 1 369 ? -2.689 -13.854 -14.826 1.00 91.19 369 SER A C 1
ATOM 2929 O O . SER A 1 369 ? -2.623 -13.886 -16.052 1.00 91.19 369 SER A O 1
ATOM 2931 N N . HIS A 1 370 ? -2.793 -12.707 -14.157 1.00 91.38 370 HIS A N 1
ATOM 2932 C CA . HIS A 1 370 ? -2.913 -11.386 -14.779 1.00 91.38 370 HIS A CA 1
ATOM 2933 C C . HIS A 1 370 ? -1.632 -10.554 -14.630 1.00 91.38 370 HIS A C 1
ATOM 2935 O O . HIS A 1 370 ? -1.693 -9.344 -14.414 1.00 91.38 370 HIS A O 1
ATOM 2941 N N . ASN A 1 371 ? -0.468 -11.207 -14.688 1.00 95.19 371 ASN A N 1
ATOM 2942 C CA . ASN A 1 371 ? 0.815 -10.517 -14.617 1.00 95.19 371 ASN A CA 1
ATOM 2943 C C . ASN A 1 371 ? 1.062 -9.630 -15.850 1.00 95.19 371 ASN A C 1
ATOM 2945 O O . ASN A 1 371 ? 0.513 -9.859 -16.925 1.00 95.19 371 ASN A O 1
ATOM 2949 N N . LEU A 1 372 ? 1.934 -8.632 -15.689 1.00 97.00 372 LEU A N 1
ATOM 2950 C CA . LEU A 1 372 ? 2.312 -7.685 -16.744 1.00 97.00 372 LEU A CA 1
ATOM 2951 C C . LEU A 1 372 ? 3.688 -8.006 -17.354 1.00 97.00 372 LEU A C 1
ATOM 2953 O O . LEU A 1 372 ? 4.373 -7.111 -17.852 1.00 97.00 372 LEU A O 1
ATOM 2957 N N . GLY A 1 373 ? 4.131 -9.269 -17.292 1.00 96.81 373 GLY A N 1
ATOM 2958 C CA . GLY A 1 373 ? 5.471 -9.672 -17.726 1.00 96.81 373 GLY A CA 1
ATOM 2959 C C . GLY A 1 373 ? 5.763 -9.319 -19.188 1.00 96.81 373 GLY A C 1
ATOM 2960 O O . GLY A 1 373 ? 6.852 -8.840 -19.504 1.00 96.81 373 GLY A O 1
ATOM 2961 N N . HIS A 1 374 ? 4.773 -9.444 -20.076 1.00 96.06 374 HIS A N 1
ATOM 2962 C CA . HIS A 1 374 ? 4.917 -9.093 -21.494 1.00 96.06 374 HIS A CA 1
ATOM 2963 C C . HIS A 1 374 ? 5.177 -7.599 -21.728 1.00 96.06 374 HIS A C 1
ATOM 2965 O O . HIS A 1 374 ? 5.885 -7.267 -22.675 1.00 96.06 374 HIS A O 1
ATOM 2971 N N . LEU A 1 375 ? 4.668 -6.706 -20.870 1.00 96.12 375 LEU A N 1
ATOM 2972 C CA . LEU A 1 375 ? 4.962 -5.267 -20.939 1.00 96.12 375 LEU A CA 1
ATOM 2973 C C . LEU A 1 375 ? 6.339 -4.929 -20.354 1.00 96.12 375 LEU A C 1
ATOM 2975 O O . LEU A 1 375 ? 7.002 -4.020 -20.849 1.00 96.12 375 LEU A O 1
ATOM 2979 N N . ILE A 1 376 ? 6.772 -5.652 -19.315 1.00 97.00 376 ILE A N 1
ATOM 2980 C CA . ILE A 1 376 ? 8.067 -5.438 -18.649 1.00 97.00 376 ILE A CA 1
ATOM 2981 C C . ILE A 1 376 ? 9.218 -5.873 -19.557 1.00 97.00 376 ILE A C 1
ATOM 2983 O O . ILE A 1 376 ? 10.136 -5.099 -19.824 1.00 97.00 376 ILE A O 1
ATOM 2987 N N . PHE A 1 377 ? 9.169 -7.117 -20.029 1.00 96.31 377 PHE A N 1
ATOM 2988 C CA . PHE A 1 377 ? 10.277 -7.748 -20.745 1.00 96.31 377 PHE A CA 1
ATOM 2989 C C . PHE A 1 377 ? 10.142 -7.650 -22.268 1.00 96.31 377 PHE A C 1
ATOM 2991 O O . PHE A 1 377 ? 11.111 -7.882 -22.988 1.00 96.31 377 PHE A O 1
ATOM 2998 N N . GLY A 1 378 ? 8.953 -7.314 -22.770 1.00 94.75 378 GLY A N 1
ATOM 2999 C CA . GLY A 1 378 ? 8.577 -7.560 -24.157 1.00 94.75 378 GLY A CA 1
ATOM 3000 C C . GLY A 1 378 ? 8.156 -9.018 -24.365 1.00 94.75 378 GLY A C 1
ATOM 3001 O O . GLY A 1 378 ? 8.631 -9.932 -23.687 1.00 94.75 378 GLY A O 1
ATOM 3002 N N . GLN A 1 379 ? 7.263 -9.254 -25.329 1.00 94.06 379 GLN A N 1
ATOM 3003 C CA . GLN A 1 379 ? 6.653 -10.573 -25.541 1.00 94.06 379 GLN A CA 1
ATOM 3004 C C . GLN A 1 379 ? 7.681 -11.681 -25.818 1.00 94.06 379 GLN A C 1
ATOM 3006 O O . GLN A 1 379 ? 7.544 -12.789 -25.304 1.00 94.06 379 GLN A O 1
ATOM 3011 N N . LEU A 1 380 ? 8.707 -11.385 -26.624 1.00 94.69 380 LEU A N 1
ATOM 3012 C CA . LEU A 1 380 ? 9.724 -12.361 -27.021 1.00 94.69 380 LEU A CA 1
ATOM 3013 C C . LEU A 1 380 ? 10.534 -12.833 -25.810 1.00 94.69 380 LEU A C 1
ATOM 3015 O O . LEU A 1 380 ? 10.572 -14.030 -25.538 1.00 94.69 380 LEU A O 1
ATOM 3019 N N . LEU A 1 381 ? 11.129 -11.901 -25.059 1.00 95.56 381 LEU A N 1
ATOM 3020 C CA . LEU A 1 381 ? 11.914 -12.235 -23.871 1.00 95.56 381 LEU A CA 1
ATOM 3021 C C . LEU A 1 381 ? 11.032 -12.871 -22.791 1.00 95.56 381 LEU A C 1
ATOM 3023 O O . LEU A 1 381 ? 11.435 -13.853 -22.176 1.00 95.56 381 LEU A O 1
ATOM 3027 N N . TRP A 1 382 ? 9.803 -12.380 -22.598 1.00 96.06 382 TRP A N 1
ATOM 3028 C CA . TRP A 1 382 ? 8.869 -12.965 -21.635 1.00 96.06 382 TRP A CA 1
ATOM 3029 C C . TRP A 1 382 ? 8.565 -14.437 -21.933 1.00 96.06 382 TRP A C 1
ATOM 3031 O O . TRP A 1 382 ? 8.621 -15.270 -21.029 1.00 96.06 382 TRP A O 1
ATOM 3041 N N . ASN A 1 383 ? 8.320 -14.783 -23.200 1.00 95.06 383 ASN A N 1
ATOM 3042 C CA . ASN A 1 383 ? 8.105 -16.172 -23.611 1.00 95.06 383 ASN A CA 1
ATOM 3043 C C . ASN A 1 383 ? 9.317 -17.069 -23.312 1.00 95.06 383 ASN A C 1
ATOM 3045 O O . ASN A 1 383 ? 9.127 -18.254 -23.051 1.00 95.06 383 ASN A O 1
ATOM 3049 N N . GLN A 1 384 ? 10.533 -16.513 -23.335 1.00 96.12 384 GLN A N 1
ATOM 3050 C CA . GLN A 1 384 ? 11.764 -17.244 -23.032 1.00 96.12 384 GLN A CA 1
ATOM 3051 C C . GLN A 1 384 ? 11.956 -17.467 -21.526 1.00 96.12 384 GLN A C 1
ATOM 3053 O O . GLN A 1 384 ? 12.327 -18.566 -21.123 1.00 96.12 384 GLN A O 1
ATOM 3058 N N . ILE A 1 385 ? 11.708 -16.451 -20.689 1.00 96.56 385 ILE A N 1
ATOM 3059 C CA . ILE A 1 385 ? 12.127 -16.480 -19.274 1.00 96.56 385 ILE A CA 1
ATOM 3060 C C . ILE A 1 385 ? 11.024 -16.848 -18.275 1.00 96.56 385 ILE A C 1
ATOM 3062 O O . ILE A 1 385 ? 11.332 -17.140 -17.121 1.00 96.56 385 ILE A O 1
ATOM 3066 N N . ARG A 1 386 ? 9.743 -16.823 -18.667 1.00 95.56 386 ARG A N 1
ATOM 3067 C CA . ARG A 1 386 ? 8.622 -17.022 -17.725 1.00 95.56 386 ARG A CA 1
ATOM 3068 C C . ARG A 1 386 ? 8.497 -18.439 -17.151 1.00 95.56 386 ARG A C 1
ATOM 3070 O O . ARG A 1 386 ? 7.797 -18.618 -16.162 1.00 95.56 386 ARG A O 1
ATOM 3077 N N . GLY A 1 387 ? 9.117 -19.441 -17.775 1.00 94.38 387 GLY A N 1
ATOM 3078 C CA . GLY A 1 387 ? 8.992 -20.840 -17.357 1.00 94.38 387 GLY A CA 1
ATOM 3079 C C . GLY A 1 387 ? 7.544 -21.349 -17.394 1.00 94.38 387 GLY A C 1
ATOM 3080 O O . GLY A 1 387 ? 6.879 -21.260 -18.425 1.00 94.38 387 GLY A O 1
ATOM 3081 N N . ASP A 1 388 ? 7.079 -21.877 -16.262 1.00 92.62 388 ASP A N 1
ATOM 3082 C CA . ASP A 1 388 ? 5.746 -22.454 -16.033 1.00 92.62 388 ASP A CA 1
ATOM 3083 C C . ASP A 1 388 ? 4.679 -21.425 -15.616 1.00 92.62 388 ASP A C 1
ATOM 3085 O O . ASP A 1 388 ? 3.516 -21.780 -15.413 1.00 92.62 388 ASP A O 1
ATOM 3089 N N . MET A 1 389 ? 5.044 -20.143 -15.503 1.00 92.88 389 MET A N 1
ATOM 3090 C CA . MET A 1 389 ? 4.091 -19.093 -15.154 1.00 92.88 389 MET A CA 1
ATOM 3091 C C . MET A 1 389 ? 3.007 -18.940 -16.222 1.00 92.88 389 MET A C 1
ATOM 3093 O O . MET A 1 389 ? 3.246 -19.047 -17.428 1.00 92.88 389 MET A O 1
ATOM 3097 N N . SER A 1 390 ? 1.794 -18.646 -15.757 1.00 85.50 390 SER A N 1
ATOM 3098 C CA . SER A 1 390 ? 0.612 -18.455 -16.594 1.00 85.50 390 SER A CA 1
ATOM 3099 C C . SER A 1 390 ? 0.856 -17.460 -17.728 1.00 85.50 390 SER A C 1
ATOM 3101 O O . SER A 1 390 ? 1.481 -16.410 -17.534 1.00 85.50 390 SER A O 1
ATOM 3103 N N . TYR A 1 391 ? 0.290 -17.761 -18.901 1.00 82.50 391 TYR A N 1
ATOM 3104 C CA . TYR A 1 391 ? 0.238 -16.815 -20.009 1.00 82.50 391 TYR A CA 1
ATOM 3105 C C . TYR A 1 391 ? -0.420 -15.516 -19.546 1.00 82.50 391 TYR A C 1
ATOM 3107 O O . TYR A 1 391 ? -1.557 -15.522 -19.080 1.00 82.50 391 TYR A O 1
ATOM 3115 N N . ALA A 1 392 ? 0.304 -14.409 -19.698 1.00 76.19 392 ALA A N 1
ATOM 3116 C CA . ALA A 1 392 ? -0.259 -13.092 -19.477 1.00 76.19 392 ALA A CA 1
ATOM 3117 C C . ALA A 1 392 ? -1.378 -12.860 -20.498 1.00 76.19 392 ALA A C 1
ATOM 3119 O O . ALA A 1 392 ? -1.187 -13.074 -21.700 1.00 76.19 392 ALA A O 1
ATOM 3120 N N . SER A 1 393 ? -2.547 -12.433 -20.023 1.00 79.44 393 SER A N 1
ATOM 3121 C CA . SER A 1 393 ? -3.586 -11.939 -20.921 1.00 79.44 393 SER A CA 1
ATOM 3122 C C . SER A 1 393 ? -3.088 -10.648 -21.559 1.00 79.44 393 SER A C 1
ATOM 3124 O O . SER A 1 393 ? -2.886 -9.657 -20.866 1.00 79.44 393 SER A O 1
ATOM 3126 N N . THR A 1 394 ? -2.939 -10.631 -22.882 1.00 79.44 394 THR A N 1
ATOM 3127 C CA . THR A 1 394 ? -2.629 -9.403 -23.633 1.00 79.44 394 THR A CA 1
ATOM 3128 C C . THR A 1 394 ? -3.826 -8.450 -23.718 1.00 79.44 394 THR A C 1
ATOM 3130 O O . THR A 1 394 ? -3.737 -7.403 -24.351 1.00 79.44 394 THR A O 1
ATOM 3133 N N . VAL A 1 395 ? -4.958 -8.818 -23.111 1.00 88.62 395 VAL A N 1
ATOM 3134 C CA . VAL A 1 395 ? -6.211 -8.051 -23.080 1.00 88.62 395 VAL A CA 1
ATOM 3135 C C . VAL A 1 395 ? -6.391 -7.376 -21.712 1.00 88.62 395 VAL A C 1
ATOM 3137 O O . VAL A 1 395 ? -7.507 -7.145 -21.251 1.00 88.62 395 VAL A O 1
ATOM 3140 N N . ASP A 1 396 ? -5.296 -7.096 -21.002 1.00 94.62 396 ASP A N 1
ATOM 3141 C CA . ASP A 1 396 ? -5.365 -6.382 -19.731 1.00 94.62 396 ASP A CA 1
ATOM 3142 C C . ASP A 1 396 ? -5.542 -4.856 -19.931 1.00 94.62 396 ASP A C 1
ATOM 3144 O O . ASP A 1 396 ? -5.131 -4.299 -20.959 1.00 94.62 396 ASP A O 1
ATOM 3148 N N . PRO A 1 397 ? -6.135 -4.145 -18.950 1.00 96.88 397 PRO A N 1
ATOM 3149 C CA . PRO A 1 397 ? -6.422 -2.716 -19.079 1.00 96.88 397 PRO A CA 1
ATOM 3150 C C . PRO A 1 397 ? -5.187 -1.822 -19.265 1.00 96.88 397 PRO A C 1
ATOM 3152 O O . PRO A 1 397 ? -5.301 -0.750 -19.864 1.00 96.88 397 PRO A O 1
ATOM 3155 N N . ILE A 1 398 ? -4.012 -2.235 -18.777 1.00 96.88 398 ILE A N 1
ATOM 3156 C CA . ILE A 1 398 ? -2.768 -1.472 -18.931 1.00 96.88 398 ILE A CA 1
ATOM 3157 C C . ILE A 1 398 ? -2.228 -1.649 -20.350 1.00 96.88 398 ILE A C 1
ATOM 3159 O O . ILE A 1 398 ? -1.879 -0.660 -20.992 1.00 96.88 398 ILE A O 1
ATOM 3163 N N . THR A 1 399 ? -2.237 -2.868 -20.894 1.00 95.56 399 THR A N 1
ATOM 3164 C CA . THR A 1 399 ? -1.892 -3.101 -22.306 1.00 95.56 399 THR A CA 1
ATOM 3165 C C . THR A 1 399 ? -2.797 -2.291 -23.234 1.00 95.56 399 THR A C 1
ATOM 3167 O O . THR A 1 399 ? -2.299 -1.600 -24.127 1.00 95.56 399 THR A O 1
ATOM 3170 N N . ALA A 1 400 ? -4.109 -2.288 -22.975 1.00 95.44 400 ALA A N 1
ATOM 3171 C CA . ALA A 1 400 ? -5.063 -1.484 -23.735 1.00 95.44 400 ALA A CA 1
ATOM 3172 C C . ALA A 1 400 ? -4.757 0.025 -23.653 1.00 95.44 400 ALA A C 1
ATOM 3174 O O . ALA A 1 400 ? -4.781 0.713 -24.675 1.00 95.44 400 ALA A O 1
ATOM 3175 N N . LEU A 1 401 ? -4.404 0.546 -22.469 1.00 95.44 401 LEU A N 1
ATOM 3176 C CA . LEU A 1 401 ? -3.988 1.943 -22.292 1.00 95.44 401 LEU A CA 1
ATOM 3177 C C . LEU A 1 401 ? -2.791 2.304 -23.189 1.00 95.44 401 LEU A C 1
ATOM 3179 O O . LEU A 1 401 ? -2.811 3.347 -23.852 1.00 95.44 401 LEU A O 1
ATOM 3183 N N . PHE A 1 402 ? -1.762 1.453 -23.236 1.00 93.81 402 PHE A N 1
ATOM 3184 C CA . PHE A 1 402 ? -0.572 1.714 -24.048 1.00 93.81 402 PHE A CA 1
ATOM 3185 C C . PHE A 1 402 ? -0.855 1.643 -25.549 1.00 93.81 402 PHE A C 1
ATOM 3187 O O . PHE A 1 402 ? -0.395 2.511 -26.292 1.00 93.81 402 PHE A O 1
ATOM 3194 N N . GLN A 1 403 ? -1.653 0.665 -25.984 1.00 91.75 403 GLN A N 1
ATOM 3195 C CA . GLN A 1 403 ? -2.031 0.502 -27.389 1.00 91.75 403 GLN A CA 1
ATOM 3196 C C . GLN A 1 403 ? -2.913 1.651 -27.897 1.00 91.75 403 GLN A C 1
ATOM 3198 O O . GLN A 1 403 ? -2.707 2.136 -29.005 1.00 91.75 403 GLN A O 1
ATOM 3203 N N . GLN A 1 404 ? -3.884 2.099 -27.099 1.00 90.94 404 GLN A N 1
ATOM 3204 C CA . GLN A 1 404 ? -4.908 3.044 -27.556 1.00 90.94 404 GLN A CA 1
ATOM 3205 C C . GLN A 1 404 ? -4.533 4.507 -27.325 1.00 90.94 404 GLN A C 1
ATOM 3207 O O . GLN A 1 404 ? -4.836 5.364 -28.147 1.00 90.94 404 GLN A O 1
ATOM 3212 N N . THR A 1 405 ? -3.930 4.822 -26.178 1.00 85.56 405 THR A N 1
ATOM 3213 C CA . THR A 1 405 ? -3.728 6.215 -25.755 1.00 85.56 405 THR A CA 1
ATOM 3214 C C . THR A 1 405 ? -2.284 6.643 -25.952 1.00 85.56 405 THR A C 1
ATOM 3216 O O . THR A 1 405 ? -2.013 7.660 -26.586 1.00 85.56 405 THR A O 1
ATOM 3219 N N . ILE A 1 406 ? -1.341 5.869 -25.419 1.00 81.19 406 ILE A N 1
ATOM 3220 C CA . ILE A 1 406 ? 0.052 6.317 -25.332 1.00 81.19 406 ILE A CA 1
ATOM 3221 C C . ILE A 1 406 ? 0.749 6.197 -26.686 1.00 81.19 406 ILE A C 1
ATOM 3223 O O . ILE A 1 406 ? 1.435 7.136 -27.088 1.00 81.19 406 ILE A O 1
ATOM 3227 N N . HIS A 1 407 ? 0.514 5.104 -27.418 1.00 84.06 407 HIS A N 1
ATOM 3228 C CA . HIS A 1 407 ? 1.030 4.936 -28.776 1.00 84.06 407 HIS A CA 1
ATOM 3229 C C . HIS A 1 407 ? 0.623 6.103 -29.685 1.00 84.06 407 HIS A C 1
ATOM 3231 O O . HIS A 1 407 ? 1.469 6.685 -30.359 1.00 84.06 407 HIS A O 1
ATOM 3237 N N . VAL A 1 408 ? -0.656 6.484 -29.640 1.00 79.75 408 VAL A N 1
ATOM 3238 C CA . VAL A 1 408 ? -1.216 7.562 -30.463 1.00 79.75 408 VAL A CA 1
ATOM 3239 C C . VAL A 1 408 ? -0.678 8.933 -30.045 1.00 79.75 408 VAL A C 1
ATOM 3241 O O . VAL A 1 408 ? -0.347 9.745 -30.902 1.00 79.75 408 VAL A O 1
ATOM 3244 N N . ALA A 1 409 ? -0.575 9.205 -28.740 1.00 75.19 409 ALA A N 1
ATOM 3245 C CA . ALA A 1 409 ? -0.238 10.539 -28.241 1.00 75.19 409 ALA A CA 1
ATOM 3246 C C . ALA A 1 409 ? 1.270 10.842 -28.188 1.00 75.19 409 ALA A C 1
ATOM 3248 O O . ALA A 1 409 ? 1.656 12.004 -28.304 1.00 75.19 409 ALA A O 1
ATOM 3249 N N . PHE A 1 410 ? 2.121 9.833 -27.980 1.00 80.62 410 PHE A N 1
ATOM 3250 C CA . PHE A 1 410 ? 3.551 10.038 -27.705 1.00 80.62 410 PHE A CA 1
ATOM 3251 C C . PHE A 1 410 ? 4.486 9.349 -28.704 1.00 80.62 410 PHE A C 1
ATOM 3253 O O . PHE A 1 410 ? 5.689 9.603 -28.664 1.00 80.62 410 PHE A O 1
ATOM 3260 N N . GLY A 1 411 ? 3.951 8.518 -29.607 1.00 74.81 411 GLY A N 1
ATOM 3261 C CA . GLY A 1 411 ? 4.748 7.636 -30.454 1.00 74.81 411 GLY A CA 1
ATOM 3262 C C . GLY A 1 411 ? 5.366 6.502 -29.632 1.00 74.81 411 GLY A C 1
ATOM 3263 O O . GLY A 1 411 ? 5.846 6.694 -28.516 1.00 74.81 411 GLY A O 1
ATOM 3264 N N . HIS A 1 412 ? 5.340 5.276 -30.152 1.00 62.88 412 HIS A N 1
ATOM 3265 C CA . HIS A 1 412 ? 5.913 4.142 -29.432 1.00 62.88 412 HIS A CA 1
ATOM 3266 C C . HIS A 1 412 ? 7.329 3.860 -29.919 1.00 62.88 412 HIS A C 1
ATOM 3268 O O . HIS A 1 412 ? 7.537 3.470 -31.064 1.00 62.88 412 HIS A O 1
ATOM 3274 N N . GLN A 1 413 ? 8.295 3.967 -29.013 1.00 61.75 413 GLN A N 1
ATOM 3275 C CA . GLN A 1 413 ? 9.441 3.068 -29.042 1.00 61.75 413 GLN A CA 1
ATOM 3276 C C . GLN A 1 413 ? 9.182 1.998 -27.991 1.00 61.75 413 GLN A C 1
ATOM 3278 O O . GLN A 1 413 ? 8.876 2.326 -26.843 1.00 61.75 413 GLN A O 1
ATOM 3283 N N . ALA A 1 414 ? 9.216 0.726 -28.389 1.00 71.81 414 ALA A N 1
ATOM 3284 C CA . ALA A 1 414 ? 9.111 -0.423 -27.492 1.00 71.81 414 ALA A CA 1
ATOM 3285 C C . ALA A 1 414 ? 10.387 -0.570 -26.645 1.00 71.81 414 ALA A C 1
ATOM 3287 O O . ALA A 1 414 ? 11.006 -1.628 -26.604 1.00 71.81 414 ALA A O 1
ATOM 3288 N N . ASP A 1 415 ? 10.813 0.525 -26.015 1.00 87.00 415 ASP A N 1
ATOM 3289 C CA . ASP A 1 415 ? 11.977 0.558 -25.152 1.00 87.00 415 ASP A CA 1
ATOM 3290 C C . ASP A 1 415 ? 11.569 0.056 -23.770 1.00 87.00 415 ASP A C 1
ATOM 3292 O O . ASP A 1 415 ? 10.754 0.659 -23.066 1.00 87.00 415 ASP A O 1
ATOM 3296 N N . THR A 1 416 ? 12.121 -1.085 -23.381 1.00 92.06 416 THR A N 1
ATOM 3297 C CA . THR A 1 416 ? 11.902 -1.654 -22.054 1.00 92.06 416 THR A CA 1
ATOM 3298 C C . THR A 1 416 ? 12.747 -0.949 -20.988 1.00 92.06 416 THR A C 1
ATOM 3300 O O . THR A 1 416 ? 12.507 -1.149 -19.794 1.00 92.06 416 THR A O 1
ATOM 3303 N N . HIS A 1 417 ? 13.737 -0.144 -21.399 1.00 94.12 417 HIS A N 1
ATOM 3304 C CA . HIS A 1 417 ? 14.839 0.364 -20.579 1.00 94.12 417 HIS A CA 1
ATOM 3305 C C . HIS A 1 417 ? 15.603 -0.738 -19.829 1.00 94.12 417 HIS A C 1
ATOM 3307 O O . HIS A 1 417 ? 16.297 -0.465 -18.849 1.00 94.12 417 HIS A O 1
ATOM 3313 N N . LEU A 1 418 ? 15.504 -1.986 -20.299 1.00 96.19 418 LEU A N 1
ATOM 3314 C CA . LEU A 1 418 ? 16.253 -3.125 -19.780 1.00 96.19 418 LEU A CA 1
ATOM 3315 C C . LEU A 1 418 ? 17.481 -3.360 -20.655 1.00 96.19 418 LEU A C 1
ATOM 3317 O O . LEU A 1 418 ? 17.400 -3.314 -21.883 1.00 96.19 418 LEU A O 1
ATOM 3321 N N . LYS A 1 419 ? 18.621 -3.646 -20.023 1.00 96.25 419 LYS A N 1
ATOM 3322 C CA . LYS A 1 419 ? 19.861 -3.955 -20.736 1.00 96.25 419 LYS A CA 1
ATOM 3323 C C . LYS A 1 419 ? 19.708 -5.291 -21.488 1.00 96.25 419 LYS A C 1
ATOM 3325 O O . LYS A 1 419 ? 19.445 -6.311 -20.843 1.00 96.25 419 LYS A O 1
ATOM 3330 N N . PRO A 1 420 ? 19.864 -5.329 -22.826 1.00 96.00 420 PRO A N 1
ATOM 3331 C CA . PRO A 1 420 ? 19.751 -6.570 -23.591 1.00 96.00 420 PRO A CA 1
ATOM 3332 C C . PRO A 1 420 ? 20.727 -7.642 -23.093 1.00 96.00 420 PRO A C 1
ATOM 3334 O O . PRO A 1 420 ? 21.886 -7.344 -22.814 1.00 96.00 420 PRO A O 1
ATOM 3337 N N . GLY A 1 421 ? 20.252 -8.884 -22.965 1.00 95.56 421 GLY A N 1
ATOM 3338 C CA . GLY A 1 421 ? 21.053 -10.023 -22.495 1.00 95.56 421 GLY A CA 1
ATOM 3339 C C . GLY A 1 421 ? 21.366 -10.038 -20.992 1.00 95.56 421 GLY A C 1
ATOM 3340 O O . GLY A 1 421 ? 21.921 -11.023 -20.509 1.00 95.56 421 GLY A O 1
ATOM 3341 N N . HIS A 1 422 ? 20.991 -8.989 -20.251 1.00 95.88 422 HIS A N 1
ATOM 3342 C CA . HIS A 1 422 ? 21.262 -8.869 -18.814 1.00 95.88 422 HIS A CA 1
ATOM 3343 C C . HIS A 1 422 ? 20.314 -9.707 -17.954 1.00 95.88 422 HIS A C 1
ATOM 3345 O O . HIS A 1 422 ? 20.699 -10.204 -16.903 1.00 95.88 422 HIS A O 1
ATOM 3351 N N . ILE A 1 423 ? 19.071 -9.888 -18.407 1.00 96.56 423 ILE A N 1
ATOM 3352 C CA . ILE A 1 423 ? 18.071 -10.728 -17.740 1.00 96.56 423 ILE A CA 1
ATOM 3353 C C . ILE A 1 423 ? 17.906 -12.005 -18.556 1.00 96.56 423 ILE A C 1
ATOM 3355 O O . ILE A 1 423 ? 17.308 -11.989 -19.629 1.00 96.56 423 ILE A O 1
ATOM 3359 N N . GLN A 1 424 ? 18.443 -13.104 -18.032 1.00 95.88 424 GLN A N 1
ATOM 3360 C CA . GLN A 1 424 ? 18.371 -14.432 -18.656 1.00 95.88 424 GLN A CA 1
ATOM 3361 C C . GLN A 1 424 ? 17.445 -15.384 -17.889 1.00 95.88 424 GLN A C 1
ATOM 3363 O O . GLN A 1 424 ? 16.967 -16.370 -18.440 1.00 95.88 424 GLN A O 1
ATOM 3368 N N . SER A 1 425 ? 17.166 -15.083 -16.618 1.00 95.06 425 SER A N 1
ATOM 3369 C CA . SER A 1 425 ? 16.247 -15.843 -15.778 1.00 95.06 425 SER A CA 1
ATOM 3370 C C . SER A 1 425 ? 15.571 -14.938 -14.748 1.00 95.06 425 SER A C 1
ATOM 3372 O O . SER A 1 425 ? 16.035 -13.835 -14.452 1.00 95.06 425 SER A O 1
ATOM 3374 N N . LEU A 1 426 ? 14.470 -15.430 -14.181 1.00 95.50 426 LEU A N 1
ATOM 3375 C CA . LEU A 1 426 ? 13.746 -14.783 -13.081 1.00 95.50 426 LEU A CA 1
ATOM 3376 C C . LEU A 1 426 ? 14.205 -15.288 -11.704 1.00 95.50 426 LEU A C 1
ATOM 3378 O O . LEU A 1 426 ? 13.622 -14.925 -10.682 1.00 95.50 426 LEU A O 1
ATOM 3382 N N . GLN A 1 427 ? 15.219 -16.159 -11.670 1.00 93.00 427 GLN A N 1
ATOM 3383 C CA . GLN A 1 427 ? 15.751 -16.709 -10.431 1.00 93.00 427 GLN A CA 1
ATOM 3384 C C . GLN A 1 427 ? 16.528 -15.639 -9.657 1.00 93.00 427 GLN A C 1
ATOM 3386 O O . GLN A 1 427 ? 17.134 -14.731 -10.229 1.00 93.00 427 GLN A O 1
ATOM 3391 N N . HIS A 1 428 ? 16.476 -15.749 -8.333 1.00 87.81 428 HIS A N 1
ATOM 3392 C CA . HIS A 1 428 ? 17.151 -14.838 -7.421 1.00 87.81 428 HIS A CA 1
ATOM 3393 C C . HIS A 1 428 ? 18.629 -15.238 -7.280 1.00 87.81 428 HIS A C 1
ATOM 3395 O O . HIS A 1 428 ? 18.922 -16.340 -6.824 1.00 87.81 428 HIS A O 1
ATOM 3401 N N . GLU A 1 429 ? 19.554 -14.337 -7.618 1.00 86.56 429 GLU A N 1
ATOM 3402 C CA . GLU A 1 429 ? 21.012 -14.592 -7.633 1.00 86.56 429 GLU A CA 1
ATOM 3403 C C . GLU A 1 429 ? 21.694 -14.460 -6.253 1.00 86.56 429 GLU A C 1
ATOM 3405 O O . GLU A 1 429 ? 22.912 -14.551 -6.124 1.00 86.56 429 GLU A O 1
ATOM 3410 N N . GLY A 1 430 ? 20.910 -14.262 -5.193 1.00 89.81 430 GLY A N 1
ATOM 3411 C CA . GLY A 1 430 ? 21.434 -13.963 -3.860 1.00 89.81 430 GLY A CA 1
ATOM 3412 C C . GLY A 1 430 ? 21.638 -12.462 -3.663 1.00 89.81 430 GLY A C 1
ATOM 3413 O O . GLY A 1 430 ? 21.626 -11.682 -4.609 1.00 89.81 430 GLY A O 1
ATOM 3414 N N . LEU A 1 431 ? 21.755 -12.039 -2.406 1.00 91.69 431 LEU A N 1
ATOM 3415 C CA . LEU A 1 431 ? 21.976 -10.642 -2.040 1.00 91.69 431 LEU A CA 1
ATOM 3416 C C . LEU A 1 431 ? 23.444 -10.484 -1.628 1.00 91.69 431 LEU A C 1
ATOM 3418 O O . LEU A 1 431 ? 23.781 -10.697 -0.466 1.00 91.69 431 LEU A O 1
ATOM 3422 N N . ASN A 1 432 ? 24.316 -10.143 -2.579 1.00 92.25 432 ASN A N 1
ATOM 3423 C CA . ASN A 1 432 ? 25.771 -10.239 -2.382 1.00 92.25 432 ASN A CA 1
ATOM 3424 C C . ASN A 1 432 ? 26.477 -8.873 -2.378 1.00 92.25 432 ASN A C 1
ATOM 3426 O O . ASN A 1 432 ? 27.588 -8.748 -1.862 1.00 92.25 432 ASN A O 1
ATOM 3430 N N . CYS A 1 433 ? 25.831 -7.823 -2.897 1.00 94.88 433 CYS A N 1
ATOM 3431 C CA . CYS A 1 433 ? 26.454 -6.519 -3.093 1.00 94.88 433 CYS A CA 1
ATOM 3432 C C . CYS A 1 433 ? 25.799 -5.420 -2.256 1.00 94.88 433 CYS A C 1
ATOM 3434 O O . CYS A 1 433 ? 24.613 -5.131 -2.391 1.00 94.88 433 CYS A O 1
ATOM 3436 N N . TRP A 1 434 ? 26.594 -4.721 -1.443 1.00 95.69 434 TRP A N 1
ATOM 3437 C CA . TRP A 1 434 ? 26.157 -3.486 -0.790 1.00 95.69 434 TRP A CA 1
ATOM 3438 C C . TRP A 1 434 ? 26.414 -2.276 -1.688 1.00 95.69 434 TRP A C 1
ATOM 3440 O O . TRP A 1 434 ? 27.573 -1.980 -2.006 1.00 95.69 434 TRP A O 1
ATOM 3450 N N . ARG A 1 435 ? 25.369 -1.509 -2.008 1.00 93.94 435 ARG A N 1
ATOM 3451 C CA . ARG A 1 435 ? 25.480 -0.234 -2.739 1.00 93.94 435 ARG A CA 1
ATOM 3452 C C . ARG A 1 435 ? 24.718 0.894 -2.038 1.00 93.94 435 ARG A C 1
ATOM 3454 O O . ARG A 1 435 ? 23.776 0.610 -1.297 1.00 93.94 435 ARG A O 1
ATOM 3461 N N . PRO A 1 436 ? 25.130 2.163 -2.211 1.00 89.31 436 PRO A N 1
ATOM 3462 C CA . PRO A 1 436 ? 24.379 3.305 -1.698 1.00 89.31 436 PRO A CA 1
ATOM 3463 C C . PRO A 1 436 ? 22.942 3.307 -2.226 1.00 89.31 436 PRO A C 1
ATOM 3465 O O . PRO A 1 436 ? 22.716 3.013 -3.399 1.00 89.31 436 PRO A O 1
ATOM 3468 N N . VAL A 1 437 ? 21.969 3.668 -1.388 1.00 83.94 437 VAL A N 1
ATOM 3469 C CA . VAL A 1 437 ? 20.591 3.843 -1.869 1.00 83.94 437 VAL A CA 1
ATOM 3470 C C . VAL A 1 437 ? 20.434 5.208 -2.539 1.00 83.94 437 VAL A C 1
ATOM 3472 O O . VAL A 1 437 ? 20.900 6.228 -2.021 1.00 83.94 437 VAL A O 1
ATOM 3475 N N . PHE A 1 438 ? 19.722 5.256 -3.668 1.00 69.62 438 PHE A N 1
ATOM 3476 C CA . PHE A 1 438 ? 19.448 6.500 -4.403 1.00 69.62 438 PHE A CA 1
ATOM 3477 C C . PHE A 1 438 ? 18.805 7.584 -3.515 1.00 69.62 438 PHE A C 1
ATOM 3479 O O . PHE A 1 438 ? 19.130 8.768 -3.621 1.00 69.62 438 PHE A O 1
ATOM 3486 N N . CYS A 1 439 ? 17.936 7.174 -2.586 1.00 60.78 439 CYS A N 1
ATOM 3487 C CA . CYS A 1 439 ? 17.189 8.043 -1.674 1.00 60.78 439 CYS A CA 1
ATOM 3488 C C . CYS A 1 439 ? 18.100 8.841 -0.718 1.00 60.78 439 CYS A C 1
ATOM 3490 O O . CYS A 1 439 ? 17.845 10.012 -0.435 1.00 60.78 439 CYS A O 1
ATOM 3492 N N . TYR A 1 440 ? 19.196 8.236 -0.252 1.00 53.53 440 TYR A N 1
ATOM 3493 C CA . TYR A 1 440 ? 20.132 8.864 0.683 1.00 53.53 440 TYR A CA 1
ATOM 3494 C C . TYR A 1 440 ? 20.921 9.992 0.011 1.00 53.53 440 TYR A C 1
ATOM 3496 O O . TYR A 1 440 ? 21.110 11.061 0.596 1.00 53.53 440 TYR A O 1
ATOM 3504 N N . LEU A 1 441 ? 21.315 9.801 -1.252 1.00 55.94 441 LEU A N 1
ATOM 3505 C CA . LEU A 1 441 ? 22.025 10.822 -2.023 1.00 55.94 441 LEU A CA 1
ATOM 3506 C C . LEU A 1 441 ? 21.163 12.070 -2.253 1.00 55.94 441 LEU A C 1
ATOM 3508 O O . LEU A 1 441 ? 21.683 13.186 -2.188 1.00 55.94 441 LEU A O 1
ATOM 3512 N N . LEU A 1 442 ? 19.852 11.902 -2.454 1.00 57.62 442 LEU A N 1
ATOM 3513 C CA . LEU A 1 442 ? 18.913 13.016 -2.622 1.00 57.62 442 LEU A CA 1
ATOM 3514 C C . LEU A 1 442 ? 18.749 13.824 -1.331 1.00 57.62 442 LEU A C 1
ATOM 3516 O O . LEU A 1 442 ? 18.888 15.047 -1.355 1.00 57.62 442 LEU A O 1
ATOM 3520 N N . VAL A 1 443 ? 18.537 13.157 -0.191 1.00 53.81 443 VAL A N 1
ATOM 3521 C CA . VAL A 1 443 ? 18.385 13.829 1.113 1.00 53.81 443 VAL A CA 1
ATOM 3522 C C . VAL A 1 443 ? 19.684 14.508 1.547 1.00 53.81 443 VAL A C 1
ATOM 3524 O O . VAL A 1 443 ? 19.658 15.649 2.011 1.00 53.81 443 VAL A O 1
ATOM 3527 N N . LYS A 1 444 ? 20.836 13.849 1.370 1.00 54.00 444 LYS A N 1
ATOM 3528 C CA . LYS A 1 444 ? 22.144 14.411 1.731 1.00 54.00 444 LYS A CA 1
ATOM 3529 C C . LYS A 1 444 ? 22.487 15.636 0.879 1.00 54.00 444 LYS A C 1
ATOM 3531 O O . LYS A 1 444 ? 22.948 16.635 1.427 1.00 54.00 444 LYS A O 1
ATOM 3536 N N . ARG A 1 445 ? 22.203 15.607 -0.430 1.00 58.34 445 ARG A N 1
ATOM 3537 C CA . ARG A 1 445 ? 22.404 16.762 -1.325 1.00 58.34 445 ARG A CA 1
ATOM 3538 C C . ARG A 1 445 ? 21.424 17.897 -1.043 1.00 58.34 445 ARG A C 1
ATOM 3540 O O . ARG A 1 445 ? 21.847 19.047 -1.021 1.00 58.34 445 ARG A O 1
ATOM 3547 N N . ALA A 1 446 ? 20.155 17.596 -0.766 1.00 59.19 446 ALA A N 1
ATOM 3548 C CA . ALA A 1 446 ? 19.181 18.610 -0.362 1.00 59.19 446 ALA A CA 1
ATOM 3549 C C . ALA A 1 446 ? 19.616 19.317 0.932 1.00 59.19 446 ALA A C 1
ATOM 3551 O O . ALA A 1 446 ? 19.642 20.544 0.968 1.00 59.19 446 ALA A O 1
ATOM 3552 N N . LYS A 1 447 ? 20.058 18.557 1.947 1.00 57.62 447 LYS A N 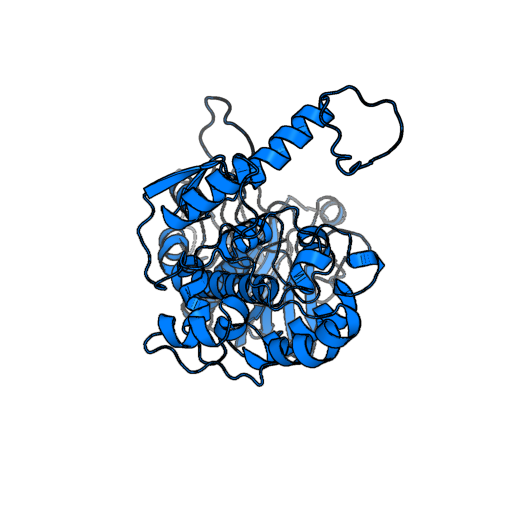1
ATOM 3553 C CA . LYS A 1 447 ? 20.597 19.105 3.205 1.00 57.62 447 LYS A CA 1
ATOM 3554 C C . LYS A 1 447 ? 21.865 19.940 2.996 1.00 57.62 447 LYS A C 1
ATOM 3556 O O . LYS A 1 447 ? 21.984 21.019 3.571 1.00 57.62 447 LYS A O 1
ATOM 3561 N N . ALA A 1 448 ? 22.788 19.474 2.154 1.00 64.62 448 ALA A N 1
ATOM 3562 C CA . ALA A 1 448 ? 23.999 20.220 1.806 1.00 64.62 448 ALA A CA 1
ATOM 3563 C C . ALA A 1 448 ? 23.681 21.538 1.072 1.00 64.62 448 ALA A C 1
ATOM 3565 O O . ALA A 1 448 ? 24.340 22.549 1.303 1.00 64.62 448 ALA A O 1
ATOM 3566 N N . ASN A 1 449 ? 22.640 21.550 0.235 1.00 59.06 449 ASN A N 1
ATOM 3567 C CA . ASN A 1 449 ? 22.190 22.748 -0.472 1.00 59.06 449 ASN A CA 1
ATOM 3568 C C . ASN A 1 449 ? 21.410 23.714 0.436 1.00 59.06 449 ASN A C 1
ATOM 3570 O O . ASN A 1 449 ? 21.553 24.923 0.279 1.00 59.06 449 ASN A O 1
ATOM 3574 N N . SER A 1 450 ? 20.640 23.210 1.409 1.00 54.19 450 SER A N 1
ATOM 3575 C CA . SER A 1 450 ? 19.915 24.036 2.389 1.00 54.19 450 SER A CA 1
ATOM 3576 C C . SER A 1 450 ? 20.806 24.639 3.477 1.00 54.19 450 SER A C 1
ATOM 3578 O O . SER A 1 450 ? 20.397 25.577 4.149 1.00 54.19 450 SER A O 1
ATOM 3580 N N . ALA A 1 451 ? 22.018 24.109 3.667 1.00 55.06 451 ALA A N 1
ATOM 3581 C CA . ALA A 1 451 ? 23.006 24.669 4.590 1.00 55.06 451 ALA A CA 1
ATOM 3582 C C . ALA A 1 451 ? 23.663 25.959 4.059 1.00 55.06 451 ALA A C 1
ATOM 3584 O O . ALA A 1 451 ? 24.420 26.605 4.782 1.00 55.06 451 ALA A O 1
ATOM 3585 N N . LYS A 1 452 ? 23.372 26.364 2.813 1.00 52.84 452 LYS A N 1
ATOM 3586 C CA . LYS A 1 452 ? 23.721 27.699 2.319 1.00 52.84 452 LYS A CA 1
ATOM 3587 C C . LYS A 1 452 ? 22.684 28.702 2.846 1.00 52.84 452 LYS A C 1
ATOM 3589 O O . LYS A 1 452 ? 21.493 28.472 2.641 1.00 52.84 452 LYS A O 1
ATOM 3594 N N . PRO A 1 453 ? 23.092 29.794 3.518 1.00 45.78 453 PRO A N 1
ATOM 3595 C CA . PRO A 1 453 ? 22.159 30.767 4.080 1.00 45.78 453 PRO A CA 1
ATOM 3596 C C . PRO A 1 453 ? 21.280 31.353 2.969 1.00 45.78 453 PRO A C 1
ATOM 3598 O O . PRO A 1 453 ? 21.775 31.985 2.037 1.00 45.78 453 PRO A O 1
ATOM 3601 N N . ALA A 1 454 ? 19.974 31.095 3.047 1.00 47.12 454 ALA A N 1
ATOM 3602 C CA . ALA A 1 454 ? 19.010 31.551 2.059 1.00 47.12 454 ALA A CA 1
ATOM 3603 C C . ALA A 1 454 ? 18.791 33.065 2.179 1.00 47.12 454 ALA A C 1
ATOM 3605 O O . ALA A 1 454 ? 18.424 33.582 3.237 1.00 47.12 454 ALA A O 1
ATOM 3606 N N . THR A 1 455 ? 18.958 33.769 1.061 1.00 41.62 455 THR A N 1
ATOM 3607 C CA . THR A 1 455 ? 18.318 35.060 0.820 1.00 41.62 455 THR A CA 1
ATOM 3608 C C . THR A 1 455 ? 16.808 34.910 1.024 1.00 41.62 455 THR A C 1
ATOM 3610 O O . THR A 1 455 ? 16.182 33.951 0.573 1.00 41.62 455 THR A O 1
ATOM 3613 N N . LYS A 1 456 ? 16.230 35.837 1.792 1.00 40.91 456 LYS A N 1
ATOM 3614 C CA . LYS A 1 456 ? 14.830 35.813 2.224 1.00 40.91 456 LYS A CA 1
ATOM 3615 C C . LYS A 1 456 ? 13.880 35.812 1.022 1.00 40.91 456 LYS A C 1
ATOM 3617 O O . LYS A 1 456 ? 13.920 36.734 0.216 1.00 40.91 456 LYS A O 1
ATOM 3622 N N . GLY A 1 457 ? 12.962 34.847 0.993 1.00 40.84 457 GLY A N 1
ATOM 3623 C CA . GLY A 1 457 ? 11.739 34.917 0.192 1.00 40.84 457 GLY A CA 1
ATOM 3624 C C . GLY A 1 457 ? 11.598 33.796 -0.830 1.00 40.84 457 GLY A C 1
ATOM 3625 O O . GLY A 1 457 ? 12.000 33.941 -1.977 1.00 40.84 457 GLY A O 1
ATOM 3626 N N . GLY A 1 458 ? 10.960 32.701 -0.414 1.00 33.69 458 GLY A N 1
ATOM 3627 C CA . GLY A 1 458 ? 10.466 31.659 -1.311 1.00 33.69 458 GLY A CA 1
ATOM 3628 C C . GLY A 1 458 ? 10.793 30.258 -0.811 1.00 33.69 458 GLY A C 1
ATOM 3629 O O . GLY A 1 458 ? 11.936 29.819 -0.882 1.00 33.69 458 GLY A O 1
ATOM 3630 N N . GLN A 1 459 ? 9.775 29.525 -0.349 1.00 43.38 459 GLN A N 1
ATOM 3631 C CA . GLN A 1 459 ? 9.818 28.064 -0.365 1.00 43.38 459 GLN A CA 1
ATOM 3632 C C . GLN A 1 459 ? 9.896 27.628 -1.829 1.00 43.38 459 GLN A C 1
ATOM 3634 O O . GLN A 1 459 ? 8.884 27.447 -2.498 1.00 43.38 459 GLN A O 1
ATOM 3639 N N . VAL A 1 460 ? 11.114 27.516 -2.341 1.00 34.09 460 VAL A N 1
ATOM 3640 C CA . VAL A 1 460 ? 11.375 26.979 -3.666 1.00 34.09 460 VAL A CA 1
ATOM 3641 C C . VAL A 1 460 ? 12.168 25.703 -3.439 1.00 34.09 460 VAL A C 1
ATOM 3643 O O . VAL A 1 460 ? 13.351 25.730 -3.108 1.00 34.09 460 VAL A O 1
ATOM 3646 N N . TRP A 1 461 ? 11.508 24.561 -3.631 1.00 35.53 461 TRP A N 1
ATOM 3647 C CA . TRP A 1 461 ? 12.187 23.378 -4.146 1.00 35.53 461 TRP A CA 1
ATOM 3648 C C . TRP A 1 461 ? 12.631 23.732 -5.567 1.00 35.53 461 TRP A C 1
ATOM 3650 O O . TRP A 1 461 ? 11.982 23.373 -6.548 1.00 35.53 461 TRP A O 1
ATOM 3660 N N . SER A 1 462 ? 13.670 24.561 -5.682 1.00 33.81 462 SER A N 1
ATOM 3661 C CA . SER A 1 462 ? 14.222 24.978 -6.961 1.00 33.81 462 SER A CA 1
ATOM 3662 C C . SER A 1 462 ? 14.904 23.754 -7.526 1.00 33.81 462 SER A C 1
ATOM 3664 O O . SER A 1 462 ? 15.990 23.356 -7.107 1.00 33.81 462 SER A O 1
ATOM 3666 N N . ILE A 1 463 ? 14.170 23.125 -8.434 1.00 37.62 463 ILE A N 1
ATOM 3667 C CA . ILE A 1 463 ? 14.594 22.075 -9.339 1.00 37.62 463 ILE A CA 1
ATOM 3668 C C . ILE A 1 463 ? 16.047 22.324 -9.745 1.00 37.62 463 ILE A C 1
ATOM 3670 O O . ILE A 1 463 ? 16.401 23.402 -10.228 1.00 37.62 463 ILE A O 1
ATOM 3674 N N . LEU A 1 464 ? 16.868 21.300 -9.518 1.00 32.72 464 LEU A N 1
ATOM 3675 C CA . LEU A 1 464 ? 18.236 21.166 -9.996 1.00 32.72 464 LEU A CA 1
ATOM 3676 C C . LEU A 1 464 ? 18.314 21.563 -11.479 1.00 32.72 464 LEU A C 1
ATOM 3678 O O . LEU A 1 464 ? 18.079 20.742 -12.362 1.00 32.72 464 LEU A O 1
ATOM 3682 N N . LYS A 1 465 ? 18.706 22.809 -11.772 1.00 31.61 465 LYS A N 1
ATOM 3683 C CA . LYS A 1 465 ? 19.425 23.091 -13.014 1.00 31.61 465 LYS A CA 1
ATOM 3684 C C . LYS A 1 465 ? 20.768 22.387 -12.876 1.00 31.61 465 LYS A C 1
ATOM 3686 O O . LYS A 1 465 ? 21.620 22.814 -12.100 1.00 31.61 465 LYS A O 1
ATOM 3691 N N . MET A 1 466 ? 20.926 21.275 -13.584 1.00 31.70 466 MET A N 1
ATOM 3692 C CA . MET A 1 466 ? 22.221 20.627 -13.746 1.00 31.70 466 MET A CA 1
ATOM 3693 C C . MET A 1 466 ? 23.128 21.570 -14.547 1.00 31.70 466 MET A C 1
ATOM 3695 O O . MET A 1 466 ? 23.066 21.629 -15.771 1.00 31.70 466 MET A O 1
ATOM 3699 N N . HIS A 1 467 ? 23.939 22.356 -13.845 1.00 27.14 467 HIS A N 1
ATOM 3700 C CA . HIS A 1 467 ? 25.155 22.951 -14.386 1.00 27.14 467 HIS A CA 1
ATOM 3701 C C . HIS A 1 467 ? 26.314 22.368 -13.587 1.00 27.14 467 HIS A C 1
ATOM 3703 O O . HIS A 1 467 ? 26.402 22.567 -12.376 1.00 27.14 467 HIS A O 1
ATOM 3709 N N . VAL A 1 468 ? 27.159 21.597 -14.266 1.00 35.16 468 VAL A N 1
ATOM 3710 C CA . VAL A 1 468 ? 28.455 21.158 -13.750 1.00 35.16 468 VAL A CA 1
ATOM 3711 C C . VAL A 1 468 ? 29.499 21.932 -14.558 1.00 35.16 468 VAL A C 1
ATOM 3713 O O . VAL A 1 468 ? 29.351 21.977 -15.781 1.00 35.16 468 VAL A O 1
ATOM 3716 N N . PRO A 1 469 ? 30.479 22.595 -13.920 1.00 31.09 469 PRO A N 1
ATOM 3717 C CA . PRO A 1 469 ? 31.524 23.320 -14.634 1.00 31.09 469 PRO A CA 1
ATOM 3718 C C . PRO A 1 469 ? 32.337 22.360 -15.506 1.00 31.09 469 PRO A C 1
ATOM 3720 O O . PRO A 1 469 ? 32.516 21.200 -15.128 1.00 31.09 469 PRO A O 1
ATOM 3723 N N . SER A 1 470 ? 32.778 22.878 -16.653 1.00 35.88 470 SER A N 1
ATOM 3724 C CA . SER A 1 470 ? 33.703 22.255 -17.609 1.00 35.88 470 SER A CA 1
ATOM 3725 C C . SER A 1 470 ? 34.981 21.739 -16.970 1.00 35.88 470 SER A C 1
ATOM 3727 O O . SER A 1 470 ? 35.512 22.488 -16.113 1.00 35.88 470 SER A O 1
#